Protein 4ZSX (pdb70)

Radius of gyration: 33.46 Å; Cα contacts (8 Å, |Δi|>4): 986; chains: 2; bounding box: 57×68×109 Å

Foldseek 3Di:
DVVVVQVDQCVWDDFPFATKHFDDKDDDPDDQWIKTWIAGHPGTAWIKIWGQADPPPGFIEIETDDGDLVCLVPCQPGVNVLRVLLVVLVRHQKYKYACPSPVQQVVCVVLQNDNCLTSNNVSNVVSQFQDWDAWDDDVVVPNPTGIIMTGHAPDLQRLLVSQLVNLVSLVVCLVPDDDVVSSVSSVVSLVVLVVVLLVLLLVLLVLLLVLLVQQLPPPDPDDVVLCVLSVVLNVLSVVLNVCVVVVHPCRLVSLVVSLVSLQVNLVRQDDDDPSSVSNSVSSSNNSSSNNND/DVVVPVVDQCVWDDFPLATKHWDDKDADPDNQWIKTWIDGHNHTAWIKIWGQFDPDPTFIEIETDDGDLVCLVVQQPGVNVLRVVLVVLVRHFKYKYACPSPPQQVVLVVLPQDQCQGSVNVSVVVSQFQDKDAFDPPVVVPNPRGIIMTGHDPDLVVNLVRLVVNVVSLVVSLVPDDDPVSSVSSVVSLCVLLVVLLVLLLVLLVQLLVLLVVQLPPPDDDDVVLVCLSVVLSVLSVVLNVCSVVVHPCSLVSLQVSLVSLCVNLVPLADDDPSNVRNSVSSPSNNVSNSSND

Nearest PDB structures (foldseek):
  4zsz-assembly1_A  TM=9.287E-01  e=7.517E-46  Aquifex aeolicus VF5
  4zsv-assembly1_A  TM=8.946E-01  e=6.816E-44  Aquifex aeolicus VF5
  4zsx-assembly1_B  TM=8.164E-01  e=1.255E-45  Aquifex aeolicus VF5
  2arh-assembly1_B  TM=9.957E-01  e=8.641E-30  Aquifex aeolicus
  2arh-assembly1_C  TM=9.861E-01  e=2.069E-28  Aquifex aeolicus

Structure (mmCIF, N/CA/C/O backbone):
data_4ZSX
#
_entry.id   4ZSX
#
_cell.length_a   121.430
_cell.length_b   121.430
_cell.length_c   207.820
_cell.angle_alpha   90.000
_cell.angle_beta   90.000
_cell.angle_gamma   120.000
#
_symmetry.space_group_name_H-M   'H 3'
#
loop_
_entity.id
_entity.type
_entity.pdbx_description
1 polymer 'Uncharacterized Fusion Protein'
2 non-polymer 'PHOSPHATE ION'
3 water water
#
loop_
_atom_site.group_PDB
_atom_site.id
_atom_site.type_symbol
_atom_site.label_atom_id
_atom_site.label_alt_id
_atom_site.label_comp_id
_atom_site.label_asym_id
_atom_site.label_entity_id
_atom_site.label_seq_id
_atom_site.pdbx_PDB_ins_code
_atom_site.Cartn_x
_atom_site.Cartn_y
_atom_site.Cartn_z
_atom_site.occupancy
_atom_site.B_iso_or_equiv
_atom_site.auth_seq_id
_atom_site.auth_comp_id
_atom_site.auth_asym_id
_atom_site.auth_atom_id
_atom_site.pdbx_PDB_model_num
ATOM 1 N N . LYS A 1 3 ? -23.984 14.250 -61.539 1.00 48.50 3 LYS A N 1
ATOM 2 C CA . LYS A 1 3 ? -22.789 14.773 -60.883 1.00 49.16 3 LYS A CA 1
ATOM 3 C C . LYS A 1 3 ? -21.592 14.838 -61.827 1.00 48.34 3 LYS A C 1
ATOM 4 O O . LYS A 1 3 ? -20.887 15.832 -61.855 1.00 49.89 3 LYS A O 1
ATOM 10 N N . TYR A 1 4 ? -21.367 13.782 -62.598 1.00 44.58 4 TYR A N 1
ATOM 11 C CA . TYR A 1 4 ? -20.269 13.749 -63.559 1.00 41.72 4 TYR A CA 1
ATOM 12 C C . TYR A 1 4 ? -20.374 14.777 -64.645 1.00 46.45 4 TYR A C 1
ATOM 13 O O . TYR A 1 4 ? -19.369 15.253 -65.158 1.00 49.18 4 TYR A O 1
ATOM 22 N N . GLU A 1 5 ? -21.585 15.123 -65.027 1.00 48.28 5 GLU A N 1
ATOM 23 C CA . GLU A 1 5 ? -21.709 16.065 -66.108 1.00 48.10 5 GLU A CA 1
ATOM 24 C C . GLU A 1 5 ? -21.494 17.469 -65.557 1.00 49.49 5 GLU A C 1
ATOM 25 O O . GLU A 1 5 ? -20.935 18.322 -66.235 1.00 48.47 5 GLU A O 1
ATOM 31 N N . GLU A 1 6 ? -21.876 17.680 -64.300 1.00 52.10 6 GLU A N 1
ATOM 32 C CA . GLU A 1 6 ? -21.557 18.919 -63.604 1.00 50.81 6 GLU A CA 1
ATOM 33 C C . GLU A 1 6 ? -20.060 19.168 -63.724 1.00 49.95 6 GLU A C 1
ATOM 34 O O . GLU A 1 6 ? -19.629 20.275 -63.995 1.00 52.60 6 GLU A O 1
ATOM 40 N N . LEU A 1 7 ? -19.280 18.102 -63.568 1.00 49.56 7 LEU A N 1
ATOM 41 C CA . LEU A 1 7 ? -17.822 18.167 -63.620 1.00 46.67 7 LEU A CA 1
ATOM 42 C C . LEU A 1 7 ? -17.269 18.435 -64.982 1.00 47.95 7 LEU A C 1
ATOM 43 O O . LEU A 1 7 ? -16.473 19.344 -65.168 1.00 49.83 7 LEU A O 1
ATOM 48 N N . LEU A 1 8 ? -17.660 17.587 -65.925 1.00 50.50 8 LEU A N 1
ATOM 49 C CA . LEU A 1 8 ? -17.116 17.611 -67.270 1.00 48.78 8 LEU A CA 1
ATOM 50 C C . LEU A 1 8 ? -17.320 18.981 -67.870 1.00 50.72 8 LEU A C 1
ATOM 51 O O . LEU A 1 8 ? -16.474 19.507 -68.592 1.00 52.33 8 LEU A O 1
ATOM 56 N N . LYS A 1 9 ? -18.439 19.578 -67.499 1.00 52.46 9 LYS A N 1
ATOM 57 C CA . LYS A 1 9 ? -18.801 20.873 -67.999 1.00 51.79 9 LYS A CA 1
ATOM 58 C C . LYS A 1 9 ? -17.924 21.939 -67.416 1.00 49.08 9 LYS A C 1
ATOM 59 O O . LYS A 1 9 ? -17.382 22.744 -68.158 1.00 53.08 9 LYS A O 1
ATOM 65 N N . THR A 1 10 ? -17.727 21.915 -66.103 1.00 47.40 10 THR A N 1
ATOM 66 C CA . THR A 1 10 ? -16.900 22.940 -65.474 1.00 47.74 10 THR A CA 1
ATOM 67 C C . THR A 1 10 ? -15.465 22.885 -65.969 1.00 46.53 10 THR A C 1
ATOM 68 O O . THR A 1 10 ? -14.878 23.913 -66.272 1.00 49.24 10 THR A O 1
ATOM 72 N N . LEU A 1 11 ? -14.922 21.685 -66.113 1.00 45.16 11 LEU A N 1
ATOM 73 C CA . LEU A 1 11 ? -13.515 21.536 -66.442 1.00 43.13 11 LEU A CA 1
ATOM 74 C C . LEU A 1 11 ? -13.219 21.845 -67.883 1.00 45.48 11 LEU A C 1
ATOM 75 O O . LEU A 1 11 ? -12.139 22.325 -68.225 1.00 46.17 11 LEU A O 1
ATOM 80 N N . GLU A 1 12 ? -14.193 21.548 -68.728 1.00 48.72 12 GLU A N 1
ATOM 81 C CA . GLU A 1 12 ? -14.106 21.877 -70.128 1.00 48.21 12 GLU A CA 1
ATOM 82 C C . GLU A 1 12 ? -14.195 23.372 -70.271 1.00 50.86 12 GLU A C 1
ATOM 83 O O . GLU A 1 12 ? -13.467 23.977 -71.043 1.00 54.24 12 GLU A O 1
ATOM 89 N N . ASN A 1 13 ? -15.084 23.964 -69.489 1.00 48.89 13 ASN A N 1
ATOM 90 C CA . ASN A 1 13 ? -15.269 25.397 -69.499 1.00 51.54 13 ASN A CA 1
ATOM 91 C C . ASN A 1 13 ? -14.050 26.179 -69.071 1.00 51.52 13 ASN A C 1
ATOM 92 O O . ASN A 1 13 ? -13.727 27.202 -69.655 1.00 53.14 13 ASN A O 1
ATOM 97 N N . GLY A 1 14 ? -13.390 25.707 -68.025 1.00 50.13 14 GLY A N 1
ATOM 98 C CA . GLY A 1 14 ? -12.236 26.400 -67.475 1.00 49.95 14 GLY A CA 1
ATOM 99 C C . GLY A 1 14 ? -12.483 27.058 -66.113 1.00 51.17 14 GLY A C 1
ATOM 100 O O . GLY A 1 14 ? -13.624 27.371 -65.757 1.00 52.46 14 GLY A O 1
ATOM 101 N N . ILE A 1 15 ? -11.408 27.241 -65.346 1.00 47.45 15 ILE A N 1
ATOM 102 C CA . ILE A 1 15 ? -11.397 28.036 -64.113 1.00 46.58 15 ILE A CA 1
ATOM 103 C C . ILE A 1 15 ? -10.341 29.148 -64.265 1.00 49.38 15 ILE A C 1
ATOM 104 O O . ILE A 1 15 ? -9.179 28.857 -64.547 1.00 48.47 15 ILE A O 1
ATOM 109 N N . ASN A 1 16 ? -10.742 30.415 -64.137 1.00 51.30 16 ASN A N 1
ATOM 110 C CA . ASN A 1 16 ? -9.819 31.541 -64.335 1.00 46.64 16 ASN A CA 1
ATOM 111 C C . ASN A 1 16 ? -8.970 31.819 -63.087 1.00 44.38 16 ASN A C 1
ATOM 112 O O . ASN A 1 16 ? -9.398 31.558 -61.966 1.00 49.20 16 ASN A O 1
ATOM 117 N N . SER A 1 17 ? -7.783 32.374 -63.281 1.00 44.93 17 SER A N 1
ATOM 118 C CA . SER A 1 17 ? -6.882 32.630 -62.178 1.00 42.39 17 SER A CA 1
ATOM 119 C C . SER A 1 17 ? -5.710 33.482 -62.626 1.00 41.82 17 SER A C 1
ATOM 120 O O . SER A 1 17 ? -5.505 33.676 -63.814 1.00 41.48 17 SER A O 1
ATOM 123 N N . GLU A 1 18 ? -4.947 34.010 -61.680 1.00 42.19 18 GLU A N 1
ATOM 124 C CA . GLU A 1 18 ? -3.866 34.917 -62.023 1.00 44.46 18 GLU A CA 1
ATOM 125 C C . GLU A 1 18 ? -2.815 34.204 -62.887 1.00 44.43 18 GLU A C 1
ATOM 126 O O . GLU A 1 18 ? -2.090 34.844 -63.632 1.00 46.91 18 GLU A O 1
ATOM 132 N N . GLU A 1 19 ? -2.781 32.876 -62.843 1.00 45.41 19 GLU A N 1
ATOM 133 C CA . GLU A 1 19 ? -1.738 32.110 -63.546 1.00 43.86 19 GLU A CA 1
ATOM 134 C C . GLU A 1 19 ? -2.145 31.450 -64.869 1.00 41.78 19 GLU A C 1
ATOM 135 O O . GLU A 1 19 ? -1.311 30.869 -65.557 1.00 38.68 19 GLU A O 1
ATOM 141 N N . GLY A 1 20 ? -3.415 31.525 -65.230 1.00 43.87 20 GLY A N 1
ATOM 142 C CA . GLY A 1 20 ? -3.837 30.903 -66.463 1.00 40.18 20 GLY A CA 1
ATOM 143 C C . GLY A 1 20 ? -5.101 30.112 -66.282 1.00 40.06 20 GLY A C 1
ATOM 144 O O . GLY A 1 20 ? -5.574 29.923 -65.174 1.00 39.87 20 GLY A O 1
ATOM 145 N N . GLU A 1 21 ? -5.663 29.653 -67.382 1.00 41.34 21 GLU A N 1
ATOM 146 C CA . GLU A 1 21 ? -6.872 28.879 -67.287 1.00 41.85 21 GLU A CA 1
ATOM 147 C C . GLU A 1 21 ? -6.578 27.402 -67.093 1.00 42.70 21 GLU A C 1
ATOM 148 O O . GLU A 1 21 ? -5.731 26.821 -67.763 1.00 43.02 21 GLU A O 1
ATOM 154 N N . ILE A 1 22 ? -7.311 26.791 -66.179 1.00 42.50 22 ILE A N 1
ATOM 155 C CA . ILE A 1 22 ? -7.193 25.369 -65.923 1.00 40.81 22 ILE A CA 1
ATOM 156 C C . ILE A 1 22 ? -8.161 24.611 -66.818 1.00 41.85 22 ILE A C 1
ATOM 157 O O . ILE A 1 22 ? -9.362 24.767 -66.689 1.00 42.88 22 ILE A O 1
ATOM 162 N N . ARG A 1 23 ? -7.679 23.744 -67.689 1.00 41.52 23 ARG A N 1
ATOM 163 C CA . ARG A 1 23 ? -8.615 23.135 -68.616 1.00 42.34 23 ARG A CA 1
ATOM 164 C C . ARG A 1 23 ? -8.504 21.645 -68.566 1.00 40.36 23 ARG A C 1
ATOM 165 O O . ARG A 1 23 ? -7.474 21.096 -68.219 1.00 40.31 23 ARG A O 1
ATOM 173 N N . LEU A 1 24 ? -9.586 20.987 -68.920 1.00 40.66 24 LEU A N 1
ATOM 174 C CA . LEU A 1 24 ? -9.529 19.564 -69.091 1.00 40.21 24 LEU A CA 1
ATOM 175 C C . LEU A 1 24 ? -8.745 19.299 -70.336 1.00 40.19 24 LEU A C 1
ATOM 176 O O . LEU A 1 24 ? -9.052 19.837 -71.376 1.00 42.85 24 LEU A O 1
ATOM 181 N N . VAL A 1 25 ? -7.701 18.503 -70.225 1.00 40.11 25 VAL A N 1
ATOM 182 C CA . VAL A 1 25 ? -6.974 18.104 -71.402 1.00 38.27 25 VAL A CA 1
ATOM 183 C C . VAL A 1 25 ? -7.565 16.813 -71.935 1.00 42.36 25 VAL A C 1
ATOM 184 O O . VAL A 1 25 ? -7.830 16.673 -73.116 1.00 43.99 25 VAL A O 1
ATOM 188 N N . ARG A 1 26 ? -7.801 15.875 -71.037 1.00 41.01 26 ARG A N 1
ATOM 189 C CA . ARG A 1 26 ? -8.112 14.532 -71.449 1.00 39.89 26 ARG A CA 1
ATOM 190 C C . ARG A 1 26 ? -8.808 13.877 -70.286 1.00 40.25 26 ARG A C 1
ATOM 191 O O . ARG A 1 26 ? -8.536 14.247 -69.166 1.00 42.85 26 ARG A O 1
ATOM 199 N N . LYS A 1 27 ? -9.755 12.975 -70.527 1.00 41.47 27 LYS A N 1
ATOM 200 C CA . LYS A 1 27 ? -10.382 12.243 -69.425 1.00 41.78 27 LYS A CA 1
ATOM 201 C C . LYS A 1 27 ? -10.366 10.784 -69.760 1.00 42.81 27 LYS A C 1
ATOM 202 O O . LYS A 1 27 ? -10.236 10.435 -70.911 1.00 46.70 27 LYS A O 1
ATOM 208 N N . SER A 1 28 ? -10.510 9.922 -68.769 1.00 44.60 28 SER A N 1
ATOM 209 C CA . SER A 1 28 ? -10.552 8.495 -69.055 1.00 45.16 28 SER A CA 1
ATOM 210 C C . SER A 1 28 ? -11.232 7.712 -67.946 1.00 45.09 28 SER A C 1
ATOM 211 O O . SER A 1 28 ? -11.185 8.116 -66.802 1.00 46.71 28 SER A O 1
ATOM 214 N N . GLN A 1 29 ? -11.866 6.595 -68.284 1.00 47.93 29 GLN A N 1
ATOM 215 C CA . GLN A 1 29 ? -12.516 5.757 -67.280 1.00 48.20 29 GLN A CA 1
ATOM 216 C C . GLN A 1 29 ? -11.489 5.104 -66.365 1.00 52.55 29 GLN A C 1
ATOM 217 O O . GLN A 1 29 ? -10.466 4.588 -66.818 1.00 55.41 29 GLN A O 1
ATOM 223 N N . GLY A 1 30 ? -11.783 5.116 -65.072 1.00 52.64 30 GLY A N 1
ATOM 224 C CA . GLY A 1 30 ? -10.901 4.554 -64.073 1.00 50.99 30 GLY A CA 1
ATOM 225 C C . GLY A 1 30 ? -11.107 3.078 -63.827 1.00 51.56 30 GLY A C 1
ATOM 226 O O . GLY A 1 30 ? -11.701 2.359 -64.635 1.00 52.84 30 GLY A O 1
ATOM 227 N N . ARG A 1 31 ? -10.558 2.631 -62.706 1.00 52.14 31 ARG A N 1
ATOM 228 C CA . ARG A 1 31 ? -10.640 1.249 -62.261 1.00 52.31 31 ARG A CA 1
ATOM 229 C C . ARG A 1 31 ? -12.110 0.858 -62.003 1.00 55.09 31 ARG A C 1
ATOM 230 O O . ARG A 1 31 ? -12.501 -0.281 -62.255 1.00 57.97 31 ARG A O 1
ATOM 238 N N . PHE A 1 32 ? -12.920 1.810 -61.529 1.00 53.56 32 PHE A N 1
ATOM 239 C CA . PHE A 1 32 ? -14.327 1.556 -61.182 1.00 50.58 32 PHE A CA 1
ATOM 240 C C . PHE A 1 32 ? -15.315 2.319 -62.049 1.00 50.60 32 PHE A C 1
ATOM 241 O O . PHE A 1 32 ? -14.918 3.069 -62.914 1.00 53.51 32 PHE A O 1
ATOM 249 N N . LYS A 1 33 ? -16.607 2.104 -61.823 1.00 51.82 33 LYS A N 1
ATOM 250 C CA . LYS A 1 33 ? -17.637 2.655 -62.697 1.00 54.00 33 LYS A CA 1
ATOM 251 C C . LYS A 1 33 ? -17.817 4.150 -62.538 1.00 53.46 33 LYS A C 1
ATOM 252 O O . LYS A 1 33 ? -17.898 4.875 -63.525 1.00 51.36 33 LYS A O 1
ATOM 258 N N . GLU A 1 34 ? -17.858 4.609 -61.294 1.00 53.73 34 GLU A N 1
ATOM 259 C CA . GLU A 1 34 ? -17.900 6.039 -61.017 1.00 50.16 34 GLU A CA 1
ATOM 260 C C . GLU A 1 34 ? -16.502 6.632 -60.783 1.00 50.10 34 GLU A C 1
ATOM 261 O O . GLU A 1 34 ? -16.383 7.644 -60.094 1.00 47.92 34 GLU A O 1
ATOM 267 N N . GLU A 1 35 ? -15.450 6.026 -61.340 1.00 51.34 35 GLU A N 1
ATOM 268 C CA . GLU A 1 35 ? -14.095 6.532 -61.106 1.00 46.89 35 GLU A CA 1
ATOM 269 C C . GLU A 1 35 ? -13.512 7.026 -62.434 1.00 46.64 35 GLU A C 1
ATOM 270 O O . GLU A 1 35 ? -13.571 6.346 -63.445 1.00 48.31 35 GLU A O 1
ATOM 276 N N . PHE A 1 36 ? -12.931 8.219 -62.405 1.00 47.58 36 PHE A N 1
ATOM 277 C CA . PHE A 1 36 ? -12.456 8.902 -63.603 1.00 44.28 36 PHE A CA 1
ATOM 278 C C . PHE A 1 36 ? -11.174 9.691 -63.345 1.00 42.25 36 PHE A C 1
ATOM 279 O O . PHE A 1 36 ? -11.003 10.279 -62.281 1.00 41.57 36 PHE A O 1
ATOM 287 N N . ASN A 1 37 ? -10.290 9.725 -64.333 1.00 41.43 37 ASN A N 1
ATOM 288 C CA . ASN A 1 37 ? -9.134 10.598 -64.280 1.00 39.19 37 ASN A CA 1
ATOM 289 C C . ASN A 1 37 ? -9.246 11.782 -65.220 1.00 39.26 37 ASN A C 1
ATOM 290 O O . ASN A 1 37 ? -9.526 11.624 -66.391 1.00 39.69 37 ASN A O 1
ATOM 295 N N . PHE A 1 38 ? -9.014 12.969 -64.687 1.00 38.37 38 PHE A N 1
ATOM 296 C CA . PHE A 1 38 ? -9.034 14.178 -65.462 1.00 34.58 38 PHE A CA 1
ATOM 297 C C . PHE A 1 38 ? -7.685 14.795 -65.430 1.00 35.68 38 PHE A C 1
ATOM 298 O O . PHE A 1 38 ? -7.183 15.112 -64.369 1.00 37.56 38 PHE A O 1
ATOM 306 N N . ASP A 1 39 ? -7.089 14.931 -66.597 1.00 35.77 39 ASP A N 1
ATOM 307 C CA . ASP A 1 39 ? -5.825 15.614 -66.755 1.00 36.06 39 ASP A CA 1
ATOM 308 C C . ASP A 1 39 ? -6.074 17.056 -67.074 1.00 36.75 39 ASP A C 1
ATOM 309 O O . ASP A 1 39 ? -6.938 17.374 -67.867 1.00 39.13 39 ASP A O 1
ATOM 314 N N . LEU A 1 40 ? -5.332 17.939 -66.441 1.00 35.31 40 LEU A N 1
ATOM 315 C CA . LEU A 1 40 ? -5.606 19.340 -66.588 1.00 35.40 40 LEU A CA 1
ATOM 316 C C . LEU A 1 40 ? -4.404 20.046 -67.119 1.00 35.14 40 LEU A C 1
ATOM 317 O O . LEU A 1 40 ? -3.286 19.601 -66.922 1.00 37.25 40 LEU A O 1
ATOM 322 N N . SER A 1 41 ? -4.640 21.124 -67.846 1.00 37.18 41 SER A N 1
ATOM 323 C CA . SER A 1 41 ? -3.551 21.962 -68.288 1.00 35.99 41 SER A CA 1
ATOM 324 C C . SER A 1 41 ? -3.705 23.279 -67.597 1.00 37.95 41 SER A C 1
ATOM 325 O O . SER A 1 41 ? -4.802 23.670 -67.222 1.00 39.98 41 SER A O 1
ATOM 328 N N . LEU A 1 42 ? -2.597 23.969 -67.432 1.00 37.40 42 LEU A N 1
ATOM 329 C CA . LEU A 1 42 ? -2.626 25.314 -66.922 1.00 38.50 42 LEU A CA 1
ATOM 330 C C . LEU A 1 42 ? -2.001 26.187 -67.977 1.00 40.18 42 LEU A C 1
ATOM 331 O O . LEU A 1 42 ? -0.834 26.014 -68.283 1.00 44.36 42 LEU A O 1
ATOM 336 N N . GLY A 1 43 ? -2.767 27.081 -68.582 1.00 40.74 43 GLY A N 1
ATOM 337 C CA . GLY A 1 43 ? -2.244 27.828 -69.705 1.00 39.95 43 GLY A CA 1
ATOM 338 C C . GLY A 1 43 ? -1.934 26.914 -70.868 1.00 44.72 43 GLY A C 1
ATOM 339 O O . GLY A 1 43 ? -2.823 26.276 -71.433 1.00 45.68 43 GLY A O 1
ATOM 340 N N . SER A 1 44 ? -0.660 26.846 -71.232 1.00 46.85 44 SER A N 1
ATOM 341 C CA . SER A 1 44 ? -0.258 26.020 -72.359 1.00 46.23 44 SER A CA 1
ATOM 342 C C . SER A 1 44 ? 0.323 24.695 -71.909 1.00 44.05 44 SER A C 1
ATOM 343 O O . SER A 1 44 ? 0.477 23.773 -72.704 1.00 46.76 44 SER A O 1
ATOM 346 N N . LYS A 1 45 ? 0.615 24.593 -70.623 1.00 40.34 45 LYS A N 1
ATOM 347 C CA . LYS A 1 45 ? 1.327 23.440 -70.129 1.00 40.44 45 LYS A CA 1
ATOM 348 C C . LYS A 1 45 ? 0.444 22.490 -69.366 1.00 39.78 45 LYS A C 1
ATOM 349 O O . LYS A 1 45 ? -0.541 22.903 -68.774 1.00 40.19 45 LYS A O 1
ATOM 355 N N . PRO A 1 46 ? 0.804 21.201 -69.374 1.00 39.22 46 PRO A N 1
ATOM 356 C CA . PRO A 1 46 ? 0.109 20.184 -68.588 1.00 36.87 46 PRO A CA 1
ATOM 357 C C . PRO A 1 46 ? 0.267 20.483 -67.109 1.00 38.30 46 PRO A C 1
ATOM 358 O O . PRO A 1 46 ? 1.338 20.927 -66.716 1.00 38.87 46 PRO A O 1
ATOM 362 N N . LEU A 1 47 ? -0.772 20.263 -66.309 1.00 35.24 47 LEU A N 1
ATOM 363 C CA . LEU A 1 47 ? -0.736 20.652 -64.908 1.00 33.77 47 LEU A CA 1
ATOM 364 C C . LEU A 1 47 ? -0.768 19.494 -63.900 1.00 34.02 47 LEU A C 1
ATOM 365 O O . LEU A 1 47 ? 0.180 19.315 -63.156 1.00 35.71 47 LEU A O 1
ATOM 370 N N . LEU A 1 48 ? -1.841 18.711 -63.882 1.00 33.86 48 LEU A N 1
ATOM 371 C CA . LEU A 1 48 ? -2.013 17.643 -62.903 1.00 32.23 48 LEU A CA 1
ATOM 372 C C . LEU A 1 48 ? -3.172 16.751 -63.254 1.00 34.34 48 LEU A C 1
ATOM 373 O O . LEU A 1 48 ? -3.910 17.046 -64.167 1.00 37.64 48 LEU A O 1
ATOM 378 N N . THR A 1 49 ? -3.380 15.695 -62.483 1.00 34.63 49 THR A N 1
ATOM 379 C CA . THR A 1 49 ? -4.510 14.816 -62.714 1.00 31.90 49 THR A CA 1
ATOM 380 C C . THR A 1 49 ? -5.433 14.820 -61.531 1.00 32.38 49 THR A C 1
ATOM 381 O O . THR A 1 49 ? -4.985 14.907 -60.404 1.00 33.05 49 THR A O 1
ATOM 385 N N . LEU A 1 50 ? -6.727 14.735 -61.776 1.00 32.67 50 LEU A N 1
ATOM 386 C CA . LEU A 1 50 ? -7.640 14.441 -60.698 1.00 32.50 50 LEU A CA 1
ATOM 387 C C . LEU A 1 50 ? -8.105 13.035 -60.836 1.00 33.02 50 LEU A C 1
ATOM 388 O O . LEU A 1 50 ? -8.563 12.677 -61.891 1.00 37.67 50 LEU A O 1
ATOM 393 N N . LYS A 1 51 ? -8.024 12.237 -59.783 1.00 32.88 51 LYS A N 1
ATOM 394 C CA . LYS A 1 51 ? -8.715 10.962 -59.804 1.00 33.82 51 LYS A CA 1
ATOM 395 C C . LYS A 1 51 ? -9.936 11.142 -58.925 1.00 34.84 51 LYS A C 1
ATOM 396 O O . LYS A 1 51 ? -9.815 11.489 -57.752 1.00 34.38 51 LYS A O 1
ATOM 402 N N . VAL A 1 52 ? -11.118 10.936 -59.497 1.00 36.16 52 VAL A N 1
ATOM 403 C CA . VAL A 1 52 ? -12.354 11.195 -58.773 1.00 35.74 52 VAL A CA 1
ATOM 404 C C . VAL A 1 52 ? -13.272 9.981 -58.612 1.00 38.11 52 VAL A C 1
ATOM 405 O O . VAL A 1 52 ? -13.334 9.116 -59.467 1.00 41.25 52 VAL A O 1
ATOM 409 N N . PHE A 1 53 ? -13.927 9.898 -57.460 1.00 37.33 53 PHE A N 1
ATOM 410 C CA . PHE A 1 53 ? -15.001 8.945 -57.233 1.00 37.12 53 PHE A CA 1
ATOM 411 C C . PHE A 1 53 ? -16.256 9.721 -56.889 1.00 37.01 53 PHE A C 1
ATOM 412 O O . PHE A 1 53 ? -16.225 10.595 -56.033 1.00 38.90 53 PHE A O 1
ATOM 420 N N . LEU A 1 54 ? -17.352 9.397 -57.569 1.00 40.36 54 LEU A N 1
ATOM 421 C CA . LEU A 1 54 ? -18.605 10.154 -57.476 1.00 41.52 54 LEU A CA 1
ATOM 422 C C . LEU A 1 54 ? -19.516 9.696 -56.343 1.00 40.03 54 LEU A C 1
ATOM 423 O O . LEU A 1 54 ? -20.531 10.325 -56.054 1.00 42.79 54 LEU A O 1
ATOM 428 N N . GLY A 1 55 ? -19.170 8.580 -55.726 1.00 39.45 55 GLY A N 1
ATOM 429 C CA . GLY A 1 55 ? -19.938 8.101 -54.605 1.00 39.69 55 GLY A CA 1
ATOM 430 C C . GLY A 1 55 ? -20.764 6.919 -55.010 1.00 43.20 55 GLY A C 1
ATOM 431 O O . GLY A 1 55 ? -21.043 6.725 -56.181 1.00 45.41 55 GLY A O 1
ATOM 432 N N . ARG A 1 56 ? -21.137 6.106 -54.038 1.00 45.08 56 ARG A N 1
ATOM 433 C CA . ARG A 1 56 ? -22.230 5.179 -54.234 1.00 43.32 56 ARG A CA 1
ATOM 434 C C . ARG A 1 56 ? -23.005 5.167 -52.940 1.00 45.93 56 ARG A C 1
ATOM 435 O O . ARG A 1 56 ? -22.759 4.339 -52.053 1.00 47.05 56 ARG A O 1
ATOM 443 N N . LYS A 1 57 ? -23.956 6.088 -52.856 1.00 48.25 57 LYS A N 1
ATOM 444 C CA . LYS A 1 57 ? -24.741 6.308 -51.655 1.00 48.90 57 LYS A CA 1
ATOM 445 C C . LYS A 1 57 ? -25.379 4.992 -51.227 1.00 50.94 57 LYS A C 1
ATOM 446 O O . LYS A 1 57 ? -25.748 4.190 -52.075 1.00 50.89 57 LYS A O 1
ATOM 452 N N . PRO A 1 58 ? -25.484 4.755 -49.912 1.00 49.70 58 PRO A N 1
ATOM 453 C CA . PRO A 1 58 ? -25.035 5.709 -48.912 1.00 46.34 58 PRO A CA 1
ATOM 454 C C . PRO A 1 58 ? -23.663 5.349 -48.400 1.00 48.08 58 PRO A C 1
ATOM 455 O O . PRO A 1 58 ? -23.040 6.165 -47.719 1.00 50.34 58 PRO A O 1
ATOM 459 N N . TYR A 1 59 ? -23.166 4.175 -48.774 1.00 43.73 59 TYR A N 1
ATOM 460 C CA . TYR A 1 59 ? -22.050 3.608 -48.051 1.00 42.91 59 TYR A CA 1
ATOM 461 C C . TYR A 1 59 ? -20.701 4.055 -48.576 1.00 42.63 59 TYR A C 1
ATOM 462 O O . TYR A 1 59 ? -19.705 3.928 -47.876 1.00 42.70 59 TYR A O 1
ATOM 471 N N . TRP A 1 60 ? -20.660 4.610 -49.781 1.00 43.01 60 TRP A N 1
ATOM 472 C CA . TRP A 1 60 ? -19.388 5.047 -50.339 1.00 39.63 60 TRP A CA 1
ATOM 473 C C . TRP A 1 60 ? -19.399 6.523 -50.610 1.00 39.61 60 TRP A C 1
ATOM 474 O O . TRP A 1 60 ? -20.088 6.997 -51.493 1.00 41.31 60 TRP A O 1
ATOM 485 N N . GLN A 1 61 ? -18.619 7.256 -49.847 1.00 40.57 61 GLN A N 1
ATOM 486 C CA . GLN A 1 61 ? -18.601 8.683 -50.010 1.00 37.67 61 GLN A CA 1
ATOM 487 C C . GLN A 1 61 ? -17.802 9.018 -51.251 1.00 38.41 61 GLN A C 1
ATOM 488 O O . GLN A 1 61 ? -16.911 8.272 -51.635 1.00 38.71 61 GLN A O 1
ATOM 494 N N . PRO A 1 62 ? -18.128 10.139 -51.895 1.00 39.73 62 PRO A N 1
ATOM 495 C CA . PRO A 1 62 ? -17.297 10.625 -52.992 1.00 36.81 62 PRO A CA 1
ATOM 496 C C . PRO A 1 62 ? -15.946 11.063 -52.458 1.00 35.61 62 PRO A C 1
ATOM 497 O O . PRO A 1 62 ? -15.884 11.497 -51.317 1.00 35.65 62 PRO A O 1
ATOM 501 N N . TRP A 1 63 ? -14.901 10.995 -53.273 1.00 35.28 63 TRP A N 1
ATOM 502 C CA . TRP A 1 63 ? -13.612 11.550 -52.892 1.00 33.50 63 TRP A CA 1
ATOM 503 C C . TRP A 1 63 ? -12.865 11.976 -54.131 1.00 31.95 63 TRP A C 1
ATOM 504 O O . TRP A 1 63 ? -13.183 11.535 -55.218 1.00 33.37 63 TRP A O 1
ATOM 515 N N . VAL A 1 64 ? -11.867 12.832 -53.968 1.00 31.21 64 VAL A N 1
ATOM 516 C CA . VAL A 1 64 ? -11.057 13.241 -55.097 1.00 29.92 64 VAL A CA 1
ATOM 517 C C . VAL A 1 64 ? -9.604 13.244 -54.692 1.00 29.58 64 VAL A C 1
ATOM 518 O O . VAL A 1 64 ? -9.263 13.626 -53.592 1.00 31.77 64 VAL A O 1
ATOM 522 N N . GLU A 1 65 ? -8.737 12.813 -55.581 1.00 28.21 65 GLU A N 1
ATOM 523 C CA . GLU A 1 65 ? -7.326 12.814 -55.281 1.00 28.35 65 GLU A CA 1
ATOM 524 C C . GLU A 1 65 ? -6.575 13.710 -56.237 1.00 31.15 65 GLU A C 1
ATOM 525 O O . GLU A 1 65 ? -6.692 13.584 -57.443 1.00 32.32 65 GLU A O 1
ATOM 531 N N . VAL A 1 66 ? -5.797 14.627 -55.692 1.00 30.30 66 VAL A N 1
ATOM 532 C CA . VAL A 1 66 ? -4.999 15.515 -56.511 1.00 29.43 66 VAL A CA 1
ATOM 533 C C . VAL A 1 66 ? -3.554 15.027 -56.533 1.00 33.47 66 VAL A C 1
ATOM 534 O O . VAL A 1 66 ? -2.899 14.986 -55.493 1.00 35.77 66 VAL A O 1
ATOM 538 N N . PHE A 1 67 ? -3.033 14.683 -57.710 1.00 35.37 67 PHE A N 1
ATOM 539 C CA . PHE A 1 67 ? -1.674 14.151 -57.787 1.00 33.46 67 PHE A CA 1
ATOM 540 C C . PHE A 1 67 ? -1.051 14.418 -59.142 1.00 33.72 67 PHE A C 1
ATOM 541 O O . PHE A 1 67 ? -1.674 14.987 -60.025 1.00 33.45 67 PHE A O 1
ATOM 549 N N . GLY A 1 68 ? 0.199 14.011 -59.285 1.00 35.71 68 GLY A N 1
ATOM 550 C CA . GLY A 1 68 ? 0.860 14.062 -60.562 1.00 32.93 68 GLY A CA 1
ATOM 551 C C . GLY A 1 68 ? 1.047 15.462 -61.071 1.00 35.51 68 GLY A C 1
ATOM 552 O O . GLY A 1 68 ? 0.860 15.733 -62.245 1.00 40.95 68 GLY A O 1
ATOM 553 N N . VAL A 1 69 ? 1.458 16.349 -60.188 1.00 35.11 69 VAL A N 1
ATOM 554 C CA . VAL A 1 69 ? 1.724 17.722 -60.559 1.00 34.20 69 VAL A CA 1
ATOM 555 C C . VAL A 1 69 ? 2.921 17.874 -61.495 1.00 38.78 69 VAL A C 1
ATOM 556 O O . VAL A 1 69 ? 3.970 17.274 -61.283 1.00 41.12 69 VAL A O 1
ATOM 560 N N . ASN A 1 70 ? 2.734 18.668 -62.542 1.00 37.42 70 ASN A N 1
ATOM 561 C CA . ASN A 1 70 ? 3.790 19.065 -63.453 1.00 35.61 70 ASN A CA 1
ATOM 562 C C . ASN A 1 70 ? 4.914 19.769 -62.711 1.00 39.04 70 ASN A C 1
ATOM 563 O O . ASN A 1 70 ? 4.718 20.857 -62.212 1.00 42.78 70 ASN A O 1
ATOM 568 N N . PRO A 1 71 ? 6.107 19.172 -62.657 1.00 41.65 71 PRO A N 1
ATOM 569 C CA . PRO A 1 71 ? 7.218 19.818 -61.952 1.00 39.03 71 PRO A CA 1
ATOM 570 C C . PRO A 1 71 ? 7.644 21.159 -62.526 1.00 40.88 71 PRO A C 1
ATOM 571 O O . PRO A 1 71 ? 8.241 21.930 -61.792 1.00 44.47 71 PRO A O 1
ATOM 575 N N . ASN A 1 72 ? 7.382 21.435 -63.795 1.00 41.31 72 ASN A N 1
ATOM 576 C CA . ASN A 1 72 ? 7.745 22.733 -64.345 1.00 39.50 72 ASN A CA 1
ATOM 577 C C . ASN A 1 72 ? 6.894 23.828 -63.760 1.00 41.54 72 ASN A C 1
ATOM 578 O O . ASN A 1 72 ? 7.258 24.998 -63.815 1.00 47.94 72 ASN A O 1
ATOM 583 N N . LEU A 1 73 ? 5.761 23.442 -63.194 1.00 39.65 73 LEU A N 1
ATOM 584 C CA . LEU A 1 73 ? 4.811 24.401 -62.662 1.00 39.61 73 LEU A CA 1
ATOM 585 C C . LEU A 1 73 ? 4.733 24.382 -61.139 1.00 40.32 73 LEU A C 1
ATOM 586 O O . LEU A 1 73 ? 3.854 24.992 -60.555 1.00 42.86 73 LEU A O 1
ATOM 591 N N . ARG A 1 74 ? 5.657 23.686 -60.494 1.00 42.53 74 ARG A N 1
ATOM 592 C CA . ARG A 1 74 ? 5.543 23.422 -59.069 1.00 42.38 74 ARG A CA 1
ATOM 593 C C . ARG A 1 74 ? 5.579 24.686 -58.221 1.00 45.68 74 ARG A C 1
ATOM 594 O O . ARG A 1 74 ? 4.899 24.761 -57.204 1.00 47.82 74 ARG A O 1
ATOM 602 N N . ASN A 1 75 ? 6.334 25.691 -58.639 1.00 45.38 75 ASN A N 1
ATOM 603 C CA . ASN A 1 75 ? 6.406 26.924 -57.868 1.00 44.60 75 ASN A CA 1
ATOM 604 C C . ASN A 1 75 ? 5.313 27.889 -58.289 1.00 45.18 75 ASN A C 1
ATOM 605 O O . ASN A 1 75 ? 5.049 28.888 -57.633 1.00 46.84 75 ASN A O 1
ATOM 610 N N . VAL A 1 76 ? 4.654 27.557 -59.385 1.00 46.76 76 VAL A N 1
ATOM 611 C CA . VAL A 1 76 ? 3.569 28.368 -59.907 1.00 42.95 76 VAL A CA 1
ATOM 612 C C . VAL A 1 76 ? 2.243 28.041 -59.232 1.00 43.47 76 VAL A C 1
ATOM 613 O O . VAL A 1 76 ? 1.475 28.933 -58.885 1.00 45.93 76 VAL A O 1
ATOM 617 N N . PHE A 1 77 ? 1.988 26.752 -59.045 1.00 42.81 77 PHE A N 1
ATOM 618 C CA . PHE A 1 77 ? 0.702 26.270 -58.546 1.00 42.43 77 PHE A CA 1
ATOM 619 C C . PHE A 1 77 ? 0.508 26.343 -57.024 1.00 40.68 77 PHE A C 1
ATOM 620 O O . PHE A 1 77 ? -0.500 26.856 -56.552 1.00 41.45 77 PHE A O 1
ATOM 628 N N . PHE A 1 78 ? 1.439 25.796 -56.254 1.00 38.93 78 PHE A N 1
ATOM 629 C CA . PHE A 1 78 ? 1.245 25.767 -54.822 1.00 36.90 78 PHE A CA 1
ATOM 630 C C . PHE A 1 78 ? 1.396 27.145 -54.224 1.00 38.99 78 PHE A C 1
ATOM 631 O O . PHE A 1 78 ? 2.403 27.804 -54.411 1.00 40.31 78 PHE A O 1
ATOM 639 N N . GLY A 1 79 ? 0.354 27.580 -53.532 1.00 36.66 79 GLY A N 1
ATOM 640 C CA . GLY A 1 79 ? 0.329 28.887 -52.928 1.00 36.25 79 GLY A CA 1
ATOM 641 C C . GLY A 1 79 ? -0.388 29.903 -53.793 1.00 41.91 79 GLY A C 1
ATOM 642 O O . GLY A 1 79 ? -0.358 31.093 -53.505 1.00 47.02 79 GLY A O 1
ATOM 643 N N . SER A 1 80 ? -1.063 29.433 -54.835 1.00 41.52 80 SER A N 1
ATOM 644 C CA . SER A 1 80 ? -1.637 30.306 -55.855 1.00 38.09 80 SER A CA 1
ATOM 645 C C . SER A 1 80 ? -3.157 30.384 -55.863 1.00 39.48 80 SER A C 1
ATOM 646 O O . SER A 1 80 ? -3.808 29.560 -55.234 1.00 40.96 80 SER A O 1
ATOM 649 N N . GLU A 1 81 ? -3.715 31.365 -56.591 1.00 43.19 81 GLU A N 1
ATOM 650 C CA . GLU A 1 81 ? -5.165 31.440 -56.814 1.00 42.07 81 GLU A CA 1
ATOM 651 C C . GLU A 1 81 ? -5.637 30.187 -57.523 1.00 39.83 81 GLU A C 1
ATOM 652 O O . GLU A 1 81 ? -6.732 29.688 -57.275 1.00 42.07 81 GLU A O 1
ATOM 658 N N . ALA A 1 82 ? -4.769 29.654 -58.369 1.00 38.41 82 ALA A N 1
ATOM 659 C CA . ALA A 1 82 ? -5.026 28.401 -59.036 1.00 36.31 82 ALA A CA 1
ATOM 660 C C . ALA A 1 82 ? -5.284 27.291 -58.034 1.00 37.94 82 ALA A C 1
ATOM 661 O O . ALA A 1 82 ? -6.236 26.538 -58.170 1.00 38.96 82 ALA A O 1
ATOM 663 N N . GLU A 1 83 ? -4.442 27.194 -57.014 1.00 39.72 83 GLU A N 1
ATOM 664 C CA . GLU A 1 83 ? -4.649 26.180 -56.005 1.00 36.37 83 GLU A CA 1
ATOM 665 C C . GLU A 1 83 ? -5.942 26.475 -55.246 1.00 37.28 83 GLU A C 1
ATOM 666 O O . GLU A 1 83 ? -6.742 25.570 -55.060 1.00 40.67 83 GLU A O 1
ATOM 672 N N . ARG A 1 84 ? -6.171 27.726 -54.836 1.00 38.28 84 ARG A N 1
ATOM 673 C CA . ARG A 1 84 ? -7.406 28.071 -54.123 1.00 38.11 84 ARG A CA 1
ATOM 674 C C . ARG A 1 84 ? -8.626 27.774 -54.973 1.00 37.61 84 ARG A C 1
ATOM 675 O O . ARG A 1 84 ? -9.568 27.143 -54.515 1.00 39.14 84 ARG A O 1
ATOM 683 N N . LYS A 1 85 ? -8.594 28.215 -56.224 1.00 37.69 85 LYS A N 1
ATOM 684 C CA . LYS A 1 85 ? -9.747 28.063 -57.107 1.00 39.23 85 LYS A CA 1
ATOM 685 C C . LYS A 1 85 ? -10.109 26.612 -57.324 1.00 38.82 85 LYS A C 1
ATOM 686 O O . LYS A 1 85 ? -11.274 26.268 -57.447 1.00 40.60 85 LYS A O 1
ATOM 692 N N . LEU A 1 86 ? -9.103 25.760 -57.391 1.00 38.00 86 LEU A N 1
ATOM 693 C CA . LEU A 1 86 ? -9.348 24.350 -57.536 1.00 35.71 86 LEU A CA 1
ATOM 694 C C . LEU A 1 86 ? -9.917 23.729 -56.274 1.00 34.66 86 LEU A C 1
ATOM 695 O O . LEU A 1 86 ? -10.877 22.987 -56.333 1.00 37.86 86 LEU A O 1
ATOM 700 N N . TYR A 1 87 ? -9.346 24.029 -55.123 1.00 35.13 87 TYR A N 1
ATOM 701 C CA . TYR A 1 87 ? -9.881 23.429 -53.914 1.00 34.97 87 TYR A CA 1
ATOM 702 C C . TYR A 1 87 ? -11.233 24.008 -53.580 1.00 37.45 87 TYR A C 1
ATOM 703 O O . TYR A 1 87 ? -12.108 23.288 -53.122 1.00 41.88 87 TYR A O 1
ATOM 712 N N . GLU A 1 88 ? -11.381 25.320 -53.753 1.00 38.93 88 GLU A N 1
ATOM 713 C CA . GLU A 1 88 ? -12.640 25.992 -53.459 1.00 38.54 88 GLU A CA 1
ATOM 714 C C . GLU A 1 88 ? -13.702 25.318 -54.283 1.00 40.06 88 GLU A C 1
ATOM 715 O O . GLU A 1 88 ? -14.813 25.080 -53.835 1.00 44.46 88 GLU A O 1
ATOM 721 N N . PHE A 1 89 ? -13.324 24.985 -55.499 1.00 38.94 89 PHE A N 1
ATOM 722 C CA . PHE A 1 89 ? -14.193 24.264 -56.395 1.00 37.96 89 PHE A CA 1
ATOM 723 C C . PHE A 1 89 ? -14.443 22.854 -55.906 1.00 40.76 89 PHE A C 1
ATOM 724 O O . PHE A 1 89 ? -15.579 22.478 -55.660 1.00 43.85 89 PHE A O 1
ATOM 732 N N . LEU A 1 90 ? -13.372 22.101 -55.678 1.00 40.38 90 LEU A N 1
ATOM 733 C CA . LEU A 1 90 ? -13.506 20.722 -55.241 1.00 35.65 90 LEU A CA 1
ATOM 734 C C . LEU A 1 90 ? -14.239 20.621 -53.924 1.00 35.69 90 LEU A C 1
ATOM 735 O O . LEU A 1 90 ? -14.972 19.677 -53.722 1.00 39.21 90 LEU A O 1
ATOM 740 N N . SER A 1 91 ? -14.075 21.593 -53.035 1.00 38.36 91 SER A N 1
ATOM 741 C CA . SER A 1 91 ? -14.723 21.508 -51.732 1.00 37.48 91 SER A CA 1
ATOM 742 C C . SER A 1 91 ? -16.232 21.512 -51.896 1.00 38.19 91 SER A C 1
ATOM 743 O O . SER A 1 91 ? -16.960 21.120 -50.988 1.00 41.57 91 SER A O 1
ATOM 746 N N . GLU A 1 92 ? -16.715 21.975 -53.041 1.00 38.68 92 GLU A N 1
ATOM 747 C CA . GLU A 1 92 ? -18.152 22.009 -53.243 1.00 39.29 92 GLU A CA 1
ATOM 748 C C . GLU A 1 92 ? -18.773 20.684 -53.685 1.00 39.90 92 GLU A C 1
ATOM 749 O O . GLU A 1 92 ? -19.989 20.562 -53.707 1.00 43.23 92 GLU A O 1
ATOM 755 N N . HIS A 1 93 ? -17.958 19.696 -54.034 1.00 37.84 93 HIS A N 1
ATOM 756 C CA . HIS A 1 93 ? -18.485 18.400 -54.471 1.00 35.59 93 HIS A CA 1
ATOM 757 C C . HIS A 1 93 ? -17.961 17.190 -53.756 1.00 36.22 93 HIS A C 1
ATOM 758 O O . HIS A 1 93 ? -18.554 16.125 -53.866 1.00 38.75 93 HIS A O 1
ATOM 765 N N . PHE A 1 94 ? -16.828 17.326 -53.080 1.00 36.81 94 PHE A N 1
ATOM 766 C CA . PHE A 1 94 ? -16.203 16.192 -52.419 1.00 34.44 94 PHE A CA 1
ATOM 767 C C . PHE A 1 94 ? -15.993 16.423 -50.951 1.00 34.40 94 PHE A C 1
ATOM 768 O O . PHE A 1 94 ? -15.400 17.417 -50.551 1.00 34.90 94 PHE A O 1
ATOM 776 N N . GLY A 1 95 ? -16.442 15.474 -50.148 1.00 33.12 95 GLY A N 1
ATOM 777 C CA . GLY A 1 95 ? -16.281 15.614 -48.724 1.00 32.36 95 GLY A CA 1
ATOM 778 C C . GLY A 1 95 ? -14.927 15.128 -48.309 1.00 33.79 95 GLY A C 1
ATOM 779 O O . GLY A 1 95 ? -14.485 15.389 -47.203 1.00 35.73 95 GLY A O 1
ATOM 780 N N . ARG A 1 96 ? -14.259 14.439 -49.218 1.00 34.45 96 ARG A N 1
ATOM 781 C CA . ARG A 1 96 ? -12.962 13.864 -48.935 1.00 30.74 96 ARG A CA 1
ATOM 782 C C . ARG A 1 96 ? -11.966 14.176 -50.014 1.00 31.97 96 ARG A C 1
ATOM 783 O O . ARG A 1 96 ? -12.250 13.977 -51.179 1.00 34.00 96 ARG A O 1
ATOM 791 N N . ILE A 1 97 ? -10.779 14.617 -49.625 1.00 32.57 97 ILE A N 1
ATOM 792 C CA . ILE A 1 97 ? -9.765 14.987 -50.595 1.00 31.12 97 ILE A CA 1
ATOM 793 C C . ILE A 1 97 ? -8.376 14.461 -50.259 1.00 30.51 97 ILE A C 1
ATOM 794 O O . ILE A 1 97 ? -7.991 14.411 -49.111 1.00 33.10 97 ILE A O 1
ATOM 799 N N . PHE A 1 98 ? -7.628 14.053 -51.272 1.00 29.85 98 PHE A N 1
ATOM 800 C CA . PHE A 1 98 ? -6.240 13.658 -51.096 1.00 28.42 98 PHE A CA 1
ATOM 801 C C . PHE A 1 98 ? -5.407 14.545 -51.957 1.00 28.61 98 PHE A C 1
ATOM 802 O O . PHE A 1 98 ? -5.763 14.791 -53.082 1.00 31.44 98 PHE A O 1
ATOM 810 N N . VAL A 1 99 ? -4.293 15.028 -51.456 1.00 28.81 99 VAL A N 1
ATOM 811 C CA . VAL A 1 99 ? -3.449 15.873 -52.268 1.00 28.55 99 VAL A CA 1
ATOM 812 C C . VAL A 1 99 ? -2.006 15.473 -52.066 1.00 32.01 99 VAL A C 1
ATOM 813 O O . VAL A 1 99 ? -1.498 15.547 -50.959 1.00 34.54 99 VAL A O 1
ATOM 817 N N . GLU A 1 100 ? -1.328 15.061 -53.125 1.00 31.88 100 GLU A N 1
ATOM 818 C CA . GLU A 1 100 ? 0.079 14.734 -53.000 1.00 30.77 100 GLU A CA 1
ATOM 819 C C . GLU A 1 100 ? 0.873 15.974 -52.701 1.00 32.82 100 GLU A C 1
ATOM 820 O O . GLU A 1 100 ? 0.775 16.937 -53.430 1.00 35.33 100 GLU A O 1
ATOM 826 N N . TYR A 1 101 ? 1.688 15.974 -51.664 1.00 32.42 101 TYR A N 1
ATOM 827 C CA . TYR A 1 101 ? 2.405 17.200 -51.360 1.00 31.30 101 TYR A CA 1
ATOM 828 C C . TYR A 1 101 ? 3.888 17.149 -51.672 1.00 34.50 101 TYR A C 1
ATOM 829 O O . TYR A 1 101 ? 4.630 18.009 -51.224 1.00 37.17 101 TYR A O 1
ATOM 838 N N . PHE A 1 102 ? 4.308 16.147 -52.435 1.00 36.17 102 PHE A N 1
ATOM 839 C CA . PHE A 1 102 ? 5.711 15.960 -52.783 1.00 35.20 102 PHE A CA 1
ATOM 840 C C . PHE A 1 102 ? 6.293 17.226 -53.370 1.00 37.66 102 PHE A C 1
ATOM 841 O O . PHE A 1 102 ? 7.363 17.658 -52.966 1.00 41.69 102 PHE A O 1
ATOM 849 N N . GLU A 1 103 ? 5.577 17.857 -54.285 1.00 37.96 103 GLU A N 1
ATOM 850 C CA . GLU A 1 103 ? 6.132 19.015 -54.971 1.00 38.04 103 GLU A CA 1
ATOM 851 C C . GLU A 1 103 ? 5.959 20.331 -54.199 1.00 38.72 103 GLU A C 1
ATOM 852 O O . GLU A 1 103 ? 6.232 21.403 -54.738 1.00 40.62 103 GLU A O 1
ATOM 858 N N . ASP A 1 104 ? 5.527 20.251 -52.941 1.00 38.79 104 ASP A N 1
ATOM 859 C CA . ASP A 1 104 ? 5.278 21.440 -52.125 1.00 35.31 104 ASP A CA 1
ATOM 860 C C . ASP A 1 104 ? 6.251 21.465 -50.964 1.00 36.54 104 ASP A C 1
ATOM 861 O O . ASP A 1 104 ? 5.974 20.880 -49.923 1.00 38.67 104 ASP A O 1
ATOM 866 N N . LYS A 1 105 ? 7.360 22.182 -51.118 1.00 37.00 105 LYS A N 1
ATOM 867 C CA . LYS A 1 105 ? 8.440 22.114 -50.147 1.00 35.21 105 LYS A CA 1
ATOM 868 C C . LYS A 1 105 ? 7.982 22.683 -48.836 1.00 36.66 105 LYS A C 1
ATOM 869 O O . LYS A 1 105 ? 8.350 22.180 -47.798 1.00 39.11 105 LYS A O 1
ATOM 875 N N . GLU A 1 106 ? 7.159 23.719 -48.888 1.00 38.51 106 GLU A N 1
ATOM 876 C CA . GLU A 1 106 ? 6.650 24.333 -47.680 1.00 37.77 106 GLU A CA 1
ATOM 877 C C . GLU A 1 106 ? 5.933 23.287 -46.885 1.00 37.01 106 GLU A C 1
ATOM 878 O O . GLU A 1 106 ? 6.289 23.007 -45.755 1.00 39.49 106 GLU A O 1
ATOM 884 N N . THR A 1 107 ? 4.923 22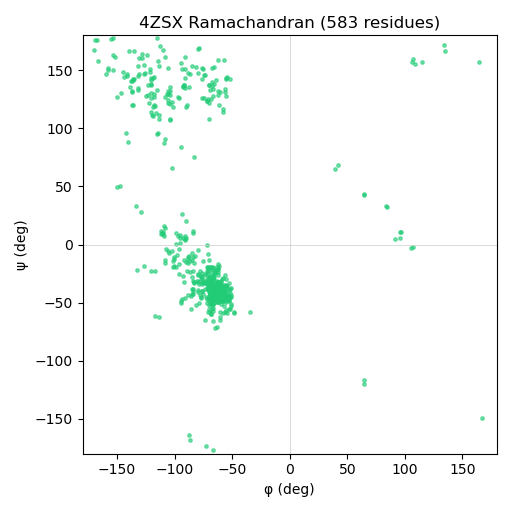.703 -47.499 1.00 36.12 107 THR A N 1
ATOM 885 C CA . THR A 1 107 ? 4.135 21.681 -46.865 1.00 34.38 107 THR A CA 1
ATOM 886 C C . THR A 1 107 ? 5.023 20.549 -46.417 1.00 37.05 107 THR A C 1
ATOM 887 O O . THR A 1 107 ? 4.913 20.054 -45.305 1.00 36.96 107 THR A O 1
ATOM 891 N N . THR A 1 108 ? 5.913 20.151 -47.313 1.00 38.39 108 THR A N 1
ATOM 892 C CA . THR A 1 108 ? 6.889 19.117 -47.036 1.00 36.44 108 THR A CA 1
ATOM 893 C C . THR A 1 108 ? 7.704 19.431 -45.800 1.00 40.02 108 THR A C 1
ATOM 894 O O . THR A 1 108 ? 7.720 18.679 -44.837 1.00 40.21 108 THR A O 1
ATOM 898 N N . TYR A 1 109 ? 8.372 20.573 -45.844 1.00 42.31 109 TYR A N 1
ATOM 899 C CA . TYR A 1 109 ? 9.218 21.036 -44.761 1.00 41.31 109 TYR A CA 1
ATOM 900 C C . TYR A 1 109 ? 8.430 21.096 -43.473 1.00 40.82 109 TYR A C 1
ATOM 901 O O . TYR A 1 109 ? 8.839 20.546 -42.461 1.00 41.65 109 TYR A O 1
ATOM 910 N N . GLU A 1 110 ? 7.266 21.723 -43.539 1.00 39.73 110 GLU A N 1
ATOM 911 C CA . GLU A 1 110 ? 6.413 21.860 -42.379 1.00 37.38 110 GLU A CA 1
ATOM 912 C C . GLU A 1 110 ? 6.020 20.515 -41.840 1.00 38.27 110 GLU A C 1
ATOM 913 O O . GLU A 1 110 ? 6.056 20.296 -40.646 1.00 41.54 110 GLU A O 1
ATOM 919 N N . LEU A 1 111 ? 5.626 19.609 -42.713 1.00 37.62 111 LEU A N 1
ATOM 920 C CA . LEU A 1 111 ? 5.263 18.293 -42.245 1.00 35.39 111 LEU A CA 1
ATOM 921 C C . LEU A 1 111 ? 6.467 17.560 -41.699 1.00 37.58 111 LEU A C 1
ATOM 922 O O . LEU A 1 111 ? 6.362 16.843 -40.726 1.00 38.60 111 LEU A O 1
ATOM 927 N N . GLN A 1 112 ? 7.618 17.750 -42.327 1.00 39.20 112 GLN A N 1
ATOM 928 C CA . GLN A 1 112 ? 8.838 17.115 -41.853 1.00 39.70 112 GLN A CA 1
ATOM 929 C C . GLN A 1 112 ? 9.311 17.647 -40.521 1.00 42.73 112 GLN A C 1
ATOM 930 O O . GLN A 1 112 ? 10.062 16.979 -39.827 1.00 45.12 112 GLN A O 1
ATOM 936 N N . LYS A 1 113 ? 8.917 18.869 -40.188 1.00 43.18 113 LYS A N 1
ATOM 937 C CA . LYS A 1 113 ? 9.326 19.477 -38.937 1.00 38.27 113 LYS A CA 1
ATOM 938 C C . LYS A 1 113 ? 8.236 19.353 -37.876 1.00 39.37 113 LYS A C 1
ATOM 939 O O . LYS A 1 113 ? 8.319 19.973 -36.839 1.00 43.53 113 LYS A O 1
ATOM 945 N N . GLY A 1 114 ? 7.208 18.565 -38.150 1.00 38.76 114 GLY A N 1
ATOM 946 C CA . GLY A 1 114 ? 6.210 18.224 -37.158 1.00 35.77 114 GLY A CA 1
ATOM 947 C C . GLY A 1 114 ? 4.941 19.045 -37.119 1.00 41.53 114 GLY A C 1
ATOM 948 O O . GLY A 1 114 ? 4.124 18.861 -36.227 1.00 41.91 114 GLY A O 1
ATOM 949 N N . VAL A 1 115 ? 4.763 19.954 -38.066 1.00 41.18 115 VAL A N 1
ATOM 950 C CA . VAL A 1 115 ? 3.512 20.687 -38.156 1.00 37.95 115 VAL A CA 1
ATOM 951 C C . VAL A 1 115 ? 2.357 19.735 -38.422 1.00 40.12 115 VAL A C 1
ATOM 952 O O . VAL A 1 115 ? 2.455 18.892 -39.315 1.00 39.62 115 VAL A O 1
ATOM 956 N N . PRO A 1 116 ? 1.255 19.870 -37.657 1.00 41.54 116 PRO A N 1
ATOM 957 C CA . PRO A 1 116 ? 0.034 19.110 -37.928 1.00 36.67 116 PRO A CA 1
ATOM 958 C C . PRO A 1 116 ? -0.395 19.366 -39.348 1.00 38.93 116 PRO A C 1
ATOM 959 O O . PRO A 1 116 ? -0.202 20.473 -39.831 1.00 39.24 116 PRO A O 1
ATOM 963 N N . PRO A 1 117 ? -0.931 18.351 -40.025 1.00 39.20 117 PRO A N 1
ATOM 964 C CA . PRO A 1 117 ? -1.237 18.504 -41.443 1.00 34.48 117 PRO A CA 1
ATOM 965 C C . PRO A 1 117 ? -2.210 19.642 -41.727 1.00 33.83 117 PRO A C 1
ATOM 966 O O . PRO A 1 117 ? -2.002 20.406 -42.655 1.00 36.16 117 PRO A O 1
ATOM 970 N N . ALA A 1 118 ? -3.233 19.785 -40.905 1.00 34.00 118 ALA A N 1
ATOM 971 C CA . ALA A 1 118 ? -4.237 20.804 -41.143 1.00 33.06 118 ALA A CA 1
ATOM 972 C C . ALA A 1 118 ? -3.660 22.203 -41.109 1.00 35.90 118 ALA A C 1
ATOM 973 O O . ALA A 1 118 ? -4.269 23.131 -41.616 1.00 38.39 118 ALA A O 1
ATOM 975 N N . LEU A 1 119 ? -2.480 22.347 -40.515 1.00 36.66 119 LEU A N 1
ATOM 976 C CA . LEU A 1 119 ? -1.842 23.649 -40.337 1.00 35.70 119 LEU A CA 1
ATOM 977 C C . LEU A 1 119 ? -0.609 23.802 -41.179 1.00 35.86 119 LEU A C 1
ATOM 978 O O . LEU A 1 119 ? 0.137 24.746 -41.003 1.00 39.00 119 LEU A O 1
ATOM 983 N N . SER A 1 120 ? -0.387 22.858 -42.078 1.00 37.13 120 SER A N 1
ATOM 984 C CA . SER A 1 120 ? 0.683 22.978 -43.041 1.00 35.20 120 SER A CA 1
ATOM 985 C C . SER A 1 120 ? 0.226 23.915 -44.141 1.00 34.72 120 SER A C 1
ATOM 986 O O . SER A 1 120 ? -0.937 24.283 -44.190 1.00 35.60 120 SER A O 1
ATOM 989 N N . ARG A 1 121 ? 1.140 24.322 -45.006 1.00 35.19 121 ARG A N 1
ATOM 990 C CA . ARG A 1 121 ? 0.780 25.249 -46.051 1.00 35.56 121 ARG A CA 1
ATOM 991 C C . ARG A 1 121 ? -0.393 24.687 -46.825 1.00 35.90 121 ARG A C 1
ATOM 992 O O . ARG A 1 121 ? -1.382 25.361 -47.047 1.00 37.70 121 ARG A O 1
ATOM 1000 N N . LEU A 1 122 ? -0.287 23.424 -47.208 1.00 35.97 122 LEU A N 1
ATOM 1001 C CA . LEU A 1 122 ? -1.291 22.800 -48.052 1.00 33.48 122 LEU A CA 1
ATOM 1002 C C . LEU A 1 122 ? -2.528 22.422 -47.298 1.00 35.05 122 LEU A C 1
ATOM 1003 O O . LEU A 1 122 ? -3.632 22.680 -47.754 1.00 38.22 122 LEU A O 1
ATOM 1008 N N . GLY A 1 123 ? -2.342 21.818 -46.134 1.00 34.90 123 GLY A N 1
ATOM 1009 C CA . GLY A 1 123 ? -3.452 21.363 -45.333 1.00 31.29 123 GLY A CA 1
ATOM 1010 C C . GLY A 1 123 ? -4.320 22.521 -44.921 1.00 34.27 123 GLY A C 1
ATOM 1011 O O . GLY A 1 123 ? -5.533 22.407 -44.820 1.00 37.89 123 GLY A O 1
ATOM 1012 N N . PHE A 1 124 ? -3.699 23.669 -44.733 1.00 36.48 124 PHE A N 1
ATOM 1013 C CA . PHE A 1 124 ? -4.435 24.835 -44.299 1.00 35.74 124 PHE A CA 1
ATOM 1014 C C . PHE A 1 124 ? -5.400 25.335 -45.351 1.00 35.71 124 PHE A C 1
ATOM 1015 O O . PHE A 1 124 ? -6.444 25.844 -45.019 1.00 39.23 124 PHE A O 1
ATOM 1023 N N . GLU A 1 125 ? -5.059 25.186 -46.619 1.00 36.28 125 GLU A N 1
ATOM 1024 C CA . GLU A 1 125 ? -5.963 25.577 -47.680 1.00 34.17 125 GLU A CA 1
ATOM 1025 C C . GLU A 1 125 ? -7.218 24.770 -47.617 1.00 35.28 125 GLU A C 1
ATOM 1026 O O . GLU A 1 125 ? -8.289 25.236 -47.968 1.00 39.38 125 GLU A O 1
ATOM 1032 N N . LEU A 1 126 ? -7.074 23.535 -47.177 1.00 37.31 126 LEU A N 1
ATOM 1033 C CA . LEU A 1 126 ? -8.190 22.616 -47.133 1.00 33.89 126 LEU A CA 1
ATOM 1034 C C . LEU A 1 126 ? -9.026 22.911 -45.917 1.00 33.20 126 LEU A C 1
ATOM 1035 O O . LEU A 1 126 ? -10.240 22.870 -45.962 1.00 36.26 126 LEU A O 1
ATOM 1040 N N . LEU A 1 127 ? -8.358 23.228 -44.826 1.00 35.03 127 LEU A N 1
ATOM 1041 C CA . LEU A 1 127 ? -9.030 23.617 -43.598 1.00 34.38 127 LEU A CA 1
ATOM 1042 C C . LEU A 1 127 ? -9.962 24.808 -43.806 1.00 36.60 127 LEU A C 1
ATOM 1043 O O . LEU A 1 127 ? -11.082 24.805 -43.316 1.00 40.06 127 LEU A O 1
ATOM 1048 N N . LYS A 1 128 ? -9.517 25.808 -44.563 1.00 38.14 128 LYS A N 1
ATOM 1049 C CA . LYS A 1 128 ? -10.357 26.962 -44.878 1.00 36.10 128 LYS A CA 1
ATOM 1050 C C . LYS A 1 128 ? -11.674 26.545 -45.529 1.00 36.80 128 LYS A C 1
ATOM 1051 O O . LYS A 1 128 ? -12.686 27.209 -45.366 1.00 41.33 128 LYS A O 1
ATOM 1057 N N . LEU A 1 129 ? -11.665 25.437 -46.255 1.00 37.11 129 LEU A N 1
ATOM 1058 C CA . LEU A 1 129 ? -12.827 25.052 -47.026 1.00 33.89 129 LEU A CA 1
ATOM 1059 C C . LEU A 1 129 ? -13.722 24.073 -46.301 1.00 36.25 129 LEU A C 1
ATOM 1060 O O . LEU A 1 129 ? -14.684 23.572 -46.876 1.00 41.34 129 LEU A O 1
ATOM 1065 N N . GLY A 1 130 ? -13.410 23.776 -45.049 1.00 36.30 130 GLY A N 1
ATOM 1066 C CA . GLY A 1 130 ? -14.316 22.979 -44.252 1.00 34.48 130 GLY A CA 1
ATOM 1067 C C . GLY A 1 130 ? -13.906 21.554 -43.983 1.00 35.47 130 GLY A C 1
ATOM 1068 O O . GLY A 1 130 ? -14.627 20.837 -43.312 1.00 40.11 130 GLY A O 1
ATOM 1069 N N . TYR A 1 131 ? -12.782 21.127 -44.535 1.00 35.28 131 TYR A N 1
ATOM 1070 C CA . TYR A 1 131 ? -12.252 19.806 -44.258 1.00 33.12 131 TYR A CA 1
ATOM 1071 C C . TYR A 1 131 ? -11.620 19.845 -42.882 1.00 35.66 131 TYR A C 1
ATOM 1072 O O . TYR A 1 131 ? -10.757 20.666 -42.636 1.00 37.40 131 TYR A O 1
ATOM 1081 N N . THR A 1 132 ? -12.004 18.943 -41.986 1.00 38.95 132 THR A N 1
ATOM 1082 C CA . THR A 1 132 ? -11.632 19.093 -40.574 1.00 37.24 132 THR A CA 1
ATOM 1083 C C . THR A 1 132 ? -10.741 17.961 -40.077 1.00 38.82 132 THR A C 1
ATOM 1084 O O . THR A 1 132 ? -9.994 18.125 -39.119 1.00 39.19 132 THR A O 1
ATOM 1088 N N . TYR A 1 133 ? -10.812 16.826 -40.758 1.00 38.37 133 TYR A N 1
ATOM 1089 C CA . TYR A 1 133 ? -10.045 15.635 -40.435 1.00 34.40 133 TYR A CA 1
ATOM 1090 C C . TYR A 1 133 ? -8.905 15.361 -41.374 1.00 36.30 133 TYR A C 1
ATOM 1091 O O . TYR A 1 133 ? -9.121 15.199 -42.559 1.00 38.75 133 TYR A O 1
ATOM 1100 N N . PHE A 1 134 ? -7.699 15.231 -40.839 1.00 36.48 134 PHE A N 1
ATOM 1101 C CA . PHE A 1 134 ? -6.517 15.143 -41.679 1.00 33.87 134 PHE A CA 1
ATOM 1102 C C . PHE A 1 134 ? -5.659 13.945 -41.386 1.00 34.26 134 PHE A C 1
ATOM 1103 O O . PHE A 1 134 ? -5.565 13.503 -40.257 1.00 35.04 134 PHE A O 1
ATOM 1111 N N . ARG A 1 135 ? -5.037 13.429 -42.435 1.00 35.01 135 ARG A N 1
ATOM 1112 C CA . ARG A 1 135 ? -4.048 12.379 -42.328 1.00 31.96 135 ARG A CA 1
ATOM 1113 C C . ARG A 1 135 ? -2.880 12.695 -43.238 1.00 32.72 135 ARG A C 1
ATOM 1114 O O . ARG A 1 135 ? -3.054 13.022 -44.393 1.00 34.44 135 ARG A O 1
ATOM 1122 N N . ASP A 1 136 ? -1.682 12.605 -42.700 1.00 32.96 136 ASP A N 1
ATOM 1123 C CA . ASP A 1 136 ? -0.481 12.835 -43.467 1.00 33.59 136 ASP A CA 1
ATOM 1124 C C . ASP A 1 136 ? 0.136 11.482 -43.755 1.00 36.14 136 ASP A C 1
ATOM 1125 O O . ASP A 1 136 ? 0.677 10.846 -42.865 1.00 39.56 136 ASP A O 1
ATOM 1130 N N . TRP A 1 137 ? 0.050 11.037 -44.997 1.00 34.36 137 TRP A N 1
ATOM 1131 C CA . TRP A 1 137 ? 0.620 9.764 -45.378 1.00 32.03 137 TRP A CA 1
ATOM 1132 C C . TRP A 1 137 ? 2.029 10.000 -45.872 1.00 33.97 137 TRP A C 1
ATOM 1133 O O . TRP A 1 137 ? 2.255 10.943 -46.608 1.00 36.71 137 TRP A O 1
ATOM 1144 N N . PHE A 1 138 ? 2.980 9.156 -45.482 1.00 34.90 138 PHE A N 1
ATOM 1145 C CA . PHE A 1 138 ? 4.344 9.267 -46.006 1.00 33.95 138 PHE A CA 1
ATOM 1146 C C . PHE A 1 138 ? 5.059 7.921 -46.138 1.00 34.65 138 PHE A C 1
ATOM 1147 O O . PHE A 1 138 ? 6.184 7.747 -45.695 1.00 36.61 138 PHE A O 1
ATOM 1155 N N . ILE A 1 139 ? 4.370 6.991 -46.785 1.00 34.13 139 ILE A N 1
ATOM 1156 C CA . ILE A 1 139 ? 4.890 5.712 -47.228 1.00 31.65 139 ILE A CA 1
ATOM 1157 C C . ILE A 1 139 ? 6.010 5.820 -48.244 1.00 34.23 139 ILE A C 1
ATOM 1158 O O . ILE A 1 139 ? 5.842 6.470 -49.264 1.00 38.73 139 ILE A O 1
ATOM 1163 N N . PRO A 1 140 ? 7.142 5.142 -47.992 1.00 36.59 140 PRO A N 1
ATOM 1164 C CA . PRO A 1 140 ? 8.321 5.132 -48.872 1.00 33.58 140 PRO A CA 1
ATOM 1165 C C . PRO A 1 140 ? 7.989 4.671 -50.266 1.00 32.46 140 PRO A C 1
ATOM 1166 O O . PRO A 1 140 ? 7.309 3.675 -50.442 1.00 34.36 140 PRO A O 1
ATOM 1170 N N . GLU A 1 141 ? 8.436 5.411 -51.258 1.00 34.59 141 GLU A N 1
ATOM 1171 C CA . GLU A 1 141 ? 8.109 5.069 -52.627 1.00 33.49 141 GLU A CA 1
ATOM 1172 C C . GLU A 1 141 ? 8.774 3.780 -53.112 1.00 33.31 141 GLU A C 1
ATOM 1173 O O . GLU A 1 141 ? 8.326 3.173 -54.088 1.00 36.26 141 GLU A O 1
ATOM 1179 N N . GLY A 1 142 ? 9.850 3.364 -52.463 1.00 31.35 142 GLY A N 1
ATOM 1180 C CA . GLY A 1 142 ? 10.470 2.107 -52.831 1.00 30.24 142 GLY A CA 1
ATOM 1181 C C . GLY A 1 142 ? 9.535 0.944 -52.573 1.00 31.58 142 GLY A C 1
ATOM 1182 O O . GLY A 1 142 ? 9.622 -0.112 -53.193 1.00 34.80 142 GLY A O 1
ATOM 1183 N N . LEU A 1 143 ? 8.601 1.148 -51.668 1.00 29.81 143 LEU A N 1
ATOM 1184 C CA . LEU A 1 143 ? 7.676 0.099 -51.325 1.00 29.83 143 LEU A CA 1
ATOM 1185 C C . LEU A 1 143 ? 6.385 0.171 -52.101 1.00 32.68 143 LEU A C 1
ATOM 1186 O O . LEU A 1 143 ? 5.935 -0.799 -52.708 1.00 34.00 143 LEU A O 1
ATOM 1191 N N . MET A 1 144 ? 5.806 1.355 -52.104 1.00 34.11 144 MET A N 1
ATOM 1192 C CA . MET A 1 144 ? 4.582 1.583 -52.824 1.00 33.49 144 MET A CA 1
ATOM 1193 C C . MET A 1 144 ? 4.572 2.985 -53.344 1.00 34.84 144 MET A C 1
ATOM 1194 O O . MET A 1 144 ? 4.809 3.940 -52.613 1.00 36.53 144 MET A O 1
ATOM 1199 N N . GLU A 1 145 ? 4.272 3.081 -54.623 1.00 38.10 145 GLU A N 1
ATOM 1200 C CA . GLU A 1 145 ? 4.238 4.318 -55.366 1.00 40.00 145 GLU A CA 1
ATOM 1201 C C . GLU A 1 145 ? 2.955 5.105 -55.021 1.00 36.98 145 GLU A C 1
ATOM 1202 O O . GLU A 1 145 ? 1.901 4.509 -54.818 1.00 39.65 145 GLU A O 1
ATOM 1208 N N . GLY A 1 146 ? 3.031 6.430 -54.937 1.00 35.35 146 GLY A N 1
ATOM 1209 C CA . GLY A 1 146 ? 1.837 7.230 -54.699 1.00 34.41 146 GLY A CA 1
ATOM 1210 C C . GLY A 1 146 ? 1.407 7.373 -53.249 1.00 35.84 146 GLY A C 1
ATOM 1211 O O . GLY A 1 146 ? 0.229 7.475 -52.952 1.00 35.75 146 GLY A O 1
ATOM 1212 N N . GLY A 1 147 ? 2.377 7.390 -52.346 1.00 36.73 147 GLY A N 1
ATOM 1213 C CA . GLY A 1 147 ? 2.106 7.391 -50.927 1.00 32.08 147 GLY A CA 1
ATOM 1214 C C . GLY A 1 147 ? 2.447 8.632 -50.124 1.00 33.50 147 GLY A C 1
ATOM 1215 O O . GLY A 1 147 ? 2.433 8.585 -48.906 1.00 34.45 147 GLY A O 1
ATOM 1216 N N . HIS A 1 148 ? 2.766 9.746 -50.771 1.00 35.05 148 HIS A N 1
ATOM 1217 C CA . HIS A 1 148 ? 2.970 10.992 -50.031 1.00 32.75 148 HIS A CA 1
ATOM 1218 C C . HIS A 1 148 ? 1.826 11.981 -50.280 1.00 34.28 148 HIS A C 1
ATOM 1219 O O . HIS A 1 148 ? 1.871 12.786 -51.206 1.00 36.31 148 HIS A O 1
ATOM 1226 N N . LYS A 1 149 ? 0.800 11.907 -49.436 1.00 31.95 149 LYS A N 1
ATOM 1227 C CA . LYS A 1 149 ? -0.449 12.588 -49.681 1.00 29.87 149 LYS A CA 1
ATOM 1228 C C . LYS A 1 149 ? -1.005 13.142 -48.416 1.00 30.42 149 LYS A C 1
ATOM 1229 O O . LYS A 1 149 ? -0.863 12.537 -47.386 1.00 33.41 149 LYS A O 1
ATOM 1235 N N . ILE A 1 150 ? -1.657 14.290 -48.487 1.00 32.63 150 ILE A N 1
ATOM 1236 C CA . ILE A 1 150 ? -2.509 14.707 -47.389 1.00 32.48 150 ILE A CA 1
ATOM 1237 C C . ILE A 1 150 ? -3.949 14.318 -47.703 1.00 31.56 150 ILE A C 1
ATOM 1238 O O . ILE A 1 150 ? -4.459 14.624 -48.767 1.00 31.70 150 ILE A O 1
ATOM 1243 N N . GLN A 1 151 ? -4.578 13.597 -46.783 1.00 32.59 151 GLN A N 1
ATOM 1244 C CA . GLN A 1 151 ? -5.982 13.248 -46.887 1.00 30.40 151 GLN A CA 1
ATOM 1245 C C . GLN A 1 151 ? -6.783 14.089 -45.921 1.00 30.72 151 GLN A C 1
ATOM 1246 O O . GLN A 1 151 ? -6.450 14.177 -44.765 1.00 32.10 151 GLN A O 1
ATOM 1252 N N . ALA A 1 152 ? -7.871 14.670 -46.389 1.00 31.65 152 ALA A N 1
ATOM 1253 C CA . ALA A 1 152 ? -8.633 15.603 -45.591 1.00 31.02 152 ALA A CA 1
ATOM 1254 C C . ALA A 1 152 ? -10.093 15.321 -45.779 1.00 33.43 152 ALA A C 1
ATOM 1255 O O . ALA A 1 152 ? -10.507 15.002 -46.876 1.00 37.04 152 ALA A O 1
ATOM 1257 N N . GLU A 1 153 ? -10.873 15.402 -44.714 1.00 33.57 153 GLU A N 1
ATOM 1258 C CA . GLU A 1 153 ? -12.288 15.123 -44.825 1.00 33.47 153 GLU A CA 1
ATOM 1259 C C . GLU A 1 153 ? -13.195 16.143 -44.185 1.00 34.77 153 GLU A C 1
ATOM 1260 O O . GLU A 1 153 ? -12.893 16.675 -43.134 1.00 35.12 153 GLU A O 1
ATOM 1266 N N . LYS A 1 154 ? -14.343 16.368 -44.802 1.00 36.23 154 LYS A N 1
ATOM 1267 C CA . LYS A 1 154 ? -15.352 17.188 -44.185 1.00 35.57 154 LYS A CA 1
ATOM 1268 C C . LYS A 1 154 ? -15.944 16.354 -43.072 1.00 39.24 154 LYS A C 1
ATOM 1269 O O . LYS A 1 154 ? -16.041 15.141 -43.189 1.00 40.55 154 LYS A O 1
ATOM 1275 N N . PRO A 1 155 ? -16.326 17.002 -41.975 1.00 39.47 155 PRO A N 1
ATOM 1276 C CA . PRO A 1 155 ? -16.810 16.288 -40.803 1.00 40.08 155 PRO A CA 1
ATOM 1277 C C . PRO A 1 155 ? -18.126 15.631 -41.076 1.00 43.61 155 PRO A C 1
ATOM 1278 O O . PRO A 1 155 ? -18.960 16.275 -41.698 1.00 43.58 155 PRO A O 1
ATOM 1282 N N . LYS A 1 156 ? -18.337 14.410 -40.593 1.00 47.68 156 LYS A N 1
ATOM 1283 C CA . LYS A 1 156 ? -19.579 13.689 -40.899 1.00 50.94 156 LYS A CA 1
ATOM 1284 C C . LYS A 1 156 ? -20.793 14.255 -40.185 1.00 51.44 156 LYS A C 1
ATOM 1285 O O . LYS A 1 156 ? -21.909 14.217 -40.702 1.00 52.15 156 LYS A O 1
ATOM 1291 N N . THR A 1 157 ? -20.571 14.755 -38.980 1.00 51.49 157 THR A N 1
ATOM 1292 C CA . THR A 1 157 ? -21.624 15.411 -38.224 1.00 51.75 157 THR A CA 1
ATOM 1293 C C . THR A 1 157 ? -21.107 16.641 -37.499 1.00 50.03 157 THR A C 1
ATOM 1294 O O . THR A 1 157 ? -19.899 16.841 -37.366 1.00 49.75 157 THR A O 1
ATOM 1298 N N . ALA A 1 158 ? -22.037 17.453 -37.015 1.00 50.62 158 ALA A N 1
ATOM 1299 C CA . ALA A 1 158 ? -21.691 18.534 -36.109 1.00 53.80 158 ALA A CA 1
ATOM 1300 C C . ALA A 1 158 ? -20.882 17.984 -34.941 1.00 53.26 158 ALA A C 1
ATOM 1301 O O . ALA A 1 158 ? -20.001 18.662 -34.416 1.00 54.04 158 ALA A O 1
ATOM 1303 N N . GLU A 1 159 ? -21.182 16.747 -34.551 1.00 53.70 159 GLU A N 1
ATOM 1304 C CA . GLU A 1 159 ? -20.484 16.085 -33.459 1.00 50.71 159 GLU A CA 1
ATOM 1305 C C . GLU A 1 159 ? -19.027 15.863 -33.892 1.00 51.83 159 GLU A C 1
ATOM 1306 O O . GLU A 1 159 ? -18.101 16.164 -33.146 1.00 52.91 159 GLU A O 1
ATOM 1312 N N . ALA A 1 160 ? -18.826 15.362 -35.110 1.00 50.42 160 ALA A N 1
ATOM 1313 C CA . ALA A 1 160 ? -17.496 15.099 -35.616 1.00 45.86 160 ALA A CA 1
ATOM 1314 C C . ALA A 1 160 ? -16.758 16.389 -35.849 1.00 45.96 160 ALA A C 1
ATOM 1315 O O . ALA A 1 160 ? -15.580 16.483 -35.544 1.00 46.70 160 ALA A O 1
ATOM 1317 N N . LYS A 1 161 ? -17.464 17.383 -36.382 1.00 46.41 161 LYS A N 1
ATOM 1318 C CA . LYS A 1 161 ? -16.854 18.661 -36.702 1.00 45.10 161 LYS A CA 1
ATOM 1319 C C . LYS A 1 161 ? -16.128 19.217 -35.510 1.00 46.34 161 LYS A C 1
ATOM 1320 O O . LYS A 1 161 ? -15.022 19.708 -35.623 1.00 48.58 161 LYS A O 1
ATOM 1326 N N . ALA A 1 162 ? -16.765 19.136 -34.358 1.00 50.04 162 ALA A N 1
ATOM 1327 C CA . ALA A 1 162 ? -16.158 19.569 -33.113 1.00 47.52 162 ALA A CA 1
ATOM 1328 C C . ALA A 1 162 ? -15.061 18.630 -32.618 1.00 47.88 162 ALA A C 1
ATOM 1329 O O . ALA A 1 162 ? -14.118 19.076 -31.975 1.00 48.53 162 ALA A O 1
ATOM 1331 N N . ARG A 1 163 ? -15.207 17.329 -32.873 1.00 49.92 163 ARG A N 1
ATOM 1332 C CA . ARG A 1 163 ? -14.203 16.332 -32.464 1.00 49.75 163 ARG A CA 1
ATOM 1333 C C . ARG A 1 163 ? -12.849 16.613 -33.135 1.00 47.89 163 ARG A C 1
ATOM 1334 O O . ARG A 1 163 ? -11.787 16.538 -32.502 1.00 46.61 163 ARG A O 1
ATOM 1342 N N . HIS A 1 164 ? -12.905 16.950 -34.420 1.00 46.61 164 HIS A N 1
ATOM 1343 C CA . HIS A 1 164 ? -11.714 17.201 -35.203 1.00 42.98 164 HIS A CA 1
ATOM 1344 C C . HIS A 1 164 ? -10.964 18.426 -34.726 1.00 42.82 164 HIS A C 1
ATOM 1345 O O . HIS A 1 164 ? -9.747 18.406 -34.608 1.00 43.71 164 HIS A O 1
ATOM 1352 N N . LEU A 1 165 ? -11.711 19.492 -34.458 1.00 43.97 165 LEU A N 1
ATOM 1353 C CA . LEU A 1 165 ? -11.153 20.790 -34.067 1.00 43.60 165 LEU A CA 1
ATOM 1354 C C . LEU A 1 165 ? -10.543 20.854 -32.659 1.00 44.99 165 LEU A C 1
ATOM 1355 O O . LEU A 1 165 ? -9.534 21.523 -32.434 1.00 44.73 165 LEU A O 1
ATOM 1360 N N . ALA A 1 166 ? -11.155 20.164 -31.709 1.00 45.27 166 ALA A N 1
ATOM 1361 C CA . ALA A 1 166 ? -10.595 20.072 -30.375 1.00 41.58 166 ALA A CA 1
ATOM 1362 C C . ALA A 1 166 ? -9.260 19.338 -30.380 1.00 42.59 166 ALA A C 1
ATOM 1363 O O . ALA A 1 166 ? -8.311 19.727 -29.705 1.00 43.46 166 ALA A O 1
ATOM 1365 N N . ASN A 1 167 ? -9.193 18.267 -31.152 1.00 44.40 167 ASN A N 1
ATOM 1366 C CA . ASN A 1 167 ? -7.964 17.519 -31.260 1.00 44.64 167 ASN A CA 1
ATOM 1367 C C . ASN A 1 167 ? -6.885 18.384 -31.902 1.00 45.40 167 ASN A C 1
ATOM 1368 O O . ASN A 1 167 ? -5.737 18.349 -31.494 1.00 47.02 167 ASN A O 1
ATOM 1373 N N . LEU A 1 168 ? -7.265 19.182 -32.893 1.00 44.92 168 LEU A N 1
ATOM 1374 C CA . LEU A 1 168 ? -6.311 20.052 -33.570 1.00 44.28 168 LEU A CA 1
ATOM 1375 C C . LEU A 1 168 ? -5.756 21.131 -32.654 1.00 45.55 168 LEU A C 1
ATOM 1376 O O . LEU A 1 168 ? -4.585 21.476 -32.749 1.00 49.24 168 LEU A O 1
ATOM 1381 N N . LYS A 1 169 ? -6.587 21.675 -31.775 1.00 45.64 169 LYS A N 1
ATOM 1382 C CA . LYS A 1 169 ? -6.098 22.617 -30.774 1.00 44.55 169 LYS A CA 1
ATOM 1383 C C . LYS A 1 169 ? -5.039 21.993 -29.891 1.00 45.41 169 LYS A C 1
ATOM 1384 O O . LYS A 1 169 ? -4.007 22.591 -29.599 1.00 44.83 169 LYS A O 1
ATOM 1390 N N . LYS A 1 170 ? -5.307 20.761 -29.490 1.00 47.45 170 LYS A N 1
ATOM 1391 C CA . LYS A 1 170 ? -4.387 20.003 -28.670 1.00 46.68 170 LYS A CA 1
ATOM 1392 C C . LYS A 1 170 ? -3.104 19.748 -29.448 1.00 46.45 170 LYS A C 1
ATOM 1393 O O . LYS A 1 170 ? -2.010 19.868 -28.912 1.00 48.25 170 LYS A O 1
ATOM 1399 N N . GLU A 1 171 ? -3.236 19.429 -30.727 1.00 46.84 171 GLU A N 1
ATOM 1400 C CA . GLU A 1 171 ? -2.070 19.150 -31.546 1.00 45.66 171 GLU A CA 1
ATOM 1401 C C . GLU A 1 171 ? -1.257 20.418 -31.747 1.00 47.84 171 GLU A C 1
ATOM 1402 O O . GLU A 1 171 ? -0.038 20.373 -31.868 1.00 48.74 171 GLU A O 1
ATOM 1408 N N . PHE A 1 172 ? -1.947 21.552 -31.752 1.00 47.61 172 PHE A N 1
ATOM 1409 C CA . PHE A 1 172 ? -1.324 22.855 -31.960 1.00 47.69 172 PHE A CA 1
ATOM 1410 C C . PHE A 1 172 ? -0.394 23.250 -30.813 1.00 46.37 172 PHE A C 1
ATOM 1411 O O . PHE A 1 172 ? 0.756 23.589 -31.022 1.00 46.86 172 PHE A O 1
ATOM 1419 N N . GLU A 1 173 ? -0.882 23.185 -29.592 1.00 46.90 173 GLU A N 1
ATOM 1420 C CA . GLU A 1 173 ? -0.067 23.621 -28.470 1.00 51.08 173 GLU A CA 1
ATOM 1421 C C . GLU A 1 173 ? 1.165 22.755 -28.217 1.00 51.44 173 GLU A C 1
ATOM 1422 O O . GLU A 1 173 ? 2.211 23.272 -27.813 1.00 51.37 173 GLU A O 1
ATOM 1428 N N . GLU A 1 174 ? 1.044 21.447 -28.428 1.00 50.24 174 GLU A N 1
ATOM 1429 C CA . GLU A 1 174 ? 2.214 20.582 -28.342 1.00 51.74 174 GLU A CA 1
ATOM 1430 C C . GLU A 1 174 ? 3.310 21.001 -29.311 1.00 52.38 174 GLU A C 1
ATOM 1431 O O . GLU A 1 174 ? 4.464 21.101 -28.939 1.00 52.10 174 GLU A O 1
ATOM 1437 N N . PHE A 1 175 ? 2.948 21.312 -30.544 1.00 51.99 175 PHE A N 1
ATOM 1438 C CA . PHE A 1 175 ? 3.961 21.689 -31.507 1.00 49.24 175 PHE A CA 1
ATOM 1439 C C . PHE A 1 175 ? 4.570 23.007 -31.075 1.00 48.78 175 PHE A C 1
ATOM 1440 O O . PHE A 1 175 ? 5.781 23.185 -31.083 1.00 50.30 175 PHE A O 1
ATOM 1448 N N . ILE A 1 176 ? 3.702 23.927 -30.689 1.00 51.84 176 ILE A N 1
ATOM 1449 C CA . ILE A 1 176 ? 4.109 25.258 -30.276 1.00 50.88 176 ILE A CA 1
ATOM 1450 C C . ILE A 1 176 ? 5.165 25.207 -29.201 1.00 52.23 176 ILE A C 1
ATOM 1451 O O . ILE A 1 176 ? 6.185 25.888 -29.279 1.00 54.41 176 ILE A O 1
ATOM 1456 N N . GLY A 1 177 ? 4.931 24.351 -28.219 1.00 54.20 177 GLY A N 1
ATOM 1457 C CA . GLY A 1 177 ? 5.802 24.277 -27.066 1.00 54.81 177 GLY A CA 1
ATOM 1458 C C . GLY A 1 177 ? 7.114 23.572 -27.313 1.00 57.15 177 GLY A C 1
ATOM 1459 O O . GLY A 1 177 ? 8.107 23.835 -26.638 1.00 60.63 177 GLY A O 1
ATOM 1460 N N . LYS A 1 178 ? 7.129 22.695 -28.309 1.00 56.28 178 LYS A N 1
ATOM 1461 C CA . LYS A 1 178 ? 8.283 21.844 -28.541 1.00 52.02 178 LYS A CA 1
ATOM 1462 C C . LYS A 1 178 ? 9.051 22.308 -29.736 1.00 50.69 178 LYS A C 1
ATOM 1463 O O . LYS A 1 178 ? 10.100 21.785 -30.043 1.00 54.11 178 LYS A O 1
ATOM 1469 N N . CYS A 1 179 ? 8.526 23.292 -30.431 1.00 52.22 179 CYS A N 1
ATOM 1470 C CA . CYS A 1 179 ? 9.238 23.773 -31.585 1.00 53.31 179 CYS A CA 1
ATOM 1471 C C . CYS A 1 179 ? 10.151 24.899 -31.152 1.00 56.03 179 CYS A C 1
ATOM 1472 O O . CYS A 1 179 ? 9.842 25.594 -30.184 1.00 57.44 179 CYS A O 1
ATOM 1475 N N . GLU A 1 180 ? 11.269 25.080 -31.851 1.00 56.63 180 GLU A N 1
ATOM 1476 C CA . GLU A 1 180 ? 12.165 26.200 -31.558 1.00 59.44 180 GLU A CA 1
ATOM 1477 C C . GLU A 1 180 ? 12.542 27.022 -32.787 1.00 60.28 180 GLU A C 1
ATOM 1478 O O . GLU A 1 180 ? 13.602 27.640 -32.815 1.00 58.77 180 GLU A O 1
ATOM 1484 N N . ASP A 1 181 ? 11.661 27.054 -33.782 1.00 60.93 181 ASP A N 1
ATOM 1485 C CA . ASP A 1 181 ? 11.839 27.905 -34.951 1.00 57.50 181 ASP A CA 1
ATOM 1486 C C . ASP A 1 181 ? 10.751 28.965 -34.939 1.00 57.55 181 ASP A C 1
ATOM 1487 O O . ASP A 1 181 ? 9.590 28.681 -35.214 1.00 58.76 181 ASP A O 1
ATOM 1492 N N . GLU A 1 182 ? 11.141 30.196 -34.648 1.00 57.16 182 GLU A N 1
ATOM 1493 C CA . GLU A 1 182 ? 10.181 31.265 -34.475 1.00 56.85 182 GLU A CA 1
ATOM 1494 C C . GLU A 1 182 ? 9.434 31.605 -35.748 1.00 57.19 182 GLU A C 1
ATOM 1495 O O . GLU A 1 182 ? 8.238 31.891 -35.722 1.00 57.18 182 GLU A O 1
ATOM 1501 N N . GLY A 1 183 ? 10.139 31.553 -36.868 1.00 56.54 183 GLY A N 1
ATOM 1502 C CA . GLY A 1 183 ? 9.536 31.896 -38.137 1.00 56.16 183 GLY A CA 1
ATOM 1503 C C . GLY A 1 183 ? 8.446 30.912 -38.438 1.00 52.22 183 GLY A C 1
ATOM 1504 O O . GLY A 1 183 ? 7.362 31.298 -38.857 1.00 54.46 183 GLY A O 1
ATOM 1505 N N . LEU A 1 184 ? 8.739 29.639 -38.197 1.00 52.59 184 LEU A N 1
ATOM 1506 C CA . LEU A 1 184 ? 7.783 28.585 -38.454 1.00 51.38 184 LEU A CA 1
ATOM 1507 C C . LEU A 1 184 ? 6.632 28.738 -37.485 1.00 50.92 184 LEU A C 1
ATOM 1508 O O . LEU A 1 184 ? 5.472 28.768 -37.906 1.00 51.77 184 LEU A O 1
ATOM 1513 N N . ILE A 1 185 ? 6.962 28.860 -36.196 1.00 52.05 185 ILE A N 1
ATOM 1514 C CA . ILE A 1 185 ? 5.974 29.076 -35.134 1.00 49.14 185 ILE A CA 1
ATOM 1515 C C . ILE A 1 185 ? 5.103 30.295 -35.407 1.00 48.57 185 ILE A C 1
ATOM 1516 O O . ILE A 1 185 ? 3.883 30.237 -35.263 1.00 48.28 185 ILE A O 1
ATOM 1521 N N . LYS A 1 186 ? 5.731 31.398 -35.800 1.00 49.48 186 LYS A N 1
ATOM 1522 C CA . LYS A 1 186 ? 4.977 32.585 -36.172 1.00 50.10 186 LYS A CA 1
ATOM 1523 C C . LYS A 1 186 ? 4.049 32.272 -37.357 1.00 50.23 186 LYS A C 1
ATOM 1524 O O . LYS A 1 186 ? 2.878 32.655 -37.343 1.00 50.12 186 LYS A O 1
ATOM 1530 N N . LYS A 1 187 ? 4.554 31.561 -38.367 1.00 50.06 187 LYS A N 1
ATOM 1531 C CA . LYS A 1 187 ? 3.718 31.202 -39.504 1.00 46.63 187 LYS A CA 1
ATOM 1532 C C . LYS A 1 187 ? 2.553 30.378 -39.028 1.00 42.88 187 LYS A C 1
ATOM 1533 O O . LYS A 1 187 ? 1.417 30.686 -39.315 1.00 42.82 187 LYS A O 1
ATOM 1539 N N . VAL A 1 188 ? 2.842 29.336 -38.272 1.00 43.53 188 VAL A N 1
ATOM 1540 C CA . VAL A 1 188 ? 1.797 28.427 -37.825 1.00 43.92 188 VAL A CA 1
ATOM 1541 C C . VAL A 1 188 ? 0.801 29.068 -36.863 1.00 44.91 188 VAL A C 1
ATOM 1542 O O . VAL A 1 188 ? -0.403 28.809 -36.929 1.00 44.03 188 VAL A O 1
ATOM 1546 N N . LYS A 1 189 ? 1.296 29.906 -35.969 1.00 45.03 189 LYS A N 1
ATOM 1547 C CA . LYS A 1 189 ? 0.406 30.586 -35.063 1.00 42.34 189 LYS A CA 1
ATOM 1548 C C . LYS A 1 189 ? -0.489 31.501 -35.856 1.00 43.86 189 LYS A C 1
ATOM 1549 O O . LYS A 1 189 ? -1.678 31.582 -35.599 1.00 44.68 189 LYS A O 1
ATOM 1555 N N . GLU A 1 190 ? 0.094 32.175 -36.838 1.00 44.27 190 GLU A N 1
ATOM 1556 C CA . GLU A 1 190 ? -0.661 33.032 -37.733 1.00 42.26 190 GLU A CA 1
ATOM 1557 C C . GLU A 1 190 ? -1.765 32.292 -38.433 1.00 42.91 190 GLU A C 1
ATOM 1558 O O . GLU A 1 190 ? -2.840 32.842 -38.611 1.00 46.52 190 GLU A O 1
ATOM 1564 N N . ARG A 1 191 ? -1.496 31.062 -38.866 1.00 41.86 191 ARG A N 1
ATOM 1565 C CA . ARG A 1 191 ? -2.517 30.273 -39.543 1.00 39.20 191 ARG A CA 1
ATOM 1566 C C . ARG A 1 191 ? -3.575 29.907 -38.528 1.00 40.99 191 ARG A C 1
ATOM 1567 O O . ARG A 1 191 ? -4.773 29.974 -38.790 1.00 39.70 191 ARG A O 1
ATOM 1575 N N . TYR A 1 192 ? -3.115 29.538 -37.346 1.00 41.66 192 TYR A N 1
ATOM 1576 C CA . TYR A 1 192 ? -4.026 29.198 -36.277 1.00 43.14 192 TYR A CA 1
ATOM 1577 C C . TYR A 1 192 ? -4.875 30.394 -35.893 1.00 45.51 192 TYR A C 1
ATOM 1578 O O . TYR A 1 192 ? -6.096 30.298 -35.810 1.00 45.13 192 TYR A O 1
ATOM 1587 N N . ASN A 1 193 ? -4.217 31.527 -35.674 1.00 44.34 193 ASN A N 1
ATOM 1588 C CA . ASN A 1 193 ? -4.912 32.744 -35.296 1.00 43.23 193 ASN A CA 1
ATOM 1589 C C . ASN A 1 193 ? -6.011 33.124 -36.270 1.00 43.83 193 ASN A C 1
ATOM 1590 O O . ASN A 1 193 ? -7.101 33.447 -35.848 1.00 45.60 193 ASN A O 1
ATOM 1595 N N . PHE A 1 194 ? -5.736 33.065 -37.567 1.00 42.84 194 PHE A N 1
ATOM 1596 C CA . PHE A 1 194 ? -6.738 33.405 -38.565 1.00 41.86 194 PHE A CA 1
ATOM 1597 C C . PHE A 1 194 ? -7.985 32.574 -38.379 1.00 45.24 194 PHE A C 1
ATOM 1598 O O . PHE A 1 194 ? -9.086 33.030 -38.627 1.00 48.61 194 PHE A O 1
ATOM 1606 N N . LEU A 1 195 ? -7.807 31.336 -37.956 1.00 46.95 195 LEU A N 1
ATOM 1607 C CA . LEU A 1 195 ? -8.936 30.446 -37.764 1.00 47.41 195 LEU A CA 1
ATOM 1608 C C . LEU A 1 195 ? -9.803 30.872 -36.605 1.00 49.52 195 LEU A C 1
ATOM 1609 O O . LEU A 1 195 ? -11.012 31.032 -36.750 1.00 52.58 195 LEU A O 1
ATOM 1614 N N . GLU A 1 196 ? -9.166 31.086 -35.463 1.00 47.34 196 GLU A N 1
ATOM 1615 C CA . GLU A 1 196 ? -9.853 31.571 -34.283 1.00 49.19 196 GLU A CA 1
ATOM 1616 C C . GLU A 1 196 ? -10.665 32.823 -34.581 1.00 53.84 196 GLU A C 1
ATOM 1617 O O . GLU A 1 196 ? -11.816 32.918 -34.167 1.00 57.64 196 GLU A O 1
ATOM 1623 N N . GLU A 1 197 ? -10.079 33.779 -35.301 1.00 50.85 197 GLU A N 1
ATOM 1624 C CA . GLU A 1 197 ? -10.773 35.028 -35.554 1.00 50.51 197 GLU A CA 1
ATOM 1625 C C . GLU A 1 197 ? -11.986 34.719 -36.411 1.00 53.33 197 GLU A C 1
ATOM 1626 O O . GLU A 1 197 ? -13.066 35.269 -36.206 1.00 59.29 197 GLU A O 1
ATOM 1632 N N . GLU A 1 198 ? -11.819 33.825 -37.373 1.00 50.77 198 GLU A N 1
ATOM 1633 C CA . GLU A 1 198 ? -12.929 33.514 -38.240 1.00 52.86 198 GLU A CA 1
ATOM 1634 C C . GLU A 1 198 ? -13.904 32.689 -37.443 1.00 58.29 198 GLU A C 1
ATOM 1635 O O . GLU A 1 198 ? -15.093 32.698 -37.716 1.00 63.77 198 GLU A O 1
ATOM 1641 N N . ALA A 1 199 ? -13.401 32.003 -36.423 1.00 56.98 199 ALA A N 1
ATOM 1642 C CA . ALA A 1 199 ? -14.250 31.156 -35.593 1.00 57.65 199 ALA A CA 1
ATOM 1643 C C . ALA A 1 199 ? -15.171 32.010 -34.736 1.00 61.90 199 ALA A C 1
ATOM 1644 O O . ALA A 1 199 ? -16.330 31.670 -34.532 1.00 64.54 199 ALA A O 1
ATOM 1646 N N . GLU A 1 200 ? -14.656 33.125 -34.241 1.00 59.53 200 GLU A N 1
ATOM 1647 C CA . GLU A 1 200 ? -15.459 34.033 -33.447 1.00 59.17 200 GLU A CA 1
ATOM 1648 C C . GLU A 1 200 ? -16.667 34.583 -34.189 1.00 63.52 200 GLU A C 1
ATOM 1649 O O . GLU A 1 200 ? -17.724 34.765 -33.599 1.00 67.18 200 GLU A O 1
ATOM 1655 N N . GLU A 1 201 ? -16.520 34.846 -35.478 1.00 63.75 201 GLU A N 1
ATOM 1656 C CA . GLU A 1 201 ? -17.625 35.391 -36.249 1.00 64.35 201 GLU A CA 1
ATOM 1657 C C . GLU A 1 201 ? -18.611 34.280 -36.579 1.00 63.93 201 GLU A C 1
ATOM 1658 O O . GLU A 1 201 ? -19.788 34.521 -36.843 1.00 65.09 201 GLU A O 1
ATOM 1664 N N . ARG A 1 202 ? -18.100 33.056 -36.562 1.00 63.46 202 ARG A N 1
ATOM 1665 C CA . ARG A 1 202 ? -18.882 31.862 -36.831 1.00 65.26 202 ARG A CA 1
ATOM 1666 C C . ARG A 1 202 ? -19.769 31.632 -35.604 1.00 68.14 202 ARG A C 1
ATOM 1667 O O . ARG A 1 202 ? -20.921 31.205 -35.713 1.00 66.85 202 ARG A O 1
ATOM 1675 N N . CYS A 1 203 ? -19.223 31.994 -34.443 1.00 68.97 203 CYS A N 1
ATOM 1676 C CA . CYS A 1 203 ? -19.931 31.956 -33.156 1.00 66.81 203 CYS A CA 1
ATOM 1677 C C . CYS A 1 203 ? -21.016 33.015 -33.021 1.00 69.67 203 CYS A C 1
ATOM 1678 O O . CYS A 1 203 ? -22.047 32.774 -32.408 1.00 72.77 203 CYS A O 1
ATOM 1681 N N . ARG A 1 204 ? -20.759 34.196 -33.567 1.00 70.30 204 ARG A N 1
ATOM 1682 C CA . ARG A 1 204 ? -21.713 35.288 -33.518 1.00 70.09 204 ARG A CA 1
ATOM 1683 C C . ARG A 1 204 ? -23.084 34.806 -34.015 1.00 72.41 204 ARG A C 1
ATOM 1684 O O . ARG A 1 204 ? -24.102 35.094 -33.393 1.00 75.44 204 ARG A O 1
ATOM 1692 N N . LEU A 1 205 ? -23.100 34.065 -35.123 1.00 71.89 205 LEU A N 1
ATOM 1693 C CA . LEU A 1 205 ? -24.341 33.562 -35.726 1.00 71.09 205 LEU A CA 1
ATOM 1694 C C . LEU A 1 205 ? -24.812 32.223 -35.192 1.00 70.08 205 LEU A C 1
ATOM 1695 O O . LEU A 1 205 ? -26.002 32.031 -34.987 1.00 71.21 205 LEU A O 1
ATOM 1700 N N . ALA A 1 206 ? -23.887 31.283 -35.018 1.00 71.06 206 ALA A N 1
ATOM 1701 C CA . ALA A 1 206 ? -24.251 29.936 -34.578 1.00 71.23 206 ALA A CA 1
ATOM 1702 C C . ALA A 1 206 ? -24.926 29.973 -33.227 1.00 70.90 206 ALA A C 1
ATOM 1703 O O . ALA A 1 206 ? -25.872 29.231 -32.983 1.00 70.71 206 ALA A O 1
ATOM 1705 N N . ALA A 1 207 ? -24.424 30.844 -32.362 1.00 68.66 207 ALA A N 1
ATOM 1706 C CA . ALA A 1 207 ? -25.068 31.121 -31.101 1.00 67.71 207 ALA A CA 1
ATOM 1707 C C . ALA A 1 207 ? -26.416 31.713 -31.393 1.00 75.01 207 ALA A C 1
ATOM 1708 O O . ALA A 1 207 ? -27.372 31.417 -30.698 1.00 76.06 207 ALA A O 1
ATOM 1710 N N . HIS A 1 208 ? -26.498 32.573 -32.407 1.00 75.59 208 HIS A N 1
ATOM 1711 C CA . HIS A 1 208 ? -27.784 33.185 -32.701 1.00 76.35 208 HIS A CA 1
ATOM 1712 C C . HIS A 1 208 ? -28.805 32.103 -33.044 1.00 77.61 208 HIS A C 1
ATOM 1713 O O . HIS A 1 208 ? -29.720 31.886 -32.268 1.00 80.01 208 HIS A O 1
ATOM 1720 N N . HIS A 1 209 ? -28.571 31.276 -34.055 1.00 78.23 209 HIS A N 1
ATOM 1721 C CA . HIS A 1 209 ? -29.645 30.352 -34.434 1.00 78.26 209 HIS A CA 1
ATOM 1722 C C . HIS A 1 209 ? -29.681 29.176 -33.502 1.00 76.43 209 HIS A C 1
ATOM 1723 O O . HIS A 1 209 ? -30.578 28.337 -33.580 1.00 75.02 209 HIS A O 1
ATOM 1730 N N . CYS A 1 210 ? -28.698 29.162 -32.606 1.00 76.36 210 CYS A N 1
ATOM 1731 C CA . CYS A 1 210 ? -28.779 28.392 -31.379 1.00 77.54 210 CYS A CA 1
ATOM 1732 C C . CYS A 1 210 ? -29.652 29.072 -30.356 1.00 78.81 210 CYS A C 1
ATOM 1733 O O . CYS A 1 210 ? -30.493 28.437 -29.748 1.00 79.71 210 CYS A O 1
ATOM 1736 N N . ILE A 1 211 ? -29.462 30.372 -30.161 1.00 81.17 211 ILE A N 1
ATOM 1737 C CA . ILE A 1 211 ? -30.285 31.079 -29.179 1.00 81.25 211 ILE A CA 1
ATOM 1738 C C . ILE A 1 211 ? -31.758 31.059 -29.531 1.00 82.02 211 ILE A C 1
ATOM 1739 O O . ILE A 1 211 ? -32.577 30.723 -28.681 1.00 82.17 211 ILE A O 1
ATOM 1744 N N . HIS A 1 212 ? -32.147 31.404 -30.757 1.00 81.87 212 HIS A N 1
ATOM 1745 C CA . HIS A 1 212 ? -33.591 31.510 -30.937 1.00 80.80 212 HIS A CA 1
ATOM 1746 C C . HIS A 1 212 ? -34.086 30.056 -30.883 1.00 82.83 212 HIS A C 1
ATOM 1747 O O . HIS A 1 212 ? -35.269 29.866 -30.702 1.00 84.98 212 HIS A O 1
ATOM 1754 N N . ALA A 1 213 ? -33.218 29.059 -31.090 1.00 81.90 213 ALA A N 1
ATOM 1755 C CA . ALA A 1 213 ? -33.662 27.690 -30.931 1.00 82.19 213 ALA A CA 1
ATOM 1756 C C . ALA A 1 213 ? -34.028 27.309 -29.471 1.00 84.09 213 ALA A C 1
ATOM 1757 O O . ALA A 1 213 ? -35.064 26.670 -29.260 1.00 86.21 213 ALA A O 1
ATOM 1759 N N . CYS A 1 214 ? -33.209 27.660 -28.472 1.00 86.10 214 CYS A N 1
ATOM 1760 C CA . CYS A 1 214 ? -33.545 27.352 -27.060 1.00 85.59 214 CYS A CA 1
ATOM 1761 C C . CYS A 1 214 ? -34.748 28.157 -26.544 1.00 85.02 214 CYS A C 1
ATOM 1762 O O . CYS A 1 214 ? -35.555 27.632 -25.775 1.00 84.07 214 CYS A O 1
ATOM 1765 N N . GLU A 1 215 ? -34.835 29.432 -26.932 1.00 85.74 215 GLU A N 1
ATOM 1766 C CA . GLU A 1 215 ? -36.005 30.258 -26.650 1.00 80.75 215 GLU A CA 1
ATOM 1767 C C . GLU A 1 215 ? -37.226 29.521 -27.172 1.00 84.81 215 GLU A C 1
ATOM 1768 O O . GLU A 1 215 ? -38.227 29.411 -26.481 1.00 84.66 215 GLU A O 1
ATOM 1774 N N . ARG A 1 216 ? -37.116 29.001 -28.394 1.00 86.34 216 ARG A N 1
ATOM 1775 C CA . ARG A 1 216 ? -38.216 28.309 -29.051 1.00 83.86 216 ARG A CA 1
ATOM 1776 C C . ARG A 1 216 ? -38.499 26.985 -28.342 1.00 86.51 216 ARG A C 1
ATOM 1777 O O . ARG A 1 216 ? -39.651 26.581 -28.230 1.00 89.25 216 ARG A O 1
ATOM 1785 N N . TYR A 1 217 ? -37.459 26.325 -27.835 1.00 87.55 217 TYR A N 1
ATOM 1786 C CA . TYR A 1 217 ? -37.635 25.032 -27.167 1.00 87.22 217 TYR A CA 1
ATOM 1787 C C . TYR A 1 217 ? -38.417 25.120 -25.877 1.00 87.17 217 TYR A C 1
ATOM 1788 O O . TYR A 1 217 ? -39.508 24.584 -25.769 1.00 90.84 217 TYR A O 1
ATOM 1797 N N . LEU A 1 218 ? -37.840 25.789 -24.890 1.00 88.12 218 LEU A N 1
ATOM 1798 C CA . LEU A 1 218 ? -38.458 25.872 -23.574 1.00 90.88 218 LEU A CA 1
ATOM 1799 C C . LEU A 1 218 ? -39.783 26.614 -23.608 1.00 94.02 218 LEU A C 1
ATOM 1800 O O . LEU A 1 218 ? -40.623 26.427 -22.727 1.00 97.32 218 LEU A O 1
ATOM 1805 N N . ALA A 1 219 ? -39.971 27.445 -24.630 1.00 92.64 219 ALA A N 1
ATOM 1806 C CA . ALA A 1 219 ? -41.168 28.267 -24.708 1.00 92.82 219 ALA A CA 1
ATOM 1807 C C . ALA A 1 219 ? -42.395 27.386 -24.815 1.00 97.32 219 ALA A C 1
ATOM 1808 O O . ALA A 1 219 ? -43.147 27.229 -23.853 1.00 100.73 219 ALA A O 1
ATOM 1810 N N . LEU A 1 220 ? -42.562 26.743 -25.958 1.00 93.14 220 LEU A N 1
ATOM 1811 C CA . LEU A 1 220 ? -43.824 26.099 -26.209 1.00 93.22 220 LEU A CA 1
ATOM 1812 C C . LEU A 1 220 ? -43.796 24.626 -25.853 1.00 97.89 220 LEU A C 1
ATOM 1813 O O . LEU A 1 220 ? -44.838 24.057 -25.533 1.00 102.72 220 LEU A O 1
ATOM 1818 N N . CYS A 1 221 ? -42.620 24.003 -25.880 1.00 97.51 221 CYS A N 1
ATOM 1819 C CA . CYS A 1 221 ? -42.572 22.582 -25.554 1.00 100.23 221 CYS A CA 1
ATOM 1820 C C . CYS A 1 221 ? -42.860 22.448 -24.063 1.00 103.03 221 CYS A C 1
ATOM 1821 O O . CYS A 1 221 ? -42.034 22.821 -23.225 1.00 101.96 221 CYS A O 1
ATOM 1824 N N . THR A 1 222 ? -44.052 21.938 -23.759 1.00 102.82 222 THR A N 1
ATOM 1825 C CA . THR A 1 222 ? -44.574 21.868 -22.398 1.00 102.77 222 THR A CA 1
ATOM 1826 C C . THR A 1 222 ? -44.104 20.605 -21.680 1.00 101.69 222 THR A C 1
ATOM 1827 O O . THR A 1 222 ? -43.507 20.671 -20.601 1.00 103.30 222 THR A O 1
ATOM 1831 N N . GLU A 1 223 ? -44.365 19.450 -22.288 1.00 98.10 223 GLU A N 1
ATOM 1832 C CA . GLU A 1 223 ? -44.087 18.192 -21.617 1.00 99.76 223 GLU A CA 1
ATOM 1833 C C . GLU A 1 223 ? -42.621 17.827 -21.786 1.00 98.61 223 GLU A C 1
ATOM 1834 O O . GLU A 1 223 ? -42.233 16.956 -22.561 1.00 96.82 223 GLU A O 1
ATOM 1840 N N . SER A 1 224 ? -41.819 18.543 -21.015 1.00 96.92 224 SER A N 1
ATOM 1841 C CA . SER A 1 224 ? -40.406 18.301 -20.854 1.00 93.61 224 SER A CA 1
ATOM 1842 C C . SER A 1 224 ? -40.161 18.235 -19.362 1.00 93.90 224 SER A C 1
ATOM 1843 O O . SER A 1 224 ? -41.006 18.674 -18.586 1.00 93.40 224 SER A O 1
ATOM 1846 N N . SER A 1 225 ? -39.019 17.714 -18.939 1.00 95.15 225 SER A N 1
ATOM 1847 C CA . SER A 1 225 ? -38.740 17.696 -17.514 1.00 96.42 225 SER A CA 1
ATOM 1848 C C . SER A 1 225 ? -38.563 19.130 -17.047 1.00 94.19 225 SER A C 1
ATOM 1849 O O . SER A 1 225 ? -38.679 20.063 -17.840 1.00 92.91 225 SER A O 1
ATOM 1852 N N . ARG A 1 226 ? -38.240 19.313 -15.776 1.00 94.11 226 ARG A N 1
ATOM 1853 C CA . ARG A 1 226 ? -37.969 20.650 -15.297 1.00 92.10 226 ARG A CA 1
ATOM 1854 C C . ARG A 1 226 ? -36.472 20.770 -15.041 1.00 89.89 226 ARG A C 1
ATOM 1855 O O . ARG A 1 226 ? -35.948 21.874 -14.894 1.00 87.82 226 ARG A O 1
ATOM 1863 N N . GLU A 1 227 ? -35.777 19.632 -15.021 1.00 90.98 227 GLU A N 1
ATOM 1864 C CA . GLU A 1 227 ? -34.315 19.643 -15.037 1.00 88.47 227 GLU A CA 1
ATOM 1865 C C . GLU A 1 227 ? -33.857 20.076 -16.407 1.00 86.91 227 GLU A C 1
ATOM 1866 O O . GLU A 1 227 ? -32.756 20.586 -16.582 1.00 85.07 227 GLU A O 1
ATOM 1872 N N . GLN A 1 228 ? -34.760 19.936 -17.364 1.00 89.01 228 GLN A N 1
ATOM 1873 C CA . GLN A 1 228 ? -34.490 20.264 -18.748 1.00 89.55 228 GLN A CA 1
ATOM 1874 C C . GLN A 1 228 ? -34.661 21.742 -19.054 1.00 87.46 228 GLN A C 1
ATOM 1875 O O . GLN A 1 228 ? -33.946 22.300 -19.890 1.00 86.27 228 GLN A O 1
ATOM 1881 N N . ARG A 1 229 ? -35.595 22.385 -18.365 1.00 86.42 229 ARG A N 1
ATOM 1882 C CA . ARG A 1 229 ? -35.838 23.799 -18.605 1.00 83.96 229 ARG A CA 1
ATOM 1883 C C . ARG A 1 229 ? -34.846 24.665 -17.819 1.00 80.95 229 ARG A C 1
ATOM 1884 O O . ARG A 1 229 ? -34.683 25.855 -18.087 1.00 76.34 229 ARG A O 1
ATOM 1892 N N . GLN A 1 230 ? -34.181 24.069 -16.839 1.00 83.14 230 GLN A N 1
ATOM 1893 C CA . GLN A 1 230 ? -33.102 24.773 -16.187 1.00 79.03 230 GLN A CA 1
ATOM 1894 C C . GLN A 1 230 ? -31.915 24.552 -17.071 1.00 77.69 230 GLN A C 1
ATOM 1895 O O . GLN A 1 230 ? -31.052 25.403 -17.190 1.00 79.21 230 GLN A O 1
ATOM 1901 N N . HIS A 1 231 ? -31.896 23.393 -17.713 1.00 79.88 231 HIS A N 1
ATOM 1902 C CA . HIS A 1 231 ? -30.836 23.068 -18.655 1.00 80.16 231 HIS A CA 1
ATOM 1903 C C . HIS A 1 231 ? -30.902 23.957 -19.876 1.00 78.17 231 HIS A C 1
ATOM 1904 O O . HIS A 1 231 ? -29.940 24.640 -20.200 1.00 78.91 231 HIS A O 1
ATOM 1911 N N . ALA A 1 232 ? -32.040 23.949 -20.553 1.00 78.68 232 ALA A N 1
ATOM 1912 C CA . ALA A 1 232 ? -32.189 24.733 -21.763 1.00 79.17 232 ALA A CA 1
ATOM 1913 C C . ALA A 1 232 ? -32.196 26.208 -21.413 1.00 79.20 232 ALA A C 1
ATOM 1914 O O . ALA A 1 232 ? -31.792 27.049 -22.214 1.00 78.69 232 ALA A O 1
ATOM 1916 N N . GLY A 1 233 ? -32.644 26.507 -20.198 1.00 81.29 233 GLY A N 1
ATOM 1917 C CA . GLY A 1 233 ? -32.732 27.873 -19.708 1.00 77.70 233 GLY A CA 1
ATOM 1918 C C . GLY A 1 233 ? -31.377 28.513 -19.495 1.00 75.58 233 GLY A C 1
ATOM 1919 O O . GLY A 1 233 ? -31.113 29.612 -19.973 1.00 75.35 233 GLY A O 1
ATOM 1920 N N . ASP A 1 234 ? -30.511 27.814 -18.773 1.00 76.54 234 ASP A N 1
ATOM 1921 C CA . ASP A 1 234 ? -29.201 28.341 -18.443 1.00 75.68 234 ASP A CA 1
ATOM 1922 C C . ASP A 1 234 ? -28.331 28.351 -19.692 1.00 76.41 234 ASP A C 1
ATOM 1923 O O . ASP A 1 234 ? -27.571 29.293 -19.911 1.00 78.18 234 ASP A O 1
ATOM 1928 N N . CYS A 1 235 ? -28.463 27.316 -20.517 1.00 76.96 235 CYS A N 1
ATOM 1929 C CA . CYS A 1 235 ? -27.721 27.237 -21.769 1.00 76.64 235 CYS A CA 1
ATOM 1930 C C . CYS A 1 235 ? -27.868 28.499 -22.570 1.00 73.59 235 CYS A C 1
ATOM 1931 O O . CYS A 1 235 ? -26.886 29.128 -22.938 1.00 74.03 235 CYS A O 1
ATOM 1934 N N . ALA A 1 236 ? -29.113 28.883 -22.788 1.00 72.71 236 ALA A N 1
ATOM 1935 C CA . ALA A 1 236 ? -29.412 30.049 -23.579 1.00 72.77 236 ALA A CA 1
ATOM 1936 C C . ALA A 1 236 ? -28.764 31.305 -23.034 1.00 73.51 236 ALA A C 1
ATOM 1937 O O . ALA A 1 236 ? -28.237 32.107 -23.799 1.00 74.84 236 ALA A O 1
ATOM 1939 N N . ASP A 1 237 ? -28.749 31.464 -21.717 1.00 73.44 237 ASP A N 1
ATOM 1940 C CA . ASP A 1 237 ? -28.276 32.726 -21.164 1.00 76.25 237 ASP A CA 1
ATOM 1941 C C . ASP A 1 237 ? -26.770 32.758 -21.179 1.00 76.27 237 ASP A C 1
ATOM 1942 O O . ASP A 1 237 ? -26.170 33.823 -21.313 1.00 76.39 237 ASP A O 1
ATOM 1947 N N . LEU A 1 238 ? -26.164 31.586 -21.037 1.00 75.49 238 LEU A N 1
ATOM 1948 C CA . LEU A 1 238 ? -24.732 31.480 -21.226 1.00 74.50 238 LEU A CA 1
ATOM 1949 C C . LEU A 1 238 ? -24.448 31.916 -22.651 1.00 72.99 238 LEU A C 1
ATOM 1950 O O . LEU A 1 238 ? -23.553 32.716 -22.903 1.00 72.12 238 LEU A O 1
ATOM 1955 N N . CYS A 1 239 ? -25.234 31.408 -23.586 1.00 74.59 239 CYS A N 1
ATOM 1956 C CA . CYS A 1 239 ? -25.067 31.802 -24.972 1.00 74.49 239 CYS A CA 1
ATOM 1957 C C . CYS A 1 239 ? -25.429 33.264 -25.190 1.00 73.98 239 CYS A C 1
ATOM 1958 O O . CYS A 1 239 ? -24.913 33.888 -26.106 1.00 75.18 239 CYS A O 1
ATOM 1961 N N . ARG A 1 240 ? -26.301 33.812 -24.345 1.00 74.64 240 ARG A N 1
ATOM 1962 C CA . ARG A 1 240 ? -26.685 35.221 -24.468 1.00 76.14 240 ARG A CA 1
ATOM 1963 C C . ARG A 1 240 ? -25.514 36.124 -24.070 1.00 74.93 240 ARG A C 1
ATOM 1964 O O . ARG A 1 240 ? -25.163 37.072 -24.785 1.00 72.97 240 ARG A O 1
ATOM 1972 N N . LEU A 1 241 ? -24.913 35.833 -22.923 1.00 74.89 241 LEU A N 1
ATOM 1973 C CA . LEU A 1 241 ? -23.829 36.654 -22.417 1.00 73.67 241 LEU A CA 1
ATOM 1974 C C . LEU A 1 241 ? -22.661 36.648 -23.384 1.00 74.71 241 LEU A C 1
ATOM 1975 O O . LEU A 1 241 ? -22.054 37.677 -23.629 1.00 77.32 241 LEU A O 1
ATOM 1980 N N . ALA A 1 242 ? -22.342 35.473 -23.914 1.00 76.01 242 ALA A N 1
ATOM 1981 C CA . ALA A 1 242 ? -21.216 35.302 -24.842 1.00 75.35 242 ALA A CA 1
ATOM 1982 C C . ALA A 1 242 ? -21.179 36.247 -26.053 1.00 76.04 242 ALA A C 1
ATOM 1983 O O . ALA A 1 242 ? -20.187 36.950 -26.239 1.00 77.77 242 ALA A O 1
ATOM 1985 N N . ALA A 1 243 ? -22.252 36.284 -26.847 1.00 75.74 243 ALA A N 1
ATOM 1986 C CA . ALA A 1 243 ? -22.333 37.144 -28.037 1.00 75.03 243 ALA A CA 1
ATOM 1987 C C . ALA A 1 243 ? -21.979 38.564 -27.683 1.00 74.42 243 ALA A C 1
ATOM 1988 O O . ALA A 1 243 ? -21.349 39.275 -28.460 1.00 77.32 243 ALA A O 1
ATOM 1990 N N . LEU A 1 244 ? -22.412 38.961 -26.497 1.00 77.09 244 LEU A N 1
ATOM 1991 C CA . LEU A 1 244 ? -22.191 40.297 -25.978 1.00 80.04 244 LEU A CA 1
ATOM 1992 C C . LEU A 1 244 ? -20.691 40.622 -25.960 1.00 77.46 244 LEU A C 1
ATOM 1993 O O . LEU A 1 244 ? -20.280 41.733 -26.282 1.00 80.36 244 LEU A O 1
ATOM 1998 N N . LEU A 1 245 ? -19.874 39.666 -25.547 1.00 74.70 245 LEU A N 1
ATOM 1999 C CA . LEU A 1 245 ? -18.427 39.847 -25.577 1.00 73.36 245 LEU A CA 1
ATOM 2000 C C . LEU A 1 245 ? -17.844 39.903 -27.014 1.00 75.98 245 LEU A C 1
ATOM 2001 O O . LEU A 1 245 ? -16.850 40.585 -27.225 1.00 78.81 245 LEU A O 1
ATOM 2006 N N . LEU A 1 246 ? -18.429 39.181 -27.982 1.00 74.88 246 LEU A N 1
ATOM 2007 C CA . LEU A 1 246 ? -17.945 39.202 -29.382 1.00 72.09 246 LEU A CA 1
ATOM 2008 C C . LEU A 1 246 ? -18.409 40.450 -30.123 1.00 71.55 246 LEU A C 1
ATOM 2009 O O . LEU A 1 246 ? -17.747 40.941 -31.037 1.00 71.02 246 LEU A O 1
ATOM 2014 N N . GLU A 1 247 ? -19.603 40.887 -29.758 1.00 73.26 247 GLU A N 1
ATOM 2015 C CA . GLU A 1 247 ? -20.142 42.210 -30.051 1.00 75.99 247 GLU A CA 1
ATOM 2016 C C . GLU A 1 247 ? -19.154 43.352 -30.065 1.00 74.98 247 GLU A C 1
ATOM 2017 O O . GLU A 1 247 ? -18.950 44.043 -31.057 1.00 78.78 247 GLU A O 1
ATOM 2023 N N . ARG A 1 248 ? -18.507 43.502 -28.933 1.00 72.58 248 ARG A N 1
ATOM 2024 C CA . ARG A 1 248 ? -17.540 44.549 -28.700 1.00 75.84 248 ARG A CA 1
ATOM 2025 C C . ARG A 1 248 ? -16.155 44.051 -29.088 1.00 75.68 248 ARG A C 1
ATOM 2026 O O . ARG A 1 248 ? -15.165 44.778 -28.989 1.00 73.79 248 ARG A O 1
ATOM 2034 N N . ARG A 1 249 ? -16.126 42.828 -29.613 1.00 77.36 249 ARG A N 1
ATOM 2035 C CA . ARG A 1 249 ? -14.897 42.074 -29.833 1.00 73.60 249 ARG A CA 1
ATOM 2036 C C . ARG A 1 249 ? -13.990 42.257 -28.611 1.00 71.95 249 ARG A C 1
ATOM 2037 O O . ARG A 1 249 ? -12.962 42.917 -28.679 1.00 72.64 249 ARG A O 1
ATOM 2045 N N . SER A 1 250 ? -14.426 41.694 -27.485 1.00 75.03 250 SER A N 1
ATOM 2046 C CA . SER A 1 250 ? -13.748 41.804 -26.184 1.00 76.63 250 SER A CA 1
ATOM 2047 C C . SER A 1 250 ? -12.705 40.734 -25.933 1.00 74.21 250 SER A C 1
ATOM 2048 O O . SER A 1 250 ? -12.859 39.622 -26.410 1.00 73.90 250 SER A O 1
ATOM 2051 N N . PRO A 1 251 ? -11.628 41.079 -25.197 1.00 74.01 251 PRO A N 1
ATOM 2052 C CA . PRO A 1 251 ? -10.525 40.154 -24.909 1.00 73.34 251 PRO A CA 1
ATOM 2053 C C . PRO A 1 251 ? -10.874 39.033 -23.940 1.00 74.14 251 PRO A C 1
ATOM 2054 O O . PRO A 1 251 ? -10.219 37.999 -23.974 1.00 73.46 251 PRO A O 1
ATOM 2058 N N . TRP A 1 252 ? -11.878 39.231 -23.091 1.00 74.85 252 TRP A N 1
ATOM 2059 C CA . TRP A 1 252 ? -12.233 38.237 -22.080 1.00 72.68 252 TRP A CA 1
ATOM 2060 C C . TRP A 1 252 ? -13.282 37.272 -22.632 1.00 71.83 252 TRP A C 1
ATOM 2061 O O . TRP A 1 252 ? -13.836 36.451 -21.908 1.00 71.31 252 TRP A O 1
ATOM 2072 N N . ALA A 1 253 ? -13.550 37.408 -23.928 1.00 72.84 253 ALA A N 1
ATOM 2073 C CA . ALA A 1 253 ? -14.493 36.566 -24.679 1.00 70.33 253 ALA A CA 1
ATOM 2074 C C . ALA A 1 253 ? -14.204 35.054 -24.829 1.00 70.34 253 ALA A C 1
ATOM 2075 O O . ALA A 1 253 ? -15.108 34.257 -24.606 1.00 70.44 253 ALA A O 1
ATOM 2077 N N . PRO A 1 254 ? -12.978 34.643 -25.234 1.00 71.30 254 PRO A N 1
ATOM 2078 C CA . PRO A 1 254 ? -12.830 33.201 -25.517 1.00 69.31 254 PRO A CA 1
ATOM 2079 C C . PRO A 1 254 ? -12.989 32.306 -24.281 1.00 70.06 254 PRO A C 1
ATOM 2080 O O . PRO A 1 254 ? -13.382 31.142 -24.408 1.00 66.37 254 PRO A O 1
ATOM 2084 N N . ALA A 1 255 ? -12.671 32.845 -23.108 1.00 69.65 255 ALA A N 1
ATOM 2085 C CA . ALA A 1 255 ? -12.913 32.141 -21.861 1.00 68.67 255 ALA A CA 1
ATOM 2086 C C . ALA A 1 255 ? -14.390 31.817 -21.691 1.00 66.84 255 ALA A C 1
ATOM 2087 O O . ALA A 1 255 ? -14.757 30.693 -21.368 1.00 67.83 255 ALA A O 1
ATOM 2089 N N . ALA A 1 256 ? -15.234 32.798 -21.979 1.00 65.32 256 ALA A N 1
ATOM 2090 C CA . ALA A 1 256 ? -16.667 32.656 -21.783 1.00 64.82 256 ALA A CA 1
ATOM 2091 C C . ALA A 1 256 ? -17.343 31.655 -22.708 1.00 67.76 256 ALA A C 1
ATOM 2092 O O . ALA A 1 256 ? -18.120 30.822 -22.252 1.00 69.13 256 ALA A O 1
ATOM 2094 N N . CYS A 1 257 ? -17.026 31.704 -23.996 1.00 71.33 257 CYS A N 1
ATOM 2095 C CA . CYS A 1 257 ? -17.633 30.777 -24.950 1.00 70.53 257 CYS A CA 1
ATOM 2096 C C . CYS A 1 257 ? -17.231 29.380 -24.530 1.00 69.73 257 CYS A C 1
ATOM 2097 O O . CYS A 1 257 ? -17.986 28.435 -24.705 1.00 69.14 257 CYS A O 1
ATOM 2100 N N . GLU A 1 258 ? -16.004 29.266 -24.031 1.00 70.61 258 GLU A N 1
ATOM 2101 C CA . GLU A 1 258 ? -15.530 28.046 -23.398 1.00 71.17 258 GLU A CA 1
ATOM 2102 C C . GLU A 1 258 ? -16.428 27.630 -22.223 1.00 69.82 258 GLU A C 1
ATOM 2103 O O . GLU A 1 258 ? -16.677 26.445 -22.047 1.00 76.10 258 GLU A O 1
ATOM 2109 N N . LEU A 1 259 ? -16.866 28.550 -21.375 1.00 65.14 259 LEU A N 1
ATOM 2110 C CA . LEU A 1 259 ? -17.856 28.142 -20.372 1.00 67.66 259 LEU A CA 1
ATOM 2111 C C . LEU A 1 259 ? -19.186 27.798 -21.022 1.00 69.99 259 LEU A C 1
ATOM 2112 O O . LEU A 1 259 ? -19.763 26.737 -20.775 1.00 69.88 259 LEU A O 1
ATOM 2117 N N . ALA A 1 260 ? -19.671 28.727 -21.837 1.00 69.90 260 ALA A N 1
ATOM 2118 C CA . ALA A 1 260 ? -20.979 28.606 -22.460 1.00 70.12 260 ALA A CA 1
ATOM 2119 C C . ALA A 1 260 ? -21.099 27.368 -23.330 1.00 73.05 260 ALA A C 1
ATOM 2120 O O . ALA A 1 260 ? -22.179 26.810 -23.458 1.00 77.67 260 ALA A O 1
ATOM 2122 N N . ALA A 1 261 ? -19.997 26.942 -23.935 1.00 73.25 261 ALA A N 1
ATOM 2123 C CA . ALA A 1 261 ? -20.004 25.735 -24.755 1.00 72.88 261 ALA A CA 1
ATOM 2124 C C . ALA A 1 261 ? -20.187 24.470 -23.909 1.00 76.88 261 ALA A C 1
ATOM 2125 O O . ALA A 1 261 ? -20.858 23.538 -24.355 1.00 77.91 261 ALA A O 1
ATOM 2127 N N . ARG A 1 262 ? -19.573 24.418 -22.718 1.00 77.45 262 ARG A N 1
ATOM 2128 C CA . ARG A 1 262 ? -19.689 23.229 -21.862 1.00 78.60 262 ARG A CA 1
ATOM 2129 C C . ARG A 1 262 ? -21.120 23.003 -21.398 1.00 78.50 262 ARG A C 1
ATOM 2130 O O . ARG A 1 262 ? -21.575 21.865 -21.313 1.00 80.27 262 ARG A O 1
ATOM 2138 N N . TYR A 1 263 ? -21.836 24.070 -21.089 1.00 76.46 263 TYR A N 1
ATOM 2139 C CA . TYR A 1 263 ? -23.206 23.897 -20.648 1.00 76.18 263 TYR A CA 1
ATOM 2140 C C . TYR A 1 263 ? -24.192 24.096 -21.803 1.00 78.98 263 TYR A C 1
ATOM 2141 O O . TYR A 1 263 ? -25.402 24.134 -21.592 1.00 80.87 263 TYR A O 1
ATOM 2150 N N . ALA A 1 264 ? -23.641 24.237 -23.014 1.00 82.49 264 ALA A N 1
ATOM 2151 C CA . ALA A 1 264 ? -24.361 24.057 -24.289 1.00 81.17 264 ALA A CA 1
ATOM 2152 C C . ALA A 1 264 ? -24.391 22.585 -24.703 1.00 83.43 264 ALA A C 1
ATOM 2153 O O . ALA A 1 264 ? -25.362 22.120 -25.307 1.00 85.97 264 ALA A O 1
ATOM 2155 N N . LEU A 1 265 ? -23.284 21.882 -24.455 1.00 83.60 265 LEU A N 1
ATOM 2156 C CA . LEU A 1 265 ? -23.201 20.426 -24.649 1.00 83.79 265 LEU A CA 1
ATOM 2157 C C . LEU A 1 265 ? -24.128 19.636 -23.729 1.00 84.50 265 LEU A C 1
ATOM 2158 O O . LEU A 1 265 ? -24.748 18.670 -24.159 1.00 85.32 265 LEU A O 1
ATOM 2163 N N . ALA A 1 266 ? -24.208 20.040 -22.465 1.00 83.98 266 ALA A N 1
ATOM 2164 C CA . ALA A 1 266 ? -25.109 19.416 -21.491 1.00 84.07 266 ALA A CA 1
ATOM 2165 C C . ALA A 1 266 ? -26.586 19.570 -21.890 1.00 86.66 266 ALA A C 1
ATOM 2166 O O . ALA A 1 266 ? -27.416 18.722 -21.567 1.00 88.59 266 ALA A O 1
ATOM 2168 N N . CYS A 1 267 ? -26.912 20.681 -22.543 1.00 85.50 267 CYS A N 1
ATOM 2169 C CA . CYS A 1 267 ? -28.245 20.909 -23.105 1.00 85.49 267 CYS A CA 1
ATOM 2170 C C . CYS A 1 267 ? -28.537 19.985 -24.291 1.00 87.87 267 CYS A C 1
ATOM 2171 O O . CYS A 1 267 ? -29.638 19.451 -24.411 1.00 88.92 267 CYS A O 1
ATOM 2174 N N . ALA A 1 268 ? -27.558 19.827 -25.179 1.00 88.10 268 ALA A N 1
ATOM 2175 C CA . ALA A 1 268 ? -27.661 18.883 -26.292 1.00 87.78 268 ALA A CA 1
ATOM 2176 C C . ALA A 1 268 ? -27.970 17.487 -25.771 1.00 90.37 268 ALA A C 1
ATOM 2177 O O . ALA A 1 268 ? -28.968 16.876 -26.152 1.00 93.53 268 ALA A O 1
ATOM 2179 N N . GLU A 1 269 ? -27.100 17.013 -24.882 1.00 90.51 269 GLU A N 1
ATOM 2180 C CA . GLU A 1 269 ? -27.122 15.655 -24.323 1.00 91.72 269 GLU A CA 1
ATOM 2181 C C . GLU A 1 269 ? -28.412 15.262 -23.597 1.00 94.18 269 GLU A C 1
ATOM 2182 O O . GLU A 1 269 ? -28.843 14.109 -23.657 1.00 96.82 269 GLU A O 1
ATOM 2188 N N . ARG A 1 270 ? -29.017 16.210 -22.893 1.00 93.68 270 ARG A N 1
ATOM 2189 C CA . ARG A 1 270 ? -30.108 15.871 -21.999 1.00 91.88 270 ARG A CA 1
ATOM 2190 C C . ARG A 1 270 ? -31.459 16.190 -22.637 1.00 95.22 270 ARG A C 1
ATOM 2191 O O . ARG A 1 270 ? -32.486 15.663 -22.213 1.00 96.64 270 ARG A O 1
ATOM 2199 N N . CYS A 1 271 ? -31.460 17.036 -23.665 1.00 94.83 271 CYS A N 1
ATOM 2200 C CA . CYS A 1 271 ? -32.697 17.338 -24.392 1.00 96.01 271 CYS A CA 1
ATOM 2201 C C . CYS A 1 271 ? -32.766 16.585 -25.701 1.00 96.89 271 CYS A C 1
ATOM 2202 O O . CYS A 1 271 ? -32.704 17.186 -26.764 1.00 98.04 271 CYS A O 1
ATOM 2205 N N . ASP A 1 272 ? -32.862 15.265 -25.601 1.00 98.54 272 ASP A N 1
ATOM 2206 C CA . ASP A 1 272 ? -32.949 14.390 -26.758 1.00 100.94 272 ASP A CA 1
ATOM 2207 C C . ASP A 1 272 ? -34.421 14.109 -27.055 1.00 101.57 272 ASP A C 1
ATOM 2208 O O . ASP A 1 272 ? -35.240 14.188 -26.148 1.00 100.24 272 ASP A O 1
ATOM 2213 N N . GLY A 1 273 ? -34.761 13.750 -28.294 1.00 102.98 273 GLY A N 1
ATOM 2214 C CA . GLY A 1 273 ? -36.157 13.566 -28.660 1.00 99.94 273 GLY A CA 1
ATOM 2215 C C . GLY A 1 273 ? -36.485 13.515 -30.138 1.00 98.67 273 GLY A C 1
ATOM 2216 O O . GLY A 1 273 ? -35.773 14.056 -30.982 1.00 100.38 273 GLY A O 1
ATOM 2217 N N . ASP A 1 274 ? -37.621 12.895 -30.430 1.00 95.93 274 ASP A N 1
ATOM 2218 C CA . ASP A 1 274 ? -38.026 12.594 -31.793 1.00 94.18 274 ASP A CA 1
ATOM 2219 C C . ASP A 1 274 ? -38.723 13.793 -32.424 1.00 94.28 274 ASP A C 1
ATOM 2220 O O . ASP A 1 274 ? -38.831 13.880 -33.641 1.00 93.27 274 ASP A O 1
ATOM 2225 N N . GLU A 1 275 ? -39.257 14.669 -31.579 1.00 95.14 275 GLU A N 1
ATOM 2226 C CA . GLU A 1 275 ? -39.956 15.870 -32.016 1.00 94.34 275 GLU A CA 1
ATOM 2227 C C . GLU A 1 275 ? -39.084 16.834 -32.790 1.00 93.52 275 GLU A C 1
ATOM 2228 O O . GLU A 1 275 ? -37.856 16.789 -32.672 1.00 93.79 275 GLU A O 1
ATOM 2234 N N . PRO A 1 276 ? -39.720 17.711 -33.591 1.00 93.42 276 PRO A N 1
ATOM 2235 C CA . PRO A 1 276 ? -38.998 18.805 -34.246 1.00 92.58 276 PRO A CA 1
ATOM 2236 C C . PRO A 1 276 ? -38.349 19.747 -33.238 1.00 91.82 276 PRO A C 1
ATOM 2237 O O . PRO A 1 276 ? -37.253 20.233 -33.482 1.00 90.84 276 PRO A O 1
ATOM 2241 N N . LEU A 1 277 ? -38.992 19.958 -32.097 1.00 91.31 277 LEU A N 1
ATOM 2242 C CA . LEU A 1 277 ? -38.567 20.995 -31.167 1.00 91.82 277 LEU A CA 1
ATOM 2243 C C . LEU A 1 277 ? -37.246 20.699 -30.489 1.00 92.11 277 LEU A C 1
ATOM 2244 O O . LEU A 1 277 ? -36.522 21.614 -30.116 1.00 90.80 277 LEU A O 1
ATOM 2249 N N . GLU A 1 278 ? -36.949 19.425 -30.293 1.00 91.75 278 GLU A N 1
ATOM 2250 C CA . GLU A 1 278 ? -35.723 19.032 -29.621 1.00 90.96 278 GLU A CA 1
ATOM 2251 C C . GLU A 1 278 ? -34.647 18.644 -30.603 1.00 93.71 278 GLU A C 1
ATOM 2252 O O . GLU A 1 278 ? -33.470 18.590 -30.261 1.00 92.69 278 GLU A O 1
ATOM 2258 N N . ARG A 1 279 ? -35.081 18.344 -31.819 1.00 94.43 279 ARG A N 1
ATOM 2259 C CA . ARG A 1 279 ? -34.199 18.112 -32.956 1.00 93.50 279 ARG A CA 1
ATOM 2260 C C . ARG A 1 279 ? -33.359 19.346 -33.318 1.00 92.23 279 ARG A C 1
ATOM 2261 O O . ARG A 1 279 ? -32.150 19.252 -33.545 1.00 90.71 279 ARG A O 1
ATOM 2269 N N . GLU A 1 280 ? -34.024 20.498 -33.368 1.00 91.13 280 GLU A N 1
ATOM 2270 C CA . GLU A 1 280 ? -33.429 21.744 -33.831 1.00 87.82 280 GLU A CA 1
ATOM 2271 C C . GLU A 1 280 ? -32.769 22.490 -32.676 1.00 86.55 280 GLU A C 1
ATOM 2272 O O . GLU A 1 280 ? -31.912 23.358 -32.879 1.00 83.99 280 GLU A O 1
ATOM 2278 N N . CYS A 1 281 ? -33.233 22.185 -31.469 1.00 87.02 281 CYS A N 1
ATOM 2279 C CA . CYS A 1 281 ? -32.675 22.720 -30.236 1.00 86.16 281 CYS A CA 1
ATOM 2280 C C . CYS A 1 281 ? -31.275 22.197 -29.953 1.00 86.05 281 CYS A C 1
ATOM 2281 O O . CYS A 1 281 ? -30.327 22.971 -29.821 1.00 84.88 281 CYS A O 1
ATOM 2284 N N . ALA A 1 282 ? -31.169 20.876 -29.825 1.00 87.30 282 ALA A N 1
ATOM 2285 C CA . ALA A 1 282 ? -29.885 20.205 -29.679 1.00 82.55 282 ALA A CA 1
ATOM 2286 C C . ALA A 1 282 ? -29.000 20.500 -30.886 1.00 82.26 282 ALA A C 1
ATOM 2287 O O . ALA A 1 282 ? -27.806 20.756 -30.742 1.00 82.12 282 ALA A O 1
ATOM 2289 N N . GLY A 1 283 ? -29.595 20.441 -32.075 1.00 85.37 283 GLY A N 1
ATOM 2290 C CA . GLY A 1 283 ? -28.937 20.841 -33.308 1.00 82.91 283 GLY A CA 1
ATOM 2291 C C . GLY A 1 283 ? -28.246 22.184 -33.229 1.00 78.98 283 GLY A C 1
ATOM 2292 O O . GLY A 1 283 ? -27.051 22.291 -33.461 1.00 77.57 283 GLY A O 1
ATOM 2293 N N . ALA A 1 284 ? -29.011 23.214 -32.899 1.00 79.13 284 ALA A N 1
ATOM 2294 C CA . ALA A 1 284 ? -28.503 24.571 -32.880 1.00 77.69 284 ALA A CA 1
ATOM 2295 C C . ALA A 1 284 ? -27.447 24.775 -31.798 1.00 75.33 284 ALA A C 1
ATOM 2296 O O . ALA A 1 284 ? -26.540 25.591 -31.960 1.00 74.31 284 ALA A O 1
ATOM 2298 N N . CYS A 1 285 ? -27.575 24.030 -30.701 1.00 76.79 285 CYS A N 1
ATOM 2299 C CA . CYS A 1 285 ? -26.574 24.016 -29.631 1.00 76.66 285 CYS A CA 1
ATOM 2300 C C . CYS A 1 285 ? -25.256 23.415 -30.123 1.00 74.85 285 CYS A C 1
ATOM 2301 O O . CYS A 1 285 ? -24.173 23.954 -29.879 1.00 71.68 285 CYS A O 1
ATOM 2304 N N . ARG A 1 286 ? -25.369 22.279 -30.804 1.00 78.50 286 ARG A N 1
ATOM 2305 C CA . ARG A 1 286 ? -24.214 21.542 -31.313 1.00 78.10 286 ARG A CA 1
ATOM 2306 C C . ARG A 1 286 ? -23.490 22.239 -32.475 1.00 75.21 286 ARG A C 1
ATOM 2307 O O . ARG A 1 286 ? -22.279 22.062 -32.640 1.00 71.63 286 ARG A O 1
ATOM 2315 N N . ARG A 1 287 ? -24.206 23.032 -33.274 1.00 75.15 287 ARG A N 1
ATOM 2316 C CA . ARG A 1 287 ? -23.526 23.776 -34.321 1.00 71.30 287 ARG A CA 1
ATOM 2317 C C . ARG A 1 287 ? -22.738 24.907 -33.670 1.00 72.40 287 ARG A C 1
ATOM 2318 O O . ARG A 1 287 ? -21.704 25.322 -34.188 1.00 74.71 287 ARG A O 1
ATOM 2326 N N . PHE A 1 288 ? -23.186 25.363 -32.505 1.00 71.76 288 PHE A N 1
ATOM 2327 C CA . PHE A 1 288 ? -22.429 26.361 -31.764 1.00 68.43 288 PHE A CA 1
ATOM 2328 C C . PHE A 1 288 ? -21.135 25.845 -31.162 1.00 66.47 288 PHE A C 1
ATOM 2329 O O . PHE A 1 288 ? -20.127 26.549 -31.158 1.00 65.28 288 PHE A O 1
ATOM 2337 N N . VAL A 1 289 ? -21.179 24.621 -30.647 1.00 70.24 289 VAL A N 1
ATOM 2338 C CA . VAL A 1 289 ? -20.025 23.978 -30.007 1.00 67.03 289 VAL A CA 1
ATOM 2339 C C . VAL A 1 289 ? -18.892 23.667 -30.985 1.00 64.70 289 VAL A C 1
ATOM 2340 O O . VAL A 1 289 ? -17.719 23.860 -30.667 1.00 62.45 289 VAL A O 1
ATOM 2344 N N . ALA A 1 290 ? -19.257 23.178 -32.170 1.00 67.27 290 ALA A N 1
ATOM 2345 C CA . ALA A 1 290 ? -18.304 22.908 -33.241 1.00 62.19 290 ALA A CA 1
ATOM 2346 C C . ALA A 1 290 ? -17.600 24.200 -33.623 1.00 61.12 290 ALA A C 1
ATOM 2347 O O . ALA A 1 290 ? -16.401 24.205 -33.895 1.00 59.45 290 ALA A O 1
ATOM 2349 N N . ALA A 1 291 ? -18.366 25.287 -33.663 1.00 60.87 291 ALA A N 1
ATOM 2350 C CA . ALA A 1 291 ? -17.832 26.603 -33.982 1.00 60.55 291 ALA A CA 1
ATOM 2351 C C . ALA A 1 291 ? -16.800 27.026 -32.947 1.00 59.90 291 ALA A C 1
ATOM 2352 O O . ALA A 1 291 ? -15.797 27.678 -33.247 1.00 54.35 291 ALA A O 1
ATOM 2354 N N . CYS A 1 292 ? -17.055 26.581 -31.725 1.00 62.79 292 CYS A N 1
ATOM 2355 C CA . CYS A 1 292 ? -16.337 26.999 -30.533 1.00 57.88 292 CYS A CA 1
ATOM 2356 C C . CYS A 1 292 ? -14.990 26.333 -30.314 1.00 54.03 292 CYS A C 1
ATOM 2357 O O . CYS A 1 292 ? -14.119 26.897 -29.678 1.00 55.56 292 CYS A O 1
ATOM 2360 N N . ALA A 1 293 ? -14.819 25.139 -30.857 1.00 57.31 293 ALA A N 1
ATOM 2361 C CA . ALA A 1 293 ? -13.686 24.265 -30.512 1.00 56.57 293 ALA A CA 1
ATOM 2362 C C . ALA A 1 293 ? -12.248 24.811 -30.693 1.00 53.70 293 ALA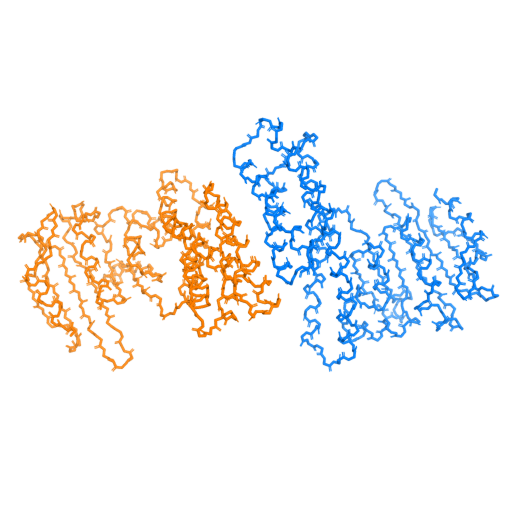 A C 1
ATOM 2363 O O . ALA A 1 293 ? -11.384 24.544 -29.847 1.00 48.53 293 ALA A O 1
ATOM 2365 N N . PRO A 1 294 ? -11.969 25.557 -31.784 1.00 52.41 294 PRO A N 1
ATOM 2366 C CA . PRO A 1 294 ? -10.564 25.953 -31.891 1.00 48.55 294 PRO A CA 1
ATOM 2367 C C . PRO A 1 294 ? -10.192 26.984 -30.856 1.00 51.49 294 PRO A C 1
ATOM 2368 O O . PRO A 1 294 ? -9.024 27.311 -30.713 1.00 53.62 294 PRO A O 1
ATOM 2372 N N . LEU A 1 295 ? -11.179 27.489 -30.134 1.00 50.64 295 LEU A N 1
ATOM 2373 C CA . LEU A 1 295 ? -10.912 28.512 -29.151 1.00 51.73 295 LEU A CA 1
ATOM 2374 C C . LEU A 1 295 ? -10.249 27.924 -27.914 1.00 53.54 295 LEU A C 1
ATOM 2375 O O . LEU A 1 295 ? -9.177 28.379 -27.511 1.00 56.67 295 LEU A O 1
ATOM 2380 N N . LYS B 1 3 ? -0.502 29.081 25.026 1.00 46.09 3 LYS B N 1
ATOM 2381 C CA . LYS B 1 3 ? -1.188 28.120 24.172 1.00 48.36 3 LYS B CA 1
ATOM 2382 C C . LYS B 1 3 ? -1.747 26.909 24.913 1.00 51.60 3 LYS B C 1
ATOM 2383 O O . LYS B 1 3 ? -2.840 26.467 24.591 1.00 51.80 3 LYS B O 1
ATOM 2389 N N . TYR B 1 4 ? -0.975 26.346 25.847 1.00 54.30 4 TYR B N 1
ATOM 2390 C CA . TYR B 1 4 ? -1.400 25.229 26.728 1.00 48.26 4 TYR B CA 1
ATOM 2391 C C . TYR B 1 4 ? -2.521 25.541 27.708 1.00 51.46 4 TYR B C 1
ATOM 2392 O O . TYR B 1 4 ? -3.289 24.671 28.081 1.00 53.70 4 TYR B O 1
ATOM 2401 N N . GLU B 1 5 ? -2.561 26.768 28.199 1.00 56.45 5 GLU B N 1
ATOM 2402 C CA . GLU B 1 5 ? -3.549 27.148 29.204 1.00 52.55 5 GLU B CA 1
ATOM 2403 C C . GLU B 1 5 ? -4.922 27.578 28.737 1.00 53.13 5 GLU B C 1
ATOM 2404 O O . GLU B 1 5 ? -5.879 27.461 29.494 1.00 53.22 5 GLU B O 1
ATOM 2410 N N . GLU B 1 6 ? -5.011 28.122 27.527 1.00 54.12 6 GLU B N 1
ATOM 2411 C CA . GLU B 1 6 ? -6.303 28.403 26.920 1.00 52.43 6 GLU B CA 1
ATOM 2412 C C . GLU B 1 6 ? -7.125 27.117 26.997 1.00 52.42 6 GLU B C 1
ATOM 2413 O O . GLU B 1 6 ? -8.319 27.154 27.267 1.00 53.28 6 GLU B O 1
ATOM 2419 N N . LEU B 1 7 ? -6.473 25.975 26.794 1.00 53.39 7 LEU B N 1
ATOM 2420 C CA . LEU B 1 7 ? -7.147 24.680 26.874 1.00 50.87 7 LEU B CA 1
ATOM 2421 C C . LEU B 1 7 ? -7.536 24.294 28.277 1.00 50.53 7 LEU B C 1
ATOM 2422 O O . LEU B 1 7 ? -8.698 24.022 28.550 1.00 50.85 7 LEU B O 1
ATOM 2427 N N . LEU B 1 8 ? -6.542 24.236 29.156 1.00 50.64 8 LEU B N 1
ATOM 2428 C CA . LEU B 1 8 ? -6.742 23.705 30.492 1.00 51.59 8 LEU B CA 1
ATOM 2429 C C . LEU B 1 8 ? -7.784 24.503 31.272 1.00 52.28 8 LEU B C 1
ATOM 2430 O O . LEU B 1 8 ? -8.607 23.933 31.988 1.00 50.95 8 LEU B O 1
ATOM 2435 N N . LYS B 1 9 ? -7.761 25.822 31.094 1.00 54.56 9 LYS B N 1
ATOM 2436 C CA . LYS B 1 9 ? -8.701 26.708 31.766 1.00 52.53 9 LYS B CA 1
ATOM 2437 C C . LYS B 1 9 ? -10.077 26.644 31.124 1.00 49.98 9 LYS B C 1
ATOM 2438 O O . LYS B 1 9 ? -11.069 26.699 31.838 1.00 53.12 9 LYS B O 1
ATOM 2444 N N . THR B 1 10 ? -10.152 26.567 29.793 1.00 49.51 10 THR B N 1
ATOM 2445 C CA . THR B 1 10 ? -11.457 26.481 29.124 1.00 48.81 10 THR B CA 1
ATOM 2446 C C . THR B 1 10 ? -12.198 25.219 29.586 1.00 47.86 10 THR B C 1
ATOM 2447 O O . THR B 1 10 ? -13.409 25.247 29.778 1.00 49.53 10 THR B O 1
ATOM 2451 N N . LEU B 1 11 ? -11.484 24.109 29.739 1.00 47.13 11 LEU B N 1
ATOM 2452 C CA . LEU B 1 11 ? -12.096 22.858 30.194 1.00 44.67 11 LEU B CA 1
ATOM 2453 C C . LEU B 1 11 ? -12.351 22.840 31.685 1.00 47.98 11 LEU B C 1
ATOM 2454 O O . LEU B 1 11 ? -13.210 22.103 32.148 1.00 49.01 11 LEU B O 1
ATOM 2459 N N . GLU B 1 12 ? -11.567 23.598 32.445 1.00 51.62 12 GLU B N 1
ATOM 2460 C CA . GLU B 1 12 ? -11.807 23.701 33.875 1.00 50.59 12 GLU B CA 1
ATOM 2461 C C . GLU B 1 12 ? -13.106 24.442 34.197 1.00 53.16 12 GLU B C 1
ATOM 2462 O O . GLU B 1 12 ? -13.885 23.971 35.014 1.00 59.70 12 GLU B O 1
ATOM 2468 N N . ASN B 1 13 ? -13.354 25.582 33.559 1.00 50.62 13 ASN B N 1
ATOM 2469 C CA . ASN B 1 13 ? -14.625 26.272 33.748 1.00 51.29 13 ASN B CA 1
ATOM 2470 C C . ASN B 1 13 ? -15.746 25.418 33.235 1.00 52.24 13 ASN B C 1
ATOM 2471 O O . ASN B 1 13 ? -16.817 25.386 33.815 1.00 55.37 13 ASN B O 1
ATOM 2476 N N . GLY B 1 14 ? -15.489 24.722 32.136 1.00 49.93 14 GLY B N 1
ATOM 2477 C CA . GLY B 1 14 ? -16.499 23.899 31.498 1.00 47.83 14 GLY B CA 1
ATOM 2478 C C . GLY B 1 14 ? -16.952 24.325 30.107 1.00 47.73 14 GLY B C 1
ATOM 2479 O O . GLY B 1 14 ? -16.795 25.477 29.703 1.00 51.57 14 GLY B O 1
ATOM 2480 N N . ILE B 1 15 ? -17.482 23.361 29.360 1.00 44.63 15 ILE B N 1
ATOM 2481 C CA . ILE B 1 15 ? -18.119 23.609 28.078 1.00 43.06 15 ILE B CA 1
ATOM 2482 C C . ILE B 1 15 ? -19.552 23.160 28.198 1.00 45.02 15 ILE B C 1
ATOM 2483 O O . ILE B 1 15 ? -19.820 21.991 28.450 1.00 47.35 15 ILE B O 1
ATOM 2488 N N . ASN B 1 16 ? -20.478 24.094 28.034 1.00 46.98 16 ASN B N 1
ATOM 2489 C CA . ASN B 1 16 ? -21.887 23.800 28.242 1.00 44.81 16 ASN B CA 1
ATOM 2490 C C . ASN B 1 16 ? -22.622 23.201 27.060 1.00 42.89 16 ASN B C 1
ATOM 2491 O O . ASN B 1 16 ? -22.270 23.405 25.905 1.00 47.54 16 ASN B O 1
ATOM 2496 N N . SER B 1 17 ? -23.668 22.464 27.369 1.00 41.68 17 SER B N 1
ATOM 2497 C CA . SER B 1 17 ? -24.497 21.917 26.340 1.00 40.49 17 SER B CA 1
ATOM 2498 C C . SER B 1 17 ? -25.766 21.419 26.960 1.00 42.05 17 SER B C 1
ATOM 2499 O O . SER B 1 17 ? -25.827 21.134 28.149 1.00 43.57 17 SER B O 1
ATOM 2502 N N . GLU B 1 18 ? -26.775 21.314 26.119 1.00 42.74 18 GLU B N 1
ATOM 2503 C CA . GLU B 1 18 ? -28.111 20.949 26.519 1.00 43.08 18 GLU B CA 1
ATOM 2504 C C . GLU B 1 18 ? -28.182 19.480 26.951 1.00 45.14 18 GLU B C 1
ATOM 2505 O O . GLU B 1 18 ? -29.148 19.052 27.581 1.00 47.32 18 GLU B O 1
ATOM 2511 N N . GLU B 1 19 ? -27.134 18.720 26.637 1.00 45.55 19 GLU B N 1
ATOM 2512 C CA . GLU B 1 19 ? -27.082 17.289 26.938 1.00 41.56 19 GLU B CA 1
ATOM 2513 C C . GLU B 1 19 ? -26.338 17.115 28.254 1.00 40.60 19 GLU B C 1
ATOM 2514 O O . GLU B 1 19 ? -26.238 16.021 28.792 1.00 41.81 19 GLU B O 1
ATOM 2520 N N . GLY B 1 20 ? -25.840 18.226 28.776 1.00 40.66 20 GLY B N 1
ATOM 2521 C CA . GLY B 1 20 ? -25.125 18.250 30.035 1.00 40.38 20 GLY B CA 1
ATOM 2522 C C . GLY B 1 20 ? -23.898 19.097 29.850 1.00 41.52 20 GLY B C 1
ATOM 2523 O O . GLY B 1 20 ? -23.538 19.427 28.732 1.00 44.94 20 GLY B O 1
ATOM 2524 N N . GLU B 1 21 ? -23.250 19.470 30.934 1.00 42.45 21 GLU B N 1
ATOM 2525 C CA . GLU B 1 21 ? -22.059 20.279 30.798 1.00 43.41 21 GLU B CA 1
ATOM 2526 C C . GLU B 1 21 ? -20.805 19.421 30.719 1.00 44.21 21 GLU B C 1
ATOM 2527 O O . GLU B 1 21 ? -20.650 18.461 31.470 1.00 44.65 21 GLU B O 1
ATOM 2533 N N . ILE B 1 22 ? -19.899 19.782 29.821 1.00 42.65 22 ILE B N 1
ATOM 2534 C CA . ILE B 1 22 ? -18.659 19.031 29.640 1.00 43.94 22 ILE B CA 1
ATOM 2535 C C . ILE B 1 22 ? -17.514 19.501 30.526 1.00 44.21 22 ILE B C 1
ATOM 2536 O O . ILE B 1 22 ? -17.100 20.646 30.456 1.00 43.64 22 ILE B O 1
ATOM 2541 N N . ARG B 1 23 ? -17.004 18.607 31.363 1.00 43.66 23 ARG B N 1
ATOM 2542 C CA . ARG B 1 23 ? -15.982 18.989 32.320 1.00 43.80 23 ARG B CA 1
ATOM 2543 C C . ARG B 1 23 ? -14.761 18.078 32.393 1.00 43.22 23 ARG B C 1
ATOM 2544 O O . ARG B 1 23 ? -14.855 16.894 32.122 1.00 45.49 23 ARG B O 1
ATOM 2552 N N . LEU B 1 24 ? -13.625 18.626 32.809 1.00 41.63 24 LEU B N 1
ATOM 2553 C CA . LEU B 1 24 ? -12.423 17.833 33.038 1.00 41.38 24 LEU B CA 1
ATOM 2554 C C . LEU B 1 24 ? -12.508 16.948 34.295 1.00 41.85 24 LEU B C 1
ATOM 2555 O O . LEU B 1 24 ? -12.746 17.435 35.381 1.00 44.61 24 LEU B O 1
ATOM 2560 N N . VAL B 1 25 ? -12.318 15.643 34.142 1.00 41.73 25 VAL B N 1
ATOM 2561 C CA . VAL B 1 25 ? -12.321 14.749 35.286 1.00 38.26 25 VAL B CA 1
ATOM 2562 C C . VAL B 1 25 ? -10.929 14.490 35.851 1.00 40.61 25 VAL B C 1
ATOM 2563 O O . VAL B 1 25 ? -10.733 14.606 37.044 1.00 45.25 25 VAL B O 1
ATOM 2567 N N . ARG B 1 26 ? -9.956 14.188 34.993 1.00 43.11 26 ARG B N 1
ATOM 2568 C CA . ARG B 1 26 ? -8.622 13.726 35.401 1.00 39.42 26 ARG B CA 1
ATOM 2569 C C . ARG B 1 26 ? -7.694 14.130 34.277 1.00 42.21 26 ARG B C 1
ATOM 2570 O O . ARG B 1 26 ? -8.114 14.217 33.132 1.00 45.44 26 ARG B O 1
ATOM 2578 N N . LYS B 1 27 ? -6.439 14.405 34.582 1.00 43.60 27 LYS B N 1
ATOM 2579 C CA . LYS B 1 27 ? -5.460 14.691 33.541 1.00 45.22 27 LYS B CA 1
ATOM 2580 C C . LYS B 1 27 ? -4.247 13.815 33.742 1.00 45.84 27 LYS B C 1
ATOM 2581 O O . LYS B 1 27 ? -4.051 13.257 34.816 1.00 48.69 27 LYS B O 1
ATOM 2587 N N . SER B 1 28 ? -3.454 13.649 32.696 1.00 45.97 28 SER B N 1
ATOM 2588 C CA . SER B 1 28 ? -2.229 12.878 32.816 1.00 45.92 28 SER B CA 1
ATOM 2589 C C . SER B 1 28 ? -1.243 13.258 31.707 1.00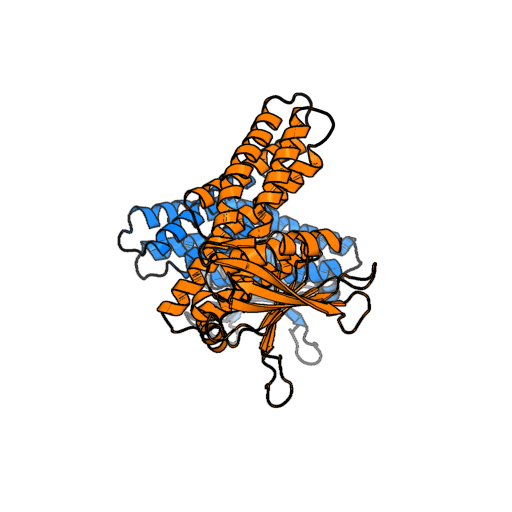 45.17 28 SER B C 1
ATOM 2590 O O . SER B 1 28 ? -1.640 13.734 30.655 1.00 47.39 28 SER B O 1
ATOM 2593 N N . GLN B 1 29 ? 0.048 13.118 31.986 1.00 46.20 29 GLN B N 1
ATOM 2594 C CA . GLN B 1 29 ? 1.093 13.408 31.015 1.00 45.54 29 GLN B CA 1
ATOM 2595 C C . GLN B 1 29 ? 1.112 12.364 29.894 1.00 48.37 29 GLN B C 1
ATOM 2596 O O . GLN B 1 29 ? 0.997 11.171 30.163 1.00 48.31 29 GLN B O 1
ATOM 2602 N N . GLY B 1 30 ? 1.264 12.804 28.643 1.00 48.64 30 GLY B N 1
ATOM 2603 C CA . GLY B 1 30 ? 1.294 11.881 27.522 1.00 47.13 30 GLY B CA 1
ATOM 2604 C C . GLY B 1 30 ? 2.691 11.347 27.281 1.00 47.46 30 GLY B C 1
ATOM 2605 O O . GLY B 1 30 ? 3.590 11.544 28.098 1.00 49.90 30 GLY B O 1
ATOM 2606 N N . ARG B 1 31 ? 2.884 10.684 26.150 1.00 46.47 31 ARG B N 1
ATOM 2607 C CA . ARG B 1 31 ? 4.175 10.074 25.837 1.00 48.85 31 ARG B CA 1
ATOM 2608 C C . ARG B 1 31 ? 5.318 11.086 25.707 1.00 49.60 31 ARG B C 1
ATOM 2609 O O . ARG B 1 31 ? 6.449 10.786 26.064 1.00 50.18 31 ARG B O 1
ATOM 2617 N N . PHE B 1 32 ? 5.032 12.281 25.200 1.00 48.73 32 PHE B N 1
ATOM 2618 C CA . PHE B 1 32 ? 6.070 13.287 25.045 1.00 45.30 32 PHE B CA 1
ATOM 2619 C C . PHE B 1 32 ? 5.763 14.410 25.998 1.00 50.62 32 PHE B C 1
ATOM 2620 O O . PHE B 1 32 ? 4.662 14.461 26.538 1.00 51.50 32 PHE B O 1
ATOM 2628 N N . LYS B 1 33 ? 6.695 15.351 26.139 1.00 52.50 33 LYS B N 1
ATOM 2629 C CA . LYS B 1 33 ? 6.595 16.378 27.180 1.00 51.51 33 LYS B CA 1
ATOM 2630 C C . LYS B 1 33 ? 5.471 17.319 26.789 1.00 51.32 33 LYS B C 1
ATOM 2631 O O . LYS B 1 33 ? 4.765 17.860 27.653 1.00 52.67 33 LYS B O 1
ATOM 2637 N N . GLU B 1 34 ? 5.293 17.479 25.478 1.00 48.79 34 GLU B N 1
ATOM 2638 C CA . GLU B 1 34 ? 4.242 18.318 24.937 1.00 46.84 34 GLU B CA 1
ATOM 2639 C C . GLU B 1 34 ? 2.961 17.544 24.707 1.00 47.20 34 GLU B C 1
ATOM 2640 O O . GLU B 1 34 ? 2.120 17.978 23.931 1.00 46.47 34 GLU B O 1
ATOM 2646 N N . GLU B 1 35 ? 2.824 16.405 25.385 1.00 49.51 35 GLU B N 1
ATOM 2647 C CA . GLU B 1 35 ? 1.675 15.519 25.222 1.00 45.80 35 GLU B CA 1
ATOM 2648 C C . GLU B 1 35 ? 0.874 15.213 26.502 1.00 47.17 35 GLU B C 1
ATOM 2649 O O . GLU B 1 35 ? 1.463 14.973 27.545 1.00 48.44 35 GLU B O 1
ATOM 2655 N N . PHE B 1 36 ? -0.461 15.214 26.416 1.00 46.43 36 PHE B N 1
ATOM 2656 C CA . PHE B 1 36 ? -1.340 15.044 27.590 1.00 43.46 36 PHE B CA 1
ATOM 2657 C C . PHE B 1 36 ? -2.640 14.261 27.346 1.00 41.96 36 PHE B C 1
ATOM 2658 O O . PHE B 1 36 ? -3.219 14.310 26.260 1.00 40.39 36 PHE B O 1
ATOM 2666 N N . ASN B 1 37 ? -3.090 13.547 28.373 1.00 40.61 37 ASN B N 1
ATOM 2667 C CA . ASN B 1 37 ? -4.401 12.928 28.372 1.00 38.02 37 ASN B CA 1
ATOM 2668 C C . ASN B 1 37 ? -5.331 13.717 29.242 1.00 40.69 37 ASN B C 1
ATOM 2669 O O . ASN B 1 37 ? -5.003 13.993 30.378 1.00 43.66 37 ASN B O 1
ATOM 2674 N N . PHE B 1 38 ? -6.496 14.069 28.717 1.00 39.00 38 PHE B N 1
ATOM 2675 C CA . PHE B 1 38 ? -7.520 14.759 29.488 1.00 36.91 38 PHE B CA 1
ATOM 2676 C C . PHE B 1 38 ? -8.741 13.887 29.556 1.00 37.44 38 PHE B C 1
ATOM 2677 O O . PHE B 1 38 ? -9.295 13.548 28.526 1.00 40.42 38 PHE B O 1
ATOM 2685 N N . ASP B 1 39 ? -9.163 13.503 30.748 1.00 35.51 39 ASP B N 1
ATOM 2686 C CA . ASP B 1 39 ? -10.382 12.727 30.859 1.00 37.74 39 ASP B CA 1
ATOM 2687 C C . ASP B 1 39 ? -11.560 13.676 31.050 1.00 41.05 39 ASP B C 1
ATOM 2688 O O . ASP B 1 39 ? -11.475 14.597 31.844 1.00 42.22 39 ASP B O 1
ATOM 2693 N N . LEU B 1 40 ? -12.662 13.461 30.338 1.00 40.18 40 LEU B N 1
ATOM 2694 C CA . LEU B 1 40 ? -13.772 14.405 30.379 1.00 36.08 40 LEU B CA 1
ATOM 2695 C C . LEU B 1 40 ? -15.062 13.774 30.846 1.00 36.05 40 LEU B C 1
ATOM 2696 O O . LEU B 1 40 ? -15.314 12.614 30.589 1.00 39.61 40 LEU B O 1
ATOM 2701 N N . SER B 1 41 ? -15.888 14.563 31.514 1.00 38.27 41 SER B N 1
ATOM 2702 C CA . SER B 1 41 ? -17.216 14.138 31.919 1.00 38.83 41 SER B CA 1
ATOM 2703 C C . SER B 1 41 ? -18.308 14.936 31.216 1.00 40.81 41 SER B C 1
ATOM 2704 O O . SER B 1 41 ? -18.084 16.035 30.723 1.00 41.84 41 SER B O 1
ATOM 2707 N N . LEU B 1 42 ? -19.496 14.360 31.155 1.00 41.29 42 LEU B N 1
ATOM 2708 C CA . LEU B 1 42 ? -20.652 15.081 30.667 1.00 41.16 42 LEU B CA 1
ATOM 2709 C C . LEU B 1 42 ? -21.574 15.140 31.859 1.00 44.03 42 LEU B C 1
ATOM 2710 O O . LEU B 1 42 ? -22.077 14.124 32.336 1.00 45.79 42 LEU B O 1
ATOM 2715 N N . GLY B 1 43 ? -21.773 16.343 32.366 1.00 45.95 43 GLY B N 1
ATOM 2716 C CA . GLY B 1 43 ? -22.417 16.485 33.646 1.00 45.73 43 GLY B CA 1
ATOM 2717 C C . GLY B 1 43 ? -21.418 15.834 34.569 1.00 47.77 43 GLY B C 1
ATOM 2718 O O . GLY B 1 43 ? -20.255 16.250 34.620 1.00 48.84 43 GLY B O 1
ATOM 2719 N N . SER B 1 44 ? -21.858 14.791 35.258 1.00 47.42 44 SER B N 1
ATOM 2720 C CA . SER B 1 44 ? -21.015 14.089 36.210 1.00 48.05 44 SER B CA 1
ATOM 2721 C C . SER B 1 44 ? -20.526 12.745 35.692 1.00 48.93 44 SER B C 1
ATOM 2722 O O . SER B 1 44 ? -19.668 12.114 36.318 1.00 52.18 44 SER B O 1
ATOM 2725 N N . LYS B 1 45 ? -21.033 12.325 34.535 1.00 45.03 45 LYS B N 1
ATOM 2726 C CA . LYS B 1 45 ? -20.768 10.978 34.051 1.00 44.19 45 LYS B CA 1
ATOM 2727 C C . LYS B 1 45 ? -19.564 11.023 33.125 1.00 43.61 45 LYS B C 1
ATOM 2728 O O . LYS B 1 45 ? -19.303 12.044 32.511 1.00 41.74 45 LYS B O 1
ATOM 2734 N N . PRO B 1 46 ? -18.810 9.920 33.040 1.00 41.22 46 PRO B N 1
ATOM 2735 C CA . PRO B 1 46 ? -17.662 9.870 32.139 1.00 39.24 46 PRO B CA 1
ATOM 2736 C C . PRO B 1 46 ? -18.073 9.948 30.676 1.00 40.37 46 PRO B C 1
ATOM 2737 O O . PRO B 1 46 ? -19.031 9.303 30.273 1.00 43.70 46 PRO B O 1
ATOM 2741 N N . LEU B 1 47 ? -17.338 10.715 29.887 1.00 36.71 47 LEU B N 1
ATOM 2742 C CA . LEU B 1 47 ? -17.716 10.944 28.513 1.00 34.69 47 LEU B CA 1
ATOM 2743 C C . LEU B 1 47 ? -16.686 10.404 27.536 1.00 35.04 47 LEU B C 1
ATOM 2744 O O . LEU B 1 47 ? -16.986 9.522 26.748 1.00 37.22 47 LEU B O 1
ATOM 2749 N N . LEU B 1 48 ? -15.468 10.935 27.603 1.00 34.10 48 LEU B N 1
ATOM 2750 C CA . LEU B 1 48 ? -14.406 10.562 26.681 1.00 33.93 48 LEU B CA 1
ATOM 2751 C C . LEU B 1 48 ? -13.055 11.074 27.144 1.00 33.42 48 LEU B C 1
ATOM 2752 O O . LEU B 1 48 ? -12.975 11.771 28.128 1.00 36.96 48 LEU B O 1
ATOM 2757 N N . THR B 1 49 ? -11.995 10.728 26.429 1.00 33.91 49 THR B N 1
ATOM 2758 C CA . THR B 1 49 ? -10.673 11.228 26.744 1.00 31.66 49 THR B CA 1
ATOM 2759 C C . THR B 1 49 ? -10.157 12.006 25.568 1.00 31.64 49 THR B C 1
ATOM 2760 O O . THR B 1 49 ? -10.391 11.632 24.444 1.00 33.47 49 THR B O 1
ATOM 2764 N N . LEU B 1 50 ? -9.434 13.076 25.826 1.00 32.45 50 LEU B N 1
ATOM 2765 C CA . LEU B 1 50 ? -8.680 13.742 24.789 1.00 31.57 50 LEU B CA 1
ATOM 2766 C C . LEU B 1 50 ? -7.244 13.395 24.965 1.00 32.82 50 LEU B C 1
ATOM 2767 O O . LEU B 1 50 ? -6.768 13.466 26.072 1.00 36.70 50 LEU B O 1
ATOM 2772 N N . LYS B 1 51 ? -6.547 12.994 23.912 1.00 33.45 51 LYS B N 1
ATOM 2773 C CA . LYS B 1 51 ? -5.089 12.932 23.988 1.00 32.97 51 LYS B CA 1
ATOM 2774 C C . LYS B 1 51 ? -4.531 14.097 23.206 1.00 32.65 51 LYS B C 1
ATOM 2775 O O . LYS B 1 51 ? -4.835 14.238 22.031 1.00 33.68 51 LYS B O 1
ATOM 2781 N N . VAL B 1 52 ? -3.745 14.962 23.835 1.00 33.98 52 VAL B N 1
ATOM 2782 C CA . VAL B 1 52 ? -3.308 16.139 23.105 1.00 32.50 52 VAL B CA 1
ATOM 2783 C C . VAL B 1 52 ? -1.805 16.275 22.980 1.00 36.46 52 VAL B C 1
ATOM 2784 O O . VAL B 1 52 ? -1.066 15.954 23.885 1.00 39.74 52 VAL B O 1
ATOM 2788 N N . PHE B 1 53 ? -1.369 16.740 21.816 1.00 35.71 53 PHE B N 1
ATOM 2789 C CA . PHE B 1 53 ? 0.006 17.132 21.592 1.00 35.67 53 PHE B CA 1
ATOM 2790 C C . PHE B 1 53 ? -0.070 18.599 21.253 1.00 35.80 53 PHE B C 1
ATOM 2791 O O . PHE B 1 53 ? -0.865 18.991 20.420 1.00 36.74 53 PHE B O 1
ATOM 2799 N N . LEU B 1 54 ? 0.732 19.411 21.924 1.00 37.74 54 LEU B N 1
ATOM 2800 C CA . LEU B 1 54 ? 0.633 20.857 21.805 1.00 38.43 54 LEU B CA 1
ATOM 2801 C C . LEU B 1 54 ? 1.463 21.436 20.692 1.00 38.35 54 LEU B C 1
ATOM 2802 O O . LEU B 1 54 ? 1.298 22.597 20.329 1.00 40.52 54 LEU B O 1
ATOM 2807 N N . GLY B 1 55 ? 2.352 20.623 20.145 1.00 38.56 55 GLY B N 1
ATOM 2808 C CA . GLY B 1 55 ? 3.214 21.074 19.076 1.00 39.89 55 GLY B CA 1
ATOM 2809 C C . GLY B 1 55 ? 4.631 21.256 19.564 1.00 42.47 55 GLY B C 1
ATOM 2810 O O . GLY B 1 55 ? 4.883 21.335 20.763 1.00 43.99 55 GLY B O 1
ATOM 2811 N N . ARG B 1 56 ? 5.570 21.254 18.632 1.00 43.48 56 ARG B N 1
ATOM 2812 C CA . ARG B 1 56 ? 6.899 21.778 18.904 1.00 44.28 56 ARG B CA 1
ATOM 2813 C C . ARG B 1 56 ? 7.440 22.511 17.686 1.00 46.11 56 ARG B C 1
ATOM 2814 O O . ARG B 1 56 ? 7.982 21.878 16.787 1.00 48.08 56 ARG B O 1
ATOM 2822 N N . LYS B 1 57 ? 7.272 23.837 17.657 1.00 48.95 57 LYS B N 1
ATOM 2823 C CA . LYS B 1 57 ? 7.657 24.656 16.511 1.00 47.76 57 LYS B CA 1
ATOM 2824 C C . LYS B 1 57 ? 9.107 24.360 16.127 1.00 49.42 57 LYS B C 1
ATOM 2825 O O . LYS B 1 57 ? 9.951 24.126 17.001 1.00 51.49 57 LYS B O 1
ATOM 2831 N N . PRO B 1 58 ? 9.395 24.341 14.809 1.00 48.44 58 PRO B N 1
ATOM 2832 C CA . PRO B 1 58 ? 8.417 24.576 13.745 1.00 45.69 58 PRO B CA 1
ATOM 2833 C C . PRO B 1 58 ? 7.893 23.315 13.068 1.00 46.13 58 PRO B C 1
ATOM 2834 O O . PRO B 1 58 ? 6.929 23.415 12.324 1.00 50.41 58 PRO B O 1
ATOM 2838 N N . TYR B 1 59 ? 8.489 22.156 13.326 1.00 44.59 59 TYR B N 1
ATOM 2839 C CA . TYR B 1 59 ? 8.265 20.993 12.467 1.00 42.36 59 TYR B CA 1
ATOM 2840 C C . TYR B 1 59 ? 7.124 20.087 12.917 1.00 42.93 59 TYR B C 1
ATOM 2841 O O . TYR B 1 59 ? 6.685 19.233 12.153 1.00 42.55 59 TYR B O 1
ATOM 2850 N N . TRP B 1 60 ? 6.645 20.267 14.145 1.00 42.07 60 TRP B N 1
ATOM 2851 C CA . TRP B 1 60 ? 5.607 19.397 14.697 1.00 38.15 60 TRP B CA 1
ATOM 2852 C C . TRP B 1 60 ? 4.322 20.091 15.056 1.00 37.47 60 TRP B C 1
ATOM 2853 O O . TRP B 1 60 ? 4.282 20.852 16.002 1.00 39.82 60 TRP B O 1
ATOM 2864 N N . GLN B 1 61 ? 3.268 19.809 14.307 1.00 39.26 61 GLN B N 1
ATOM 2865 C CA . GLN B 1 61 ? 1.968 20.409 14.558 1.00 37.56 61 GLN B CA 1
ATOM 2866 C C . GLN B 1 61 ? 1.261 19.801 15.756 1.00 37.34 61 GLN B C 1
ATOM 2867 O O . GLN B 1 61 ? 1.470 18.641 16.091 1.00 37.13 61 GLN B O 1
ATOM 2873 N N . PRO B 1 62 ? 0.418 20.606 16.409 1.00 36.30 62 PRO B N 1
ATOM 2874 C CA . PRO B 1 62 ? -0.479 20.131 17.449 1.00 36.62 62 PRO B CA 1
ATOM 2875 C C . PRO B 1 62 ? -1.499 19.194 16.845 1.00 37.03 62 PRO B C 1
ATOM 2876 O O . PRO B 1 62 ? -1.782 19.299 15.660 1.00 38.90 62 PRO B O 1
ATOM 2880 N N . TRP B 1 63 ? -2.017 18.271 17.634 1.00 33.15 63 TRP B N 1
ATOM 2881 C CA . TRP B 1 63 ? -3.111 17.450 17.189 1.00 31.21 63 TRP B CA 1
ATOM 2882 C C . TRP B 1 63 ? -3.841 17.030 18.431 1.00 30.66 63 TRP B C 1
ATOM 2883 O O . TRP B 1 63 ? -3.307 17.147 19.514 1.00 32.19 63 TRP B O 1
ATOM 2894 N N . VAL B 1 64 ? -5.068 16.568 18.286 1.00 29.28 64 VAL B N 1
ATOM 2895 C CA . VAL B 1 64 ? -5.811 16.105 19.429 1.00 27.44 64 VAL B CA 1
ATOM 2896 C C . VAL B 1 64 ? -6.504 14.825 19.069 1.00 29.58 64 VAL B C 1
ATOM 2897 O O . VAL B 1 64 ? -6.956 14.661 17.957 1.00 32.24 64 VAL B O 1
ATOM 2901 N N . GLU B 1 65 ? -6.563 13.889 19.995 1.00 30.82 65 GLU B N 1
ATOM 2902 C CA . GLU B 1 65 ? -7.264 12.657 19.721 1.00 29.48 65 GLU B CA 1
ATOM 2903 C C . GLU B 1 65 ? -8.404 12.448 20.716 1.00 31.71 65 GLU B C 1
ATOM 2904 O O . GLU B 1 65 ? -8.218 12.479 21.922 1.00 33.56 65 GLU B O 1
ATOM 2910 N N . VAL B 1 66 ? -9.593 12.241 20.183 1.00 33.34 66 VAL B N 1
ATOM 2911 C CA . VAL B 1 66 ? -10.782 11.947 20.968 1.00 31.94 66 VAL B CA 1
ATOM 2912 C C . VAL B 1 66 ? -11.083 10.457 20.898 1.00 34.06 66 VAL B C 1
ATOM 2913 O O . VAL B 1 66 ? -11.242 9.894 19.830 1.00 34.50 66 VAL B O 1
ATOM 2917 N N . PHE B 1 67 ? -11.143 9.806 22.039 1.00 34.27 67 PHE B N 1
ATOM 2918 C CA . PHE B 1 67 ? -11.317 8.379 22.043 1.00 32.67 67 PHE B CA 1
ATOM 2919 C C . PHE B 1 67 ? -11.934 7.954 23.334 1.00 32.78 67 PHE B C 1
ATOM 2920 O O . PHE B 1 67 ? -12.153 8.762 24.218 1.00 32.14 67 PHE B O 1
ATOM 2928 N N . GLY B 1 68 ? -12.210 6.672 23.435 1.00 33.81 68 GLY B N 1
ATOM 2929 C CA . GLY B 1 68 ? -12.672 6.128 24.680 1.00 33.78 68 GLY B CA 1
ATOM 2930 C C . GLY B 1 68 ? -14.002 6.717 25.047 1.00 34.42 68 GLY B C 1
ATOM 2931 O O . GLY B 1 68 ? -14.223 7.076 26.190 1.00 35.98 68 GLY B O 1
ATOM 2932 N N . VAL B 1 69 ? -14.880 6.836 24.065 1.00 34.37 69 VAL B N 1
ATOM 2933 C CA . VAL B 1 69 ? -16.227 7.282 24.325 1.00 33.90 69 VAL B CA 1
ATOM 2934 C C . VAL B 1 69 ? -17.006 6.238 25.096 1.00 38.61 69 VAL B C 1
ATOM 2935 O O . VAL B 1 69 ? -16.986 5.053 24.765 1.00 40.09 69 VAL B O 1
ATOM 2939 N N . ASN B 1 70 ? -17.681 6.706 26.140 1.00 40.50 70 ASN B N 1
ATOM 2940 C CA . ASN B 1 70 ? -18.577 5.903 26.941 1.00 37.68 70 ASN B CA 1
ATOM 2941 C C . ASN B 1 70 ? -19.657 5.328 26.048 1.00 38.77 70 ASN B C 1
ATOM 2942 O O . ASN B 1 70 ? -20.412 6.078 25.450 1.00 40.02 70 ASN B O 1
ATOM 2947 N N . PRO B 1 71 ? -19.711 3.993 25.928 1.00 40.34 71 PRO B N 1
ATOM 2948 C CA . PRO B 1 71 ? -20.704 3.330 25.078 1.00 40.27 71 PRO B CA 1
ATOM 2949 C C . PRO B 1 71 ? -22.114 3.598 25.527 1.00 40.85 71 PRO B C 1
ATOM 2950 O O . PRO B 1 71 ? -23.036 3.538 24.722 1.00 43.49 71 PRO B O 1
ATOM 2954 N N . ASN B 1 72 ? -22.268 3.883 26.811 1.00 41.21 72 ASN B N 1
ATOM 2955 C CA . ASN B 1 72 ? -23.565 4.164 27.397 1.00 41.09 72 ASN B CA 1
ATOM 2956 C C . ASN B 1 72 ? -24.126 5.518 26.993 1.00 43.99 72 ASN B C 1
ATOM 2957 O O . ASN B 1 72 ? -25.331 5.750 27.086 1.00 48.12 72 ASN B O 1
ATOM 2962 N N . LEU B 1 73 ? -23.252 6.400 26.523 1.00 43.19 73 LEU B N 1
ATOM 2963 C CA . LEU B 1 73 ? -23.649 7.735 26.106 1.00 39.73 73 LEU B CA 1
ATOM 2964 C C . LEU B 1 73 ? -23.564 7.895 24.605 1.00 39.17 73 LEU B C 1
ATOM 2965 O O . LEU B 1 73 ? -23.742 8.981 24.081 1.00 41.32 73 LEU B O 1
ATOM 2970 N N . ARG B 1 74 ? -23.311 6.799 23.919 1.00 38.82 74 ARG B N 1
ATOM 2971 C CA . ARG B 1 74 ? -22.958 6.860 22.530 1.00 37.48 74 ARG B CA 1
ATOM 2972 C C . ARG B 1 74 ? -24.082 7.417 21.681 1.00 40.68 74 ARG B C 1
ATOM 2973 O O . ARG B 1 74 ? -23.831 8.138 20.728 1.00 43.50 74 ARG B O 1
ATOM 2981 N N . ASN B 1 75 ? -25.326 7.128 22.030 1.00 41.09 75 ASN B N 1
ATOM 2982 C CA . ASN B 1 75 ? -26.418 7.604 21.206 1.00 39.27 75 ASN B CA 1
ATOM 2983 C C . ASN B 1 75 ? -26.874 8.949 21.673 1.00 41.40 75 ASN B C 1
ATOM 2984 O O . ASN B 1 75 ? -27.556 9.678 20.971 1.00 43.00 75 ASN B O 1
ATOM 2989 N N . VAL B 1 76 ? -26.444 9.292 22.870 1.00 42.96 76 VAL B N 1
ATOM 2990 C CA . VAL B 1 76 ? -26.784 10.568 23.456 1.00 39.08 76 VAL B CA 1
ATOM 2991 C C . VAL B 1 76 ? -25.816 11.600 22.980 1.00 40.96 76 VAL B C 1
ATOM 2992 O O . VAL B 1 76 ? -26.170 12.724 22.655 1.00 45.60 76 VAL B O 1
ATOM 2996 N N . PHE B 1 77 ? -24.565 11.196 22.956 1.00 39.39 77 PHE B N 1
ATOM 2997 C CA . PHE B 1 77 ? -23.496 12.100 22.635 1.00 39.41 77 PHE B CA 1
ATOM 2998 C C . PHE B 1 77 ? -23.360 12.345 21.140 1.00 39.45 77 PHE B C 1
ATOM 2999 O O . PHE B 1 77 ? -23.276 13.474 20.678 1.00 38.98 77 PHE B O 1
ATOM 3007 N N . PHE B 1 78 ? -23.318 11.273 20.383 1.00 38.17 78 PHE B N 1
ATOM 3008 C CA . PHE B 1 78 ? -23.067 11.414 18.985 1.00 37.66 78 PHE B CA 1
ATOM 3009 C C . PHE B 1 78 ? -24.274 12.039 18.356 1.00 37.94 78 PHE B C 1
ATOM 3010 O O . PHE B 1 78 ? -25.373 11.537 18.501 1.00 42.53 78 PHE B O 1
ATOM 3018 N N . GLY B 1 79 ? -24.080 13.177 17.712 1.00 38.54 79 GLY B N 1
ATOM 3019 C CA . GLY B 1 79 ? -25.184 13.860 17.074 1.00 37.80 79 GLY B CA 1
ATOM 3020 C C . GLY B 1 79 ? -25.812 14.942 17.925 1.00 40.94 79 GLY B C 1
ATOM 3021 O O . GLY B 1 79 ? -26.867 15.470 17.595 1.00 42.57 79 GLY B O 1
ATOM 3022 N N . SER B 1 80 ? -25.164 15.290 19.025 1.00 41.50 80 SER B N 1
ATOM 3023 C CA . SER B 1 80 ? -25.765 16.209 19.970 1.00 38.52 80 SER B CA 1
ATOM 3024 C C . SER B 1 80 ? -25.063 17.551 19.904 1.00 39.58 80 SER B C 1
ATOM 3025 O O . SER B 1 80 ? -23.948 17.613 19.409 1.00 41.48 80 SER B O 1
ATOM 3028 N N . GLU B 1 81 ? -25.697 18.618 20.405 1.00 42.48 81 GLU B N 1
ATOM 3029 C CA . GLU B 1 81 ? -25.059 19.943 20.430 1.00 41.34 81 GLU B CA 1
ATOM 3030 C C . GLU B 1 81 ? -23.848 19.887 21.351 1.00 39.90 81 GLU B C 1
ATOM 3031 O O . GLU B 1 81 ? -22.933 20.683 21.227 1.00 41.91 81 GLU B O 1
ATOM 3037 N N . ALA B 1 82 ? -23.854 18.940 22.277 1.00 39.61 82 ALA B N 1
ATOM 3038 C CA . ALA B 1 82 ? -22.693 18.662 23.107 1.00 37.69 82 ALA B CA 1
ATOM 3039 C C . ALA B 1 82 ? -21.484 18.330 22.264 1.00 38.07 82 ALA B C 1
ATOM 3040 O O . ALA B 1 82 ? -20.405 18.846 22.479 1.00 38.24 82 ALA B O 1
ATOM 3042 N N . GLU B 1 83 ? -21.683 17.460 21.293 1.00 37.73 83 GLU B N 1
ATOM 3043 C CA . GLU B 1 83 ? -20.635 17.064 20.382 1.00 35.96 83 GLU B CA 1
ATOM 3044 C C . GLU B 1 83 ? -20.154 18.240 19.550 1.00 37.82 83 GLU B C 1
ATOM 3045 O O . GLU B 1 83 ? -18.960 18.462 19.411 1.00 38.70 83 GLU B O 1
ATOM 3051 N N . ARG B 1 84 ? -21.100 19.009 19.026 1.00 39.10 84 ARG B N 1
ATOM 3052 C CA . ARG B 1 84 ? -20.807 20.168 18.194 1.00 36.67 84 ARG B CA 1
ATOM 3053 C C . ARG B 1 84 ? -19.938 21.194 18.919 1.00 36.35 84 ARG B C 1
ATOM 3054 O O . ARG B 1 84 ? -18.940 21.671 18.386 1.00 38.12 84 ARG B O 1
ATOM 3062 N N . LYS B 1 85 ? -20.323 21.525 20.142 1.00 36.64 85 LYS B N 1
ATOM 3063 C CA . LYS B 1 85 ? -19.647 22.565 20.902 1.00 37.21 85 LYS B CA 1
ATOM 3064 C C . LYS B 1 85 ? -18.222 22.150 21.258 1.00 38.25 85 LYS B C 1
ATOM 3065 O O . LYS B 1 85 ? -17.331 22.983 21.336 1.00 40.48 85 LYS B O 1
ATOM 3071 N N . LEU B 1 86 ? -18.015 20.857 21.479 1.00 37.80 86 LEU B N 1
ATOM 3072 C CA . LEU B 1 86 ? -16.690 20.325 21.767 1.00 33.73 86 LEU B CA 1
ATOM 3073 C C . LEU B 1 86 ? -15.778 20.445 20.578 1.00 33.90 86 LEU B C 1
ATOM 3074 O O . LEU B 1 86 ? -14.628 20.814 20.716 1.00 35.60 86 LEU B O 1
ATOM 3079 N N . TYR B 1 87 ? -16.273 20.104 19.401 1.00 34.48 87 TYR B N 1
ATOM 3080 C CA . TYR B 1 87 ? -15.431 20.237 18.234 1.00 34.43 87 TYR B CA 1
ATOM 3081 C C . TYR B 1 87 ? -15.194 21.695 17.924 1.00 36.45 87 TYR B C 1
ATOM 3082 O O . TYR B 1 87 ? -14.093 22.045 17.524 1.00 39.38 87 TYR B O 1
ATOM 3091 N N . GLU B 1 88 ? -16.211 22.545 18.090 1.00 38.56 88 GLU B N 1
ATOM 3092 C CA . GLU B 1 88 ? -16.034 23.970 17.794 1.00 38.62 88 GLU B CA 1
ATOM 3093 C C . GLU B 1 88 ? -14.851 24.476 18.579 1.00 37.46 88 GLU B C 1
ATOM 3094 O O . GLU B 1 88 ? -14.004 25.190 18.063 1.00 39.99 88 GLU B O 1
ATOM 3100 N N . PHE B 1 89 ? -14.775 24.036 19.823 1.00 37.27 89 PHE B N 1
ATOM 3101 C CA . PHE B 1 89 ? -13.713 24.433 20.717 1.00 36.03 89 PHE B CA 1
ATOM 3102 C C . PHE B 1 89 ? -12.386 23.892 20.240 1.00 36.92 89 PHE B C 1
ATOM 3103 O O . PHE B 1 89 ? -11.401 24.601 20.227 1.00 38.76 89 PHE B O 1
ATOM 3111 N N . LEU B 1 90 ? -12.337 22.620 19.885 1.00 37.93 90 LEU B N 1
ATOM 3112 C CA . LEU B 1 90 ? -11.085 22.030 19.432 1.00 34.66 90 LEU B CA 1
ATOM 3113 C C . LEU B 1 90 ? -10.499 22.669 18.165 1.00 34.25 90 LEU B C 1
ATOM 3114 O O . LEU B 1 90 ? -9.293 22.808 18.062 1.00 36.22 90 LEU B O 1
ATOM 3119 N N . SER B 1 91 ? -11.345 23.069 17.216 1.00 37.29 91 SER B N 1
ATOM 3120 C CA . SER B 1 91 ? -10.882 23.646 15.941 1.00 36.44 91 SER B CA 1
ATOM 3121 C C . SER B 1 91 ? -10.201 24.976 16.140 1.00 36.62 91 SER B C 1
ATOM 3122 O O . SER B 1 91 ? -9.421 25.439 15.310 1.00 41.54 91 SER B O 1
ATOM 3125 N N . GLU B 1 92 ? -10.490 25.571 17.277 1.00 36.84 92 GLU B N 1
ATOM 3126 C CA . GLU B 1 92 ? -9.984 26.871 17.623 1.00 37.67 92 GLU B CA 1
ATOM 3127 C C . GLU B 1 92 ? -8.532 26.766 18.026 1.00 38.43 92 GLU B C 1
ATOM 3128 O O . GLU B 1 92 ? -7.826 27.766 18.138 1.00 38.78 92 GLU B O 1
ATOM 3134 N N . HIS B 1 93 ? -8.095 25.539 18.276 1.00 38.23 93 HIS B N 1
ATOM 3135 C CA . HIS B 1 93 ? -6.773 25.333 18.830 1.00 36.37 93 HIS B CA 1
ATOM 3136 C C . HIS B 1 93 ? -5.962 24.263 18.110 1.00 36.23 93 HIS B C 1
ATOM 3137 O O . HIS B 1 93 ? -4.737 24.264 18.197 1.00 38.35 93 HIS B O 1
ATOM 3144 N N . PHE B 1 94 ? -6.650 23.358 17.405 1.00 36.37 94 PHE B N 1
ATOM 3145 C CA . PHE B 1 94 ? -6.016 22.211 16.736 1.00 33.45 94 PHE B CA 1
ATOM 3146 C C . PHE B 1 94 ? -6.286 22.085 15.263 1.00 31.32 94 PHE B C 1
ATOM 3147 O O . PHE B 1 94 ? -7.432 22.035 14.860 1.00 34.08 94 PHE B O 1
ATOM 3155 N N . GLY B 1 95 ? -5.232 21.963 14.468 1.00 31.90 95 GLY B N 1
ATOM 3156 C CA . GLY B 1 95 ? -5.390 21.807 13.036 1.00 30.65 95 GLY B CA 1
ATOM 3157 C C . GLY B 1 95 ? -5.573 20.380 12.563 1.00 34.60 95 GLY B C 1
ATOM 3158 O O . GLY B 1 95 ? -5.970 20.138 11.427 1.00 33.86 95 GLY B O 1
ATOM 3159 N N . ARG B 1 96 ? -5.282 19.429 13.440 1.00 35.20 96 ARG B N 1
ATOM 3160 C CA . ARG B 1 96 ? -5.398 18.030 13.103 1.00 30.82 96 ARG B CA 1
ATOM 3161 C C . ARG B 1 96 ? -6.151 17.404 14.217 1.00 30.06 96 ARG B C 1
ATOM 3162 O O . ARG B 1 96 ? -5.873 17.688 15.360 1.00 31.46 96 ARG B O 1
ATOM 3170 N N . ILE B 1 97 ? -7.128 16.577 13.879 1.00 32.48 97 ILE B N 1
ATOM 3171 C CA . ILE B 1 97 ? -7.954 15.898 14.866 1.00 32.49 97 ILE B CA 1
ATOM 3172 C C . ILE B 1 97 ? -8.185 14.419 14.513 1.00 32.17 97 ILE B C 1
ATOM 3173 O O . ILE B 1 97 ? -8.319 14.081 13.351 1.00 34.31 97 ILE B O 1
ATOM 3178 N N . PHE B 1 98 ? -8.208 13.542 15.516 1.00 33.24 98 PHE B N 1
ATOM 3179 C CA . PHE B 1 98 ? -8.544 12.127 15.323 1.00 31.23 98 PHE B CA 1
ATOM 3180 C C . PHE B 1 98 ? -9.756 11.780 16.171 1.00 32.78 98 PHE B C 1
ATOM 3181 O O . PHE B 1 98 ? -9.825 12.182 17.314 1.00 33.51 98 PHE B O 1
ATOM 3189 N N . VAL B 1 99 ? -10.699 11.015 15.632 1.00 33.45 99 VAL B N 1
ATOM 3190 C CA . VAL B 1 99 ? -11.902 10.657 16.366 1.00 29.55 99 VAL B CA 1
ATOM 3191 C C . VAL B 1 99 ? -12.289 9.188 16.222 1.00 33.93 99 VAL B C 1
ATOM 3192 O O . VAL B 1 99 ? -12.543 8.723 15.122 1.00 36.80 99 VAL B O 1
ATOM 3196 N N . GLU B 1 100 ? -12.343 8.464 17.335 1.00 33.51 100 GLU B N 1
ATOM 3197 C CA . GLU B 1 100 ? -12.767 7.068 17.352 1.00 32.02 100 GLU B CA 1
ATOM 3198 C C . GLU B 1 100 ? -14.246 6.911 17.043 1.00 34.97 100 GLU B C 1
ATOM 3199 O O . GLU B 1 100 ? -15.058 7.457 17.768 1.00 36.64 100 GLU B O 1
ATOM 3205 N N . TYR B 1 101 ? -14.637 6.110 16.057 1.00 35.56 101 TYR B N 1
ATOM 3206 C CA . TYR B 1 101 ? -16.074 6.018 15.777 1.00 34.37 101 TYR B CA 1
ATOM 3207 C C . TYR B 1 101 ? -16.833 4.716 16.132 1.00 35.40 101 TYR B C 1
ATOM 3208 O O . TYR B 1 101 ? -17.940 4.541 15.658 1.00 37.14 101 TYR B O 1
ATOM 3217 N N . PHE B 1 102 ? -16.277 3.828 16.958 1.00 37.65 102 PHE B N 1
ATOM 3218 C CA . PHE B 1 102 ? -16.983 2.590 17.348 1.00 38.32 102 PHE B CA 1
ATOM 3219 C C . PHE B 1 102 ? -18.366 2.893 17.921 1.00 37.30 102 PHE B C 1
ATOM 3220 O O . PHE B 1 102 ? -19.343 2.237 17.572 1.00 38.59 102 PHE B O 1
ATOM 3228 N N . GLU B 1 103 ? -18.458 3.892 18.787 1.00 36.51 103 GLU B N 1
ATOM 3229 C CA . GLU B 1 103 ? -19.713 4.146 19.471 1.00 36.15 103 GLU B CA 1
ATOM 3230 C C . GLU B 1 103 ? -20.680 4.986 18.649 1.00 37.47 103 GLU B C 1
ATOM 3231 O O . GLU B 1 103 ? -21.701 5.437 19.153 1.00 41.55 103 GLU B O 1
ATOM 3237 N N . ASP B 1 104 ? -20.375 5.166 17.372 1.00 36.41 104 ASP B N 1
ATOM 3238 C CA . ASP B 1 104 ? -21.193 5.989 16.495 1.00 34.49 104 ASP B CA 1
ATOM 3239 C C . ASP B 1 104 ? -21.828 5.131 15.425 1.00 37.73 104 ASP B C 1
ATOM 3240 O O . ASP B 1 104 ? -21.219 4.857 14.412 1.00 39.41 104 ASP B O 1
ATOM 3245 N N . LYS B 1 105 ? -23.064 4.720 15.662 1.00 40.70 105 LYS B N 1
ATOM 3246 C CA . LYS B 1 105 ? -23.778 3.789 14.795 1.00 37.33 105 LYS B CA 1
ATOM 3247 C C . LYS B 1 105 ? -24.088 4.415 13.461 1.00 36.23 105 LYS B C 1
ATOM 3248 O O . LYS B 1 105 ? -23.961 3.793 12.428 1.00 37.56 105 LYS B O 1
ATOM 3254 N N . GLU B 1 106 ? -24.484 5.670 13.490 1.00 36.50 106 GLU B N 1
ATOM 3255 C CA . GLU B 1 106 ? -24.843 6.333 12.274 1.00 36.81 106 GLU B CA 1
ATOM 3256 C C . GLU B 1 106 ? -23.666 6.370 11.351 1.00 37.95 106 GLU B C 1
ATOM 3257 O O . GLU B 1 106 ? -23.689 5.776 10.293 1.00 40.21 106 GLU B O 1
ATOM 3263 N N . THR B 1 107 ? -22.614 7.034 11.791 1.00 38.40 107 THR B N 1
ATOM 3264 C CA . THR B 1 107 ? -21.424 7.223 10.978 1.00 35.63 107 THR B CA 1
ATOM 3265 C C . THR B 1 107 ? -20.805 5.916 10.528 1.00 38.78 107 THR B C 1
ATOM 3266 O O . THR B 1 107 ? -20.420 5.757 9.378 1.00 39.02 107 THR B O 1
ATOM 3270 N N . THR B 1 108 ? -20.701 4.984 11.464 1.00 41.59 108 THR B N 1
ATOM 3271 C CA . THR B 1 108 ? -20.163 3.665 11.199 1.00 36.85 108 THR B CA 1
ATOM 3272 C C . THR B 1 108 ? -20.879 3.049 10.033 1.00 40.62 108 THR B C 1
ATOM 3273 O O . THR B 1 108 ? -20.268 2.629 9.066 1.00 41.79 108 THR B O 1
ATOM 3277 N N . TYR B 1 109 ? -22.192 2.984 10.143 1.00 42.03 109 TYR B N 1
ATOM 3278 C CA . TYR B 1 109 ? -22.991 2.408 9.091 1.00 41.90 109 TYR B CA 1
ATOM 3279 C C . TYR B 1 109 ? -22.725 3.060 7.756 1.00 43.09 109 TYR B C 1
ATOM 3280 O O . TYR B 1 109 ? -22.572 2.396 6.748 1.00 45.92 109 TYR B O 1
ATOM 3289 N N . GLU B 1 110 ? -22.713 4.378 7.755 1.00 42.33 110 GLU B N 1
ATOM 3290 C CA . GLU B 1 110 ? -22.535 5.121 6.533 1.00 39.94 110 GLU B CA 1
ATOM 3291 C C . GLU B 1 110 ? -21.189 4.856 5.858 1.00 41.90 110 GLU B C 1
ATOM 3292 O O . GLU B 1 110 ? -21.141 4.676 4.652 1.00 43.54 110 GLU B O 1
ATOM 3298 N N . LEU B 1 111 ? -20.100 4.817 6.619 1.00 42.11 111 LEU B N 1
ATOM 3299 C CA . LEU B 1 111 ? -18.777 4.575 6.036 1.00 38.86 111 LEU B CA 1
ATOM 3300 C C . LEU B 1 111 ? -18.636 3.213 5.410 1.00 38.48 111 LEU B C 1
ATOM 3301 O O . LEU B 1 111 ? -17.937 3.029 4.430 1.00 40.71 111 LEU B O 1
ATOM 3306 N N . GLN B 1 112 ? -19.282 2.248 6.028 1.00 41.09 112 GLN B N 1
ATOM 3307 C CA . GLN B 1 112 ? -19.270 0.884 5.557 1.00 41.56 112 GLN B CA 1
ATOM 3308 C C . GLN B 1 112 ? -19.999 0.773 4.213 1.00 43.56 112 GLN B C 1
ATOM 3309 O O . GLN B 1 112 ? -19.812 -0.199 3.486 1.00 45.22 112 GLN B O 1
ATOM 3315 N N . LYS B 1 113 ? -20.838 1.761 3.903 1.00 43.56 113 LYS B N 1
ATOM 3316 C CA . LYS B 1 113 ? -21.506 1.845 2.605 1.00 40.38 113 LYS B CA 1
ATOM 3317 C C . LYS B 1 113 ? -20.783 2.729 1.618 1.00 40.12 113 LYS B C 1
ATOM 3318 O O . LYS B 1 113 ? -21.306 3.019 0.567 1.00 43.94 113 LYS B O 1
ATOM 3324 N N . GLY B 1 114 ? -19.585 3.172 1.952 1.00 38.94 114 GLY B N 1
ATOM 3325 C CA . GLY B 1 114 ? -18.760 3.838 0.970 1.00 36.53 114 GLY B CA 1
ATOM 3326 C C . GLY B 1 114 ? -18.863 5.342 0.867 1.00 39.54 114 GLY B C 1
ATOM 3327 O O . GLY B 1 114 ? -18.211 5.933 0.019 1.00 42.29 114 GLY B O 1
ATOM 3328 N N . VAL B 1 115 ? -19.627 5.975 1.746 1.00 40.03 115 VAL B N 1
ATOM 3329 C CA . VAL B 1 115 ? -19.720 7.428 1.755 1.00 38.36 115 VAL B CA 1
ATOM 3330 C C . VAL B 1 115 ? -18.328 8.003 1.908 1.00 39.97 115 VAL B C 1
ATOM 3331 O O . VAL B 1 115 ? -17.566 7.504 2.721 1.00 43.12 115 VAL B O 1
ATOM 3335 N N . PRO B 1 116 ? -17.966 9.012 1.098 1.00 38.57 116 PRO B N 1
ATOM 3336 C CA . PRO B 1 116 ? -16.670 9.656 1.312 1.00 35.76 116 PRO B CA 1
ATOM 3337 C C . PRO B 1 116 ? -16.607 10.127 2.736 1.00 37.76 116 PRO B C 1
ATOM 3338 O O . PRO B 1 116 ? -17.619 10.564 3.251 1.00 41.74 116 PRO B O 1
ATOM 3342 N N . PRO B 1 117 ? -15.449 10.027 3.376 1.00 37.87 117 PRO B N 1
ATOM 3343 C CA . PRO B 1 117 ? -15.379 10.295 4.812 1.00 35.83 117 PRO B CA 1
ATOM 3344 C C . PRO B 1 117 ? -15.865 11.695 5.174 1.00 36.37 117 PRO B C 1
ATOM 3345 O O . PRO B 1 117 ? -16.514 11.864 6.192 1.00 38.17 117 PRO B O 1
ATOM 3349 N N . ALA B 1 118 ? -15.550 12.682 4.347 1.00 39.09 118 ALA B N 1
ATOM 3350 C CA . ALA B 1 118 ? -15.961 14.061 4.589 1.00 35.71 118 ALA B CA 1
ATOM 3351 C C . ALA B 1 118 ? -17.474 14.252 4.591 1.00 38.71 118 ALA B C 1
ATOM 3352 O O . ALA B 1 118 ? -17.953 15.276 5.062 1.00 40.98 118 ALA B O 1
ATOM 3354 N N . LEU B 1 119 ? -18.225 13.292 4.054 1.00 38.08 119 LEU B N 1
ATOM 3355 C CA . LEU B 1 119 ? -19.674 13.439 3.949 1.00 36.19 119 LEU B CA 1
ATOM 3356 C C . LEU B 1 119 ? -20.471 12.528 4.858 1.00 37.67 119 LEU B C 1
ATOM 3357 O O . LEU B 1 119 ? -21.684 12.456 4.734 1.00 40.35 119 LEU B O 1
ATOM 3362 N N . SER B 1 120 ? -19.805 11.836 5.771 1.00 37.26 120 SER B N 1
ATOM 3363 C CA . SER B 1 120 ? -20.508 11.047 6.785 1.00 37.89 120 SER B CA 1
ATOM 3364 C C . SER B 1 120 ? -21.018 11.924 7.922 1.00 36.25 120 SER B C 1
ATOM 3365 O O . SER B 1 120 ? -20.618 13.073 8.024 1.00 37.35 120 SER B O 1
ATOM 3368 N N . ARG B 1 121 ? -21.868 11.382 8.788 1.00 36.32 121 ARG B N 1
ATOM 3369 C CA . ARG B 1 121 ? -22.444 12.195 9.842 1.00 34.95 121 ARG B CA 1
ATOM 3370 C C . ARG B 1 121 ? -21.346 12.884 10.580 1.00 35.46 121 ARG B C 1
ATOM 3371 O O . ARG B 1 121 ? -21.389 14.081 10.777 1.00 39.75 121 ARG B O 1
ATOM 3379 N N . LEU B 1 122 ? -20.333 12.126 10.954 1.00 37.40 122 LEU B N 1
ATOM 3380 C CA . LEU B 1 122 ? -19.282 12.657 11.803 1.00 36.82 122 LEU B CA 1
ATOM 3381 C C . LEU B 1 122 ? -18.278 13.475 11.019 1.00 35.79 122 LEU B C 1
ATOM 3382 O O . LEU B 1 122 ? -17.803 14.478 11.511 1.00 39.24 122 LEU B O 1
ATOM 3387 N N . GLY B 1 123 ? -17.914 13.022 9.829 1.00 35.43 123 GLY B N 1
ATOM 3388 C CA . GLY B 1 123 ? -16.966 13.747 9.005 1.00 33.02 123 GLY B CA 1
ATOM 3389 C C . GLY B 1 123 ? -17.451 15.123 8.582 1.00 35.24 123 GLY B C 1
ATOM 3390 O O . GLY B 1 123 ? -16.669 16.045 8.420 1.00 36.41 123 GLY B O 1
ATOM 3391 N N . PHE B 1 124 ? -18.752 15.261 8.382 1.00 36.88 124 PHE B N 1
ATOM 3392 C CA . PHE B 1 124 ? -19.334 16.528 7.966 1.00 34.98 124 PHE B CA 1
ATOM 3393 C C . PHE B 1 124 ? -19.315 17.530 9.140 1.00 36.39 124 PHE B C 1
ATOM 3394 O O . PHE B 1 124 ? -19.145 18.719 8.922 1.00 39.69 124 PHE B O 1
ATOM 3402 N N . GLU B 1 125 ? -19.427 17.054 10.381 1.00 37.20 125 GLU B N 1
ATOM 3403 C CA . GLU B 1 125 ? -19.351 17.935 11.549 1.00 34.82 125 GLU B CA 1
ATOM 3404 C C . GLU B 1 125 ? -18.040 18.656 11.542 1.00 34.96 125 GLU B C 1
ATOM 3405 O O . GLU B 1 125 ? -17.944 19.788 11.979 1.00 40.07 125 GLU B O 1
ATOM 3411 N N . LEU B 1 126 ? -17.018 17.954 11.080 1.00 35.82 126 LEU B N 1
ATOM 3412 C CA . LEU B 1 126 ? -15.663 18.470 11.022 1.00 34.22 126 LEU B CA 1
ATOM 3413 C C . LEU B 1 126 ? -15.446 19.296 9.768 1.00 35.27 126 LEU B C 1
ATOM 3414 O O . LEU B 1 126 ? -14.748 20.292 9.796 1.00 37.33 126 LEU B O 1
ATOM 3419 N N . LEU B 1 127 ? -16.028 18.848 8.662 1.00 37.20 127 LEU B N 1
ATOM 3420 C CA . LEU B 1 127 ? -16.011 19.582 7.395 1.00 35.24 127 LEU B CA 1
ATOM 3421 C C . LEU B 1 127 ? -16.578 20.970 7.592 1.00 37.27 127 LEU B C 1
ATOM 3422 O O . LEU B 1 127 ? -16.042 21.940 7.084 1.00 40.56 127 LEU B O 1
ATOM 3427 N N . LYS B 1 128 ? -17.671 21.062 8.337 1.00 39.04 128 LYS B N 1
ATOM 3428 C CA . LYS B 1 128 ? -18.262 22.354 8.656 1.00 38.46 128 LYS B CA 1
ATOM 3429 C C . LYS B 1 128 ? -17.262 23.254 9.402 1.00 39.45 128 LYS B C 1
ATOM 3430 O O . LYS B 1 128 ? -17.297 24.467 9.282 1.00 43.35 128 LYS B O 1
ATOM 3436 N N . LEU B 1 129 ? -16.352 22.660 10.155 1.00 39.45 129 LEU B N 1
ATOM 3437 C CA . LEU B 1 129 ? -15.450 23.448 10.975 1.00 38.36 129 LEU B CA 1
ATOM 3438 C C . LEU B 1 129 ? -14.147 23.748 10.245 1.00 40.36 129 LEU B C 1
ATOM 3439 O O . LEU B 1 129 ? -13.219 24.298 10.825 1.00 43.66 129 LEU B O 1
ATOM 3444 N N . GLY B 1 130 ? -14.064 23.373 8.977 1.00 39.23 130 GLY B N 1
ATOM 3445 C CA . GLY B 1 130 ? -12.938 23.785 8.166 1.00 35.96 130 GLY B CA 1
ATOM 3446 C C . GLY B 1 130 ? -11.911 22.722 7.867 1.00 37.25 130 GLY B C 1
ATOM 3447 O O . GLY B 1 130 ? -10.969 22.992 7.139 1.00 37.99 130 GLY B O 1
ATOM 3448 N N . TYR B 1 131 ? -12.087 21.525 8.422 1.00 38.45 131 TYR B N 1
ATOM 3449 C CA . TYR B 1 131 ? -11.183 20.405 8.156 1.00 35.65 131 TYR B CA 1
ATOM 3450 C C . TYR B 1 131 ? -11.465 19.868 6.753 1.00 38.07 131 TYR B C 1
ATOM 3451 O O . TYR B 1 131 ? -12.594 19.532 6.417 1.00 39.24 131 TYR B O 1
ATOM 3460 N N . THR B 1 132 ? -10.435 19.785 5.923 1.00 42.14 132 THR B N 1
ATOM 3461 C CA . THR B 1 132 ? -10.651 19.562 4.493 1.00 39.99 132 THR B CA 1
ATOM 3462 C C . THR B 1 132 ? -9.997 18.290 3.928 1.00 41.24 132 THR B C 1
ATOM 3463 O O . THR B 1 132 ? -10.448 17.777 2.901 1.00 40.65 132 THR B O 1
ATOM 3467 N N . TYR B 1 133 ? -8.959 17.787 4.604 1.00 39.32 133 TYR B N 1
ATOM 3468 C CA . TYR B 1 133 ? -8.246 16.576 4.194 1.00 38.64 133 TYR B CA 1
ATOM 3469 C C . TYR B 1 133 ? -8.603 15.456 5.179 1.00 39.62 133 TYR B C 1
ATOM 3470 O O . TYR B 1 133 ? -8.465 15.638 6.386 1.00 39.96 133 TYR B O 1
ATOM 3479 N N . PHE B 1 134 ? -9.063 14.311 4.676 1.00 39.40 134 PHE B N 1
ATOM 3480 C CA . PHE B 1 134 ? -9.590 13.243 5.533 1.00 37.00 134 PHE B CA 1
ATOM 3481 C C . PHE B 1 134 ? -8.917 11.910 5.301 1.00 36.88 134 PHE B C 1
ATOM 3482 O O . PHE B 1 134 ? -8.499 11.615 4.200 1.00 40.19 134 PHE B O 1
ATOM 3490 N N . ARG B 1 135 ? -8.805 11.106 6.347 1.00 37.82 135 ARG B N 1
ATOM 3491 C CA . ARG B 1 135 ? -8.319 9.747 6.199 1.00 36.01 135 ARG B CA 1
ATOM 3492 C C . ARG B 1 135 ? -9.181 8.846 7.044 1.00 36.22 135 ARG B C 1
ATOM 3493 O O . ARG B 1 135 ? -9.458 9.151 8.182 1.00 38.30 135 ARG B O 1
ATOM 3501 N N . ASP B 1 136 ? -9.632 7.745 6.477 1.00 37.14 136 ASP B N 1
ATOM 3502 C CA . ASP B 1 136 ? -10.459 6.811 7.207 1.00 35.72 136 ASP B CA 1
ATOM 3503 C C . ASP B 1 136 ? -9.663 5.583 7.622 1.00 38.64 136 ASP B C 1
ATOM 3504 O O . ASP B 1 136 ? -9.323 4.746 6.795 1.00 43.15 136 ASP B O 1
ATOM 3509 N N . TRP B 1 137 ? -9.380 5.479 8.912 1.00 36.26 137 TRP B N 1
ATOM 3510 C CA . TRP B 1 137 ? -8.638 4.357 9.437 1.00 33.40 137 TRP B CA 1
ATOM 3511 C C . TRP B 1 137 ? -9.583 3.298 9.889 1.00 35.26 137 TRP B C 1
ATOM 3512 O O . TRP B 1 137 ? -10.570 3.611 10.523 1.00 37.76 137 TRP B O 1
ATOM 3523 N N . PHE B 1 138 ? -9.301 2.045 9.560 1.00 36.10 138 PHE B N 1
ATOM 3524 C CA . PHE B 1 138 ? -10.092 0.951 10.102 1.00 33.73 138 PHE B CA 1
ATOM 3525 C C . PHE B 1 138 ? -9.247 -0.296 10.228 1.00 34.43 138 PHE B C 1
ATOM 3526 O O . PHE B 1 138 ? -9.636 -1.370 9.807 1.00 36.14 138 PHE B O 1
ATOM 3534 N N . ILE B 1 139 ? -8.087 -0.126 10.841 1.00 34.40 139 ILE B N 1
ATOM 3535 C CA . ILE B 1 139 ? -7.217 -1.216 11.229 1.00 31.27 139 ILE B CA 1
ATOM 3536 C C . ILE B 1 139 ? -7.886 -2.165 12.202 1.00 33.84 139 ILE B C 1
ATOM 3537 O O . ILE B 1 139 ? -8.463 -1.729 13.195 1.00 36.29 139 ILE B O 1
ATOM 3542 N N . PRO B 1 140 ? -7.807 -3.472 11.925 1.00 34.61 140 PRO B N 1
ATOM 3543 C CA . PRO B 1 140 ? -8.443 -4.467 12.794 1.00 34.32 140 PRO B CA 1
ATOM 3544 C C . PRO B 1 140 ? -7.988 -4.344 14.237 1.00 33.52 140 PRO B C 1
ATOM 3545 O O . PRO B 1 140 ? -6.783 -4.377 14.480 1.00 34.74 140 PRO B O 1
ATOM 3549 N N . GLU B 1 141 ? -8.926 -4.254 15.178 1.00 34.20 141 GLU B N 1
ATOM 3550 C CA . GLU B 1 141 ? -8.555 -4.030 16.567 1.00 31.78 141 GLU B CA 1
ATOM 3551 C C . GLU B 1 141 ? -7.803 -5.229 17.084 1.00 32.77 141 GLU B C 1
ATOM 3552 O O . GLU B 1 141 ? -6.989 -5.112 17.987 1.00 37.47 141 GLU B O 1
ATOM 3558 N N . GLY B 1 142 ? -8.047 -6.384 16.484 1.00 32.50 142 GLY B N 1
ATOM 3559 C CA . GLY B 1 142 ? -7.319 -7.586 16.846 1.00 32.63 142 GLY B CA 1
ATOM 3560 C C . GLY B 1 142 ? -5.846 -7.475 16.516 1.00 33.34 142 GLY B C 1
ATOM 3561 O O . GLY B 1 142 ? -5.015 -8.167 17.080 1.00 34.71 142 GLY B O 1
ATOM 3562 N N . LEU B 1 143 ? -5.518 -6.599 15.581 1.00 33.89 143 LEU B N 1
ATOM 3563 C CA . LEU B 1 143 ? -4.139 -6.428 15.188 1.00 31.92 143 LEU B CA 1
ATOM 3564 C C . LEU B 1 143 ? -3.584 -5.286 15.999 1.00 33.82 143 LEU B C 1
ATOM 3565 O O . LEU B 1 143 ? -2.527 -5.387 16.607 1.00 35.27 143 LEU B O 1
ATOM 3570 N N . MET B 1 144 ? -4.335 -4.199 16.012 1.00 33.32 144 MET B N 1
ATOM 3571 C CA . MET B 1 144 ? -3.972 -3.035 16.770 1.00 30.87 144 MET B CA 1
ATOM 3572 C C . MET B 1 144 ? -5.231 -2.322 17.198 1.00 32.65 144 MET B C 1
ATOM 3573 O O . MET B 1 144 ? -6.087 -2.031 16.378 1.00 34.69 144 MET B O 1
ATOM 3578 N N . GLU B 1 145 ? -5.361 -2.053 18.488 1.00 34.57 145 GLU B N 1
ATOM 3579 C CA . GLU B 1 145 ? -6.538 -1.363 19.004 1.00 33.06 145 GLU B CA 1
ATOM 3580 C C . GLU B 1 145 ? -6.464 0.129 18.788 1.00 33.82 145 GLU B C 1
ATOM 3581 O O . GLU B 1 145 ? -5.388 0.712 18.786 1.00 36.57 145 GLU B O 1
ATOM 3587 N N . GLY B 1 146 ? -7.616 0.747 18.588 1.00 34.07 146 GLY B N 1
ATOM 3588 C CA . GLY B 1 146 ? -7.662 2.183 18.453 1.00 33.69 146 GLY B CA 1
ATOM 3589 C C . GLY B 1 146 ? -7.356 2.534 17.027 1.00 33.96 146 GLY B C 1
ATOM 3590 O O . GLY B 1 146 ? -6.761 3.550 16.735 1.00 36.88 146 GLY B O 1
ATOM 3591 N N . GLY B 1 147 ? -7.758 1.663 16.124 1.00 35.01 147 GLY B N 1
ATOM 3592 C CA . GLY B 1 147 ? -7.430 1.855 14.738 1.00 32.39 147 GLY B CA 1
ATOM 3593 C C . GLY B 1 147 ? -8.662 2.191 13.948 1.00 32.62 147 GLY B C 1
ATOM 3594 O O . GLY B 1 147 ? -8.624 2.228 12.735 1.00 36.52 147 GLY B O 1
ATOM 3595 N N . HIS B 1 148 ? -9.763 2.462 14.625 1.00 33.28 148 HIS B N 1
ATOM 3596 C CA . HIS B 1 148 ? -10.942 2.886 13.905 1.00 30.79 148 HIS B CA 1
ATOM 3597 C C . HIS B 1 148 ? -11.232 4.340 14.154 1.00 33.01 148 HIS B C 1
ATOM 3598 O O . HIS B 1 148 ? -12.014 4.697 15.019 1.00 35.61 148 HIS B O 1
ATOM 3605 N N . LYS B 1 149 ? -10.620 5.178 13.337 1.00 32.73 149 LYS B N 1
ATOM 3606 C CA . LYS B 1 149 ? -10.586 6.594 13.578 1.00 31.85 149 LYS B CA 1
ATOM 3607 C C . LYS B 1 149 ? -10.721 7.332 12.291 1.00 34.33 149 LYS B C 1
ATOM 3608 O O . LYS B 1 149 ? -10.274 6.851 11.269 1.00 36.92 149 LYS B O 1
ATOM 3614 N N . ILE B 1 150 ? -11.368 8.488 12.340 1.00 35.93 150 ILE B N 1
ATOM 3615 C CA . ILE B 1 150 ? -11.267 9.483 11.275 1.00 34.95 150 ILE B CA 1
ATOM 3616 C C . ILE B 1 150 ? -10.231 10.551 11.626 1.00 34.06 150 ILE B C 1
ATOM 3617 O O . ILE B 1 150 ? -10.283 11.139 12.691 1.00 35.74 150 ILE B O 1
ATOM 3622 N N . GLN B 1 151 ? -9.281 10.776 10.729 1.00 34.03 151 GLN B N 1
ATOM 3623 C CA . GLN B 1 151 ? -8.288 11.821 10.885 1.00 31.84 151 GLN B CA 1
ATOM 3624 C C . GLN B 1 151 ? -8.647 12.970 9.988 1.00 34.89 151 GLN B C 1
ATOM 3625 O O . GLN B 1 151 ? -9.028 12.740 8.859 1.00 37.41 151 GLN B O 1
ATOM 3631 N N . ALA B 1 152 ? -8.566 14.203 10.468 1.00 34.08 152 ALA B N 1
ATOM 3632 C CA . ALA B 1 152 ? -8.953 15.319 9.632 1.00 30.76 152 ALA B CA 1
ATOM 3633 C C . ALA B 1 152 ? -8.006 16.471 9.793 1.00 33.46 152 ALA B C 1
ATOM 3634 O O . ALA B 1 152 ? -7.663 16.819 10.898 1.00 37.32 152 ALA B O 1
ATOM 3636 N N . GLU B 1 153 ? -7.611 17.090 8.692 1.00 34.23 153 GLU B N 1
ATOM 3637 C CA . GLU B 1 153 ? -6.728 18.240 8.757 1.00 34.12 153 GLU B CA 1
ATOM 3638 C C . GLU B 1 153 ? -7.206 19.397 7.953 1.00 36.02 153 GLU B C 1
ATOM 3639 O O . GLU B 1 153 ? -7.807 19.241 6.909 1.00 38.33 153 GLU B O 1
ATOM 3645 N N . LYS B 1 154 ? -6.904 20.573 8.474 1.00 38.29 154 LYS B N 1
ATOM 3646 C CA . LYS B 1 154 ? -7.154 21.828 7.807 1.00 36.88 154 LYS B CA 1
ATOM 3647 C C . LYS B 1 154 ? -6.127 22.014 6.683 1.00 41.35 154 LYS B C 1
ATOM 3648 O O . LYS B 1 154 ? -4.993 21.553 6.800 1.00 42.50 154 LYS B O 1
ATOM 3654 N N . PRO B 1 155 ? -6.532 22.642 5.568 1.00 39.24 155 PRO B N 1
ATOM 3655 C CA . PRO B 1 155 ? -5.625 22.820 4.434 1.00 39.79 155 PRO B CA 1
ATOM 3656 C C . PRO B 1 155 ? -4.536 23.819 4.743 1.00 42.87 155 PRO B C 1
ATOM 3657 O O . PRO B 1 155 ? -4.817 24.848 5.336 1.00 43.13 155 PRO B O 1
ATOM 3661 N N . LYS B 1 156 ? -3.308 23.527 4.349 1.00 46.53 156 LYS B N 1
ATOM 3662 C CA . LYS B 1 156 ? -2.200 24.421 4.650 1.00 46.52 156 LYS B CA 1
ATOM 3663 C C . LYS B 1 156 ? -2.192 25.635 3.732 1.00 46.75 156 LYS B C 1
ATOM 3664 O O . LYS B 1 156 ? -1.693 26.680 4.121 1.00 47.70 156 LYS B O 1
ATOM 3670 N N . THR B 1 157 ? -2.724 25.500 2.51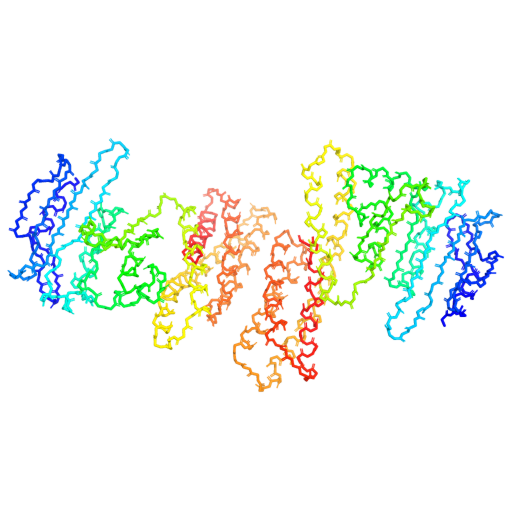6 1.00 46.79 157 THR B N 1
ATOM 3671 C CA . THR B 1 157 ? -2.820 26.636 1.592 1.00 47.58 157 THR B CA 1
ATOM 3672 C C . THR B 1 157 ? -4.180 26.694 0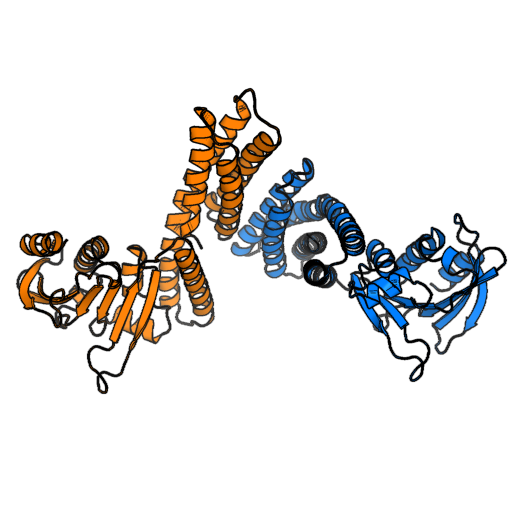.927 1.00 45.09 157 THR B C 1
ATOM 3673 O O . THR B 1 157 ? -4.968 25.746 0.992 1.00 44.75 157 THR B O 1
ATOM 3677 N N . ALA B 1 158 ? -4.441 27.832 0.298 1.00 46.69 158 ALA B N 1
ATOM 3678 C CA . ALA B 1 158 ? -5.582 27.993 -0.582 1.00 43.16 158 ALA B CA 1
ATOM 3679 C C . ALA B 1 158 ? -5.592 26.923 -1.664 1.00 43.31 158 ALA B C 1
ATOM 3680 O O . ALA B 1 158 ? -6.642 26.430 -2.057 1.00 45.83 158 ALA B O 1
ATOM 3682 N N . GLU B 1 159 ? -4.403 26.550 -2.117 1.00 43.83 159 GLU B N 1
ATOM 3683 C CA . GLU B 1 159 ? -4.228 25.578 -3.189 1.00 41.27 159 GLU B CA 1
ATOM 3684 C C . GLU B 1 159 ? -4.619 24.157 -2.835 1.00 42.20 159 GLU B C 1
ATOM 3685 O O . GLU B 1 159 ? -5.336 23.489 -3.579 1.00 44.07 159 GLU B O 1
ATOM 3691 N N . ALA B 1 160 ? -4.134 23.689 -1.698 1.00 41.33 160 ALA B N 1
ATOM 3692 C CA . ALA B 1 160 ? -4.468 22.357 -1.256 1.00 38.63 160 ALA B CA 1
ATOM 3693 C C . ALA B 1 160 ? -5.936 22.324 -0.951 1.00 38.26 160 ALA B C 1
ATOM 3694 O O . ALA B 1 160 ? -6.615 21.356 -1.252 1.00 40.54 160 ALA B O 1
ATOM 3696 N N . LYS B 1 161 ? -6.428 23.395 -0.346 1.00 40.13 161 LYS B N 1
ATOM 3697 C CA . LYS B 1 161 ? -7.832 23.456 -0.013 1.00 38.06 161 LYS B CA 1
ATOM 3698 C C . LYS B 1 161 ? -8.677 23.197 -1.236 1.00 38.56 161 LYS B C 1
ATOM 3699 O O . LYS B 1 161 ? -9.615 22.420 -1.196 1.00 40.37 161 LYS B O 1
ATOM 3705 N N . ALA B 1 162 ? -8.324 23.821 -2.345 1.00 39.54 162 ALA B N 1
ATOM 3706 C CA . ALA B 1 162 ? -9.099 23.626 -3.549 1.00 36.68 162 ALA B CA 1
ATOM 3707 C C . ALA B 1 162 ? -8.898 22.247 -4.094 1.00 37.91 162 ALA B C 1
ATOM 3708 O O . ALA B 1 162 ? -9.820 21.650 -4.623 1.00 40.65 162 ALA B O 1
ATOM 3710 N N . ARG B 1 163 ? -7.689 21.733 -3.944 1.00 39.67 163 ARG B N 1
ATOM 3711 C CA . ARG B 1 163 ? -7.385 20.395 -4.409 1.00 37.43 163 ARG B CA 1
ATOM 3712 C C . ARG B 1 163 ? -8.290 19.432 -3.673 1.00 38.56 163 ARG B C 1
ATOM 3713 O O . ARG B 1 163 ? -8.891 18.540 -4.262 1.00 42.54 163 ARG B O 1
ATOM 3721 N N . HIS B 1 164 ? -8.413 19.661 -2.374 1.00 38.91 164 HIS B N 1
ATOM 3722 C CA . HIS B 1 164 ? -9.198 18.810 -1.490 1.00 38.53 164 HIS B CA 1
ATOM 3723 C C . HIS B 1 164 ? -10.677 18.856 -1.772 1.00 39.43 164 HIS B C 1
ATOM 3724 O O . HIS B 1 164 ? -11.344 17.826 -1.739 1.00 40.02 164 HIS B O 1
ATOM 3731 N N . LEU B 1 165 ? -11.186 20.057 -2.022 1.00 39.54 165 LEU B N 1
ATOM 3732 C CA . LEU B 1 165 ? -12.596 20.252 -2.309 1.00 36.67 165 LEU B CA 1
ATOM 3733 C C . LEU B 1 165 ? -12.894 19.652 -3.655 1.00 38.93 165 LEU B C 1
ATOM 3734 O O . LEU B 1 165 ? -13.967 19.110 -3.890 1.00 41.82 165 LEU B O 1
ATOM 3739 N N . ALA B 1 166 ? -11.932 19.771 -4.552 1.00 39.67 166 ALA B N 1
ATOM 3740 C CA . ALA B 1 166 ? -12.042 19.141 -5.846 1.00 38.67 166 ALA B CA 1
ATOM 3741 C C . ALA B 1 166 ? -12.071 17.640 -5.671 1.00 39.68 166 ALA B C 1
ATOM 3742 O O . ALA B 1 166 ? -12.853 16.925 -6.290 1.00 41.11 166 ALA B O 1
ATOM 3744 N N . ASN B 1 167 ? -11.221 17.169 -4.783 1.00 40.42 167 ASN B N 1
ATOM 3745 C CA . ASN B 1 167 ? -11.178 15.765 -4.500 1.00 40.68 167 ASN B CA 1
ATOM 3746 C C . ASN B 1 167 ? -12.473 15.266 -3.905 1.00 40.59 167 ASN B C 1
ATOM 3747 O O . ASN B 1 167 ? -12.951 14.211 -4.259 1.00 44.33 167 ASN B O 1
ATOM 3752 N N . LEU B 1 168 ? -13.053 16.023 -2.995 1.00 41.03 168 LEU B N 1
ATOM 3753 C CA . LEU B 1 168 ? -14.311 15.605 -2.400 1.00 39.90 168 LEU B CA 1
ATOM 3754 C C . LEU B 1 168 ? -15.439 15.665 -3.391 1.00 41.53 168 LEU B C 1
ATOM 3755 O O . LEU B 1 168 ? -16.341 14.841 -3.373 1.00 42.54 168 LEU B O 1
ATOM 3760 N N . LYS B 1 169 ? -15.401 16.676 -4.241 1.00 42.90 169 LYS B N 1
ATOM 3761 C CA . LYS B 1 169 ? -16.383 16.798 -5.305 1.00 45.12 169 LYS B CA 1
ATOM 3762 C C . LYS B 1 169 ? -16.326 15.600 -6.244 1.00 46.43 169 LYS B C 1
ATOM 3763 O O . LYS B 1 169 ? -17.351 15.073 -6.650 1.00 46.10 169 LYS B O 1
ATOM 3769 N N . LYS B 1 170 ? -15.119 15.160 -6.568 1.00 46.65 170 LYS B N 1
ATOM 3770 C CA . LYS B 1 170 ? -14.943 13.977 -7.392 1.00 44.51 170 LYS B CA 1
ATOM 3771 C C . LYS B 1 170 ? -15.454 12.707 -6.716 1.00 45.50 170 LYS B C 1
ATOM 3772 O O . LYS B 1 170 ? -16.147 11.911 -7.335 1.00 47.79 170 LYS B O 1
ATOM 3778 N N . GLU B 1 171 ? -15.130 12.527 -5.439 1.00 47.50 171 GLU B N 1
ATOM 3779 C CA . GLU B 1 171 ? -15.517 11.306 -4.731 1.00 47.52 171 GLU B CA 1
ATOM 3780 C C . GLU B 1 171 ? -17.011 11.281 -4.459 1.00 47.34 171 GLU B C 1
ATOM 3781 O O . GLU B 1 171 ? -17.616 10.221 -4.378 1.00 47.81 171 GLU B O 1
ATOM 3787 N N . PHE B 1 172 ? -17.602 12.454 -4.305 1.00 45.41 172 PHE B N 1
ATOM 3788 C CA . PHE B 1 172 ? -19.033 12.556 -4.089 1.00 43.39 172 PHE B CA 1
ATOM 3789 C C . PHE B 1 172 ? -19.791 12.094 -5.315 1.00 44.37 172 PHE B C 1
ATOM 3790 O O . PHE B 1 172 ? -20.689 11.268 -5.241 1.00 44.62 172 PHE B O 1
ATOM 3798 N N . GLU B 1 173 ? -19.402 12.639 -6.453 1.00 46.58 173 GLU B N 1
ATOM 3799 C CA . GLU B 1 173 ? -20.089 12.380 -7.696 1.00 45.33 173 GLU B CA 1
ATOM 3800 C C . GLU B 1 173 ? -19.911 10.930 -8.057 1.00 48.07 173 GLU B C 1
ATOM 3801 O O . GLU B 1 173 ? -20.845 10.255 -8.491 1.00 49.45 173 GLU B O 1
ATOM 3807 N N . GLU B 1 174 ? -18.689 10.459 -7.843 1.00 49.34 174 GLU B N 1
ATOM 3808 C CA . GLU B 1 174 ? -18.340 9.060 -8.006 1.00 49.27 174 GLU B CA 1
ATOM 3809 C C . GLU B 1 174 ? -19.190 8.228 -7.037 1.00 50.70 174 GLU B C 1
ATOM 3810 O O . GLU B 1 174 ? -19.646 7.141 -7.366 1.00 52.75 174 GLU B O 1
ATOM 3816 N N . PHE B 1 175 ? -19.401 8.745 -5.833 1.00 50.83 175 PHE B N 1
ATOM 3817 C CA . PHE B 1 175 ? -20.237 8.056 -4.864 1.00 47.07 175 PHE B CA 1
ATOM 3818 C C . PHE B 1 175 ? -21.696 8.018 -5.278 1.00 47.16 175 PHE B C 1
ATOM 3819 O O . PHE B 1 175 ? -22.331 6.976 -5.221 1.00 50.10 175 PHE B O 1
ATOM 3827 N N . ILE B 1 176 ? -22.224 9.163 -5.686 1.00 48.43 176 ILE B N 1
ATOM 3828 C CA . ILE B 1 176 ? -23.625 9.278 -6.079 1.00 48.92 176 ILE B CA 1
ATOM 3829 C C . ILE B 1 176 ? -23.958 8.231 -7.110 1.00 53.07 176 ILE B C 1
ATOM 3830 O O . ILE B 1 176 ? -25.027 7.618 -7.087 1.00 55.29 176 ILE B O 1
ATOM 3835 N N . GLY B 1 177 ? -22.998 8.021 -8.001 1.00 54.68 177 GLY B N 1
ATOM 3836 C CA . GLY B 1 177 ? -23.163 7.143 -9.135 1.00 54.44 177 GLY B CA 1
ATOM 3837 C C . GLY B 1 177 ? -23.202 5.667 -8.815 1.00 58.31 177 GLY B C 1
ATOM 3838 O O . GLY B 1 177 ? -23.723 4.887 -9.614 1.00 65.26 177 GLY B O 1
ATOM 3839 N N . LYS B 1 178 ? -22.647 5.260 -7.678 1.00 57.22 178 LYS B N 1
ATOM 3840 C CA . LYS B 1 178 ? -22.599 3.834 -7.356 1.00 57.33 178 LYS B CA 1
ATOM 3841 C C . LYS B 1 178 ? -23.574 3.448 -6.259 1.00 59.78 178 LYS B C 1
ATOM 3842 O O . LYS B 1 178 ? -23.717 2.279 -5.946 1.00 64.41 178 LYS B O 1
ATOM 3848 N N . CYS B 1 179 ? -24.263 4.419 -5.681 1.00 60.24 179 CYS B N 1
ATOM 3849 C CA . CYS B 1 179 ? -25.130 4.108 -4.555 1.00 60.55 179 CYS B CA 1
ATOM 3850 C C . CYS B 1 179 ? -26.529 3.681 -4.943 1.00 64.35 179 CYS B C 1
ATOM 3851 O O . CYS B 1 179 ? -27.078 4.167 -5.931 1.00 67.53 179 CYS B O 1
ATOM 3854 N N . GLU B 1 180 ? -27.110 2.779 -4.153 1.00 63.25 180 GLU B N 1
ATOM 3855 C CA . GLU B 1 180 ? -28.485 2.356 -4.382 1.00 65.27 180 GLU B CA 1
ATOM 3856 C C . GLU B 1 180 ? -29.347 2.330 -3.131 1.00 66.70 180 GLU B C 1
ATOM 3857 O O . GLU B 1 180 ? -30.214 1.470 -3.008 1.00 69.43 180 GLU B O 1
ATOM 3863 N N . ASP B 1 181 ? -29.082 3.241 -2.198 1.00 65.29 181 ASP B N 1
ATOM 3864 C CA . ASP B 1 181 ? -29.934 3.458 -1.025 1.00 62.38 181 ASP B CA 1
ATOM 3865 C C . ASP B 1 181 ? -30.576 4.847 -1.107 1.00 61.40 181 ASP B C 1
ATOM 3866 O O . ASP B 1 181 ? -29.885 5.855 -0.972 1.00 61.96 181 ASP B O 1
ATOM 3871 N N . GLU B 1 182 ? -31.891 4.908 -1.302 1.00 62.17 182 GLU B N 1
ATOM 3872 C CA . GLU B 1 182 ? -32.556 6.193 -1.508 1.00 61.48 182 GLU B CA 1
ATOM 3873 C C . GLU B 1 182 ? -32.431 7.106 -0.295 1.00 61.11 182 GLU B C 1
ATOM 3874 O O . GLU B 1 182 ? -32.264 8.319 -0.430 1.00 62.16 182 GLU B O 1
ATOM 3880 N N . GLY B 1 183 ? -32.513 6.513 0.889 1.00 63.22 183 GLY B N 1
ATOM 3881 C CA . GLY B 1 183 ? -32.401 7.250 2.132 1.00 59.86 183 GLY B CA 1
ATOM 3882 C C . GLY B 1 183 ? -31.017 7.809 2.328 1.00 54.84 183 GLY B C 1
ATOM 3883 O O . GLY B 1 183 ? -30.848 8.954 2.737 1.00 55.00 183 GLY B O 1
ATOM 3884 N N . LEU B 1 184 ? -30.025 6.981 2.036 1.00 51.84 184 LEU B N 1
ATOM 3885 C CA . LEU B 1 184 ? -28.643 7.364 2.225 1.00 50.87 184 LEU B CA 1
ATOM 3886 C C . LEU B 1 184 ? -28.236 8.463 1.260 1.00 52.06 184 LEU B C 1
ATOM 3887 O O . LEU B 1 184 ? -27.615 9.443 1.662 1.00 52.46 184 LEU B O 1
ATOM 3892 N N . ILE B 1 185 ? -28.563 8.294 -0.016 1.00 53.31 185 ILE B N 1
ATOM 3893 C CA . ILE B 1 185 ? -28.225 9.291 -1.029 1.00 49.67 185 ILE B CA 1
ATOM 3894 C C . ILE B 1 185 ? -28.744 10.671 -0.679 1.00 47.12 185 ILE B C 1
ATOM 3895 O O . ILE B 1 185 ? -28.017 11.652 -0.775 1.00 46.05 185 ILE B O 1
ATOM 3900 N N . LYS B 1 186 ? -30.001 10.733 -0.259 1.00 48.47 186 LYS B N 1
ATOM 3901 C CA . LYS B 1 186 ? -30.624 11.994 0.101 1.00 47.75 186 LYS B CA 1
ATOM 3902 C C . LYS B 1 186 ? -29.863 12.684 1.210 1.00 45.57 186 LYS B C 1
ATOM 3903 O O . LYS B 1 186 ? -29.626 13.881 1.156 1.00 46.43 186 LYS B O 1
ATOM 3909 N N . LYS B 1 187 ? -29.481 11.918 2.218 1.00 46.52 187 LYS B N 1
ATOM 3910 C CA . LYS B 1 187 ? -28.722 12.462 3.324 1.00 44.35 187 LYS B CA 1
ATOM 3911 C C . LYS B 1 187 ? -27.407 13.015 2.820 1.00 42.44 187 LYS B C 1
ATOM 3912 O O . LYS B 1 187 ? -27.039 14.137 3.132 1.00 42.20 187 LYS B O 1
ATOM 3918 N N . VAL B 1 188 ? -26.712 12.236 2.006 1.00 44.73 188 VAL B N 1
ATOM 3919 C CA . VAL B 1 188 ? -25.397 12.630 1.533 1.00 42.14 188 VAL B CA 1
ATOM 3920 C C . VAL B 1 188 ? -25.484 13.919 0.730 1.00 42.91 188 VAL B C 1
ATOM 3921 O O . VAL B 1 188 ? -24.622 14.786 0.834 1.00 41.81 188 VAL B O 1
ATOM 3925 N N . LYS B 1 189 ? -26.541 14.042 -0.061 1.00 44.33 189 LYS B N 1
ATOM 3926 C CA . LYS B 1 189 ? -26.775 15.232 -0.862 1.00 40.49 189 LYS B CA 1
ATOM 3927 C C . LYS B 1 189 ? -27.111 16.490 -0.082 1.00 41.67 189 LYS B C 1
ATOM 3928 O O . LYS B 1 189 ? -26.670 17.563 -0.463 1.00 43.72 189 LYS B O 1
ATOM 3934 N N . GLU B 1 190 ? -27.901 16.383 0.983 1.00 41.87 190 GLU B N 1
ATOM 3935 C CA . GLU B 1 190 ? -28.175 17.551 1.812 1.00 38.20 190 GLU B CA 1
ATOM 3936 C C . GLU B 1 190 ? -26.889 18.172 2.273 1.00 41.23 190 GLU B C 1
ATOM 3937 O O . GLU B 1 190 ? -26.777 19.385 2.403 1.00 44.14 190 GLU B O 1
ATOM 3943 N N . ARG B 1 191 ? -25.929 17.307 2.568 1.00 40.76 191 ARG B N 1
ATOM 3944 C CA . ARG B 1 191 ? -24.643 17.716 3.083 1.00 36.22 191 ARG B CA 1
ATOM 3945 C C . ARG B 1 191 ? -23.811 18.477 2.074 1.00 36.77 191 ARG B C 1
ATOM 3946 O O . ARG B 1 191 ? -23.240 19.501 2.404 1.00 39.56 191 ARG B O 1
ATOM 3954 N N . TYR B 1 192 ? -23.750 17.999 0.840 1.00 40.87 192 TYR B N 1
ATOM 3955 C CA . TYR B 1 192 ? -22.977 18.713 -0.171 1.00 41.49 192 TYR B CA 1
ATOM 3956 C C . TYR B 1 192 ? -23.609 20.062 -0.452 1.00 41.64 192 TYR B C 1
ATOM 3957 O O . TYR B 1 192 ? -22.925 21.083 -0.479 1.00 43.67 192 TYR B O 1
ATOM 3966 N N . ASN B 1 193 ? -24.921 20.056 -0.659 1.00 43.22 193 ASN B N 1
ATOM 3967 C CA . ASN B 1 193 ? -25.650 21.288 -0.908 1.00 42.49 193 ASN B CA 1
ATOM 3968 C C . ASN B 1 193 ? -25.402 22.304 0.146 1.00 42.73 193 ASN B C 1
ATOM 3969 O O . ASN B 1 193 ? -25.139 23.444 -0.163 1.00 46.40 193 ASN B O 1
ATOM 3974 N N . PHE B 1 194 ? -25.479 21.882 1.397 1.00 40.21 194 PHE B N 1
ATOM 3975 C CA . PHE B 1 194 ? -25.284 22.808 2.476 1.00 40.53 194 PHE B CA 1
ATOM 3976 C C . PHE B 1 194 ? -23.932 23.472 2.335 1.00 45.17 194 PHE B C 1
ATOM 3977 O O . PHE B 1 194 ? -23.780 24.652 2.617 1.00 48.61 194 PHE B O 1
ATOM 3985 N N . LEU B 1 195 ? -22.940 22.711 1.899 1.00 45.59 195 LEU B N 1
ATOM 3986 C CA . LEU B 1 195 ? -21.629 23.287 1.661 1.00 46.25 195 LEU B CA 1
ATOM 3987 C C . LEU B 1 195 ? -21.659 24.159 0.422 1.00 47.28 195 LEU B C 1
ATOM 3988 O O . LEU B 1 195 ? -21.183 25.294 0.430 1.00 48.72 195 LEU B O 1
ATOM 3993 N N . GLU B 1 196 ? -22.183 23.594 -0.657 1.00 44.96 196 GLU B N 1
ATOM 3994 C CA . GLU B 1 196 ? -22.429 24.369 -1.852 1.00 46.34 196 GLU B CA 1
ATOM 3995 C C . GLU B 1 196 ? -23.278 25.582 -1.564 1.00 50.22 196 GLU B C 1
ATOM 3996 O O . GLU B 1 196 ? -22.987 26.663 -2.055 1.00 55.65 196 GLU B O 1
ATOM 4002 N N . GLU B 1 197 ? -24.331 25.404 -0.777 1.00 46.25 197 GLU B N 1
ATOM 4003 C CA . GLU B 1 197 ? -25.292 26.473 -0.586 1.00 47.69 197 GLU B CA 1
ATOM 4004 C C . GLU B 1 197 ? -24.745 27.673 0.130 1.00 51.17 197 GLU B C 1
ATOM 4005 O O . GLU B 1 197 ? -25.051 28.801 -0.247 1.00 55.77 197 GLU B O 1
ATOM 4011 N N . GLU B 1 198 ? -23.912 27.455 1.137 1.00 51.12 198 GLU B N 1
ATOM 4012 C CA . GLU B 1 198 ? -23.473 28.582 1.941 1.00 51.47 198 GLU B CA 1
ATOM 4013 C C . GLU B 1 198 ? -22.548 29.468 1.144 1.00 54.12 198 GLU B C 1
ATOM 4014 O O . GLU B 1 198 ? -22.492 30.678 1.372 1.00 57.32 198 GLU B O 1
ATOM 4020 N N . ALA B 1 199 ? -21.857 28.856 0.185 1.00 57.89 199 ALA B N 1
ATOM 4021 C CA . ALA B 1 199 ? -20.921 29.553 -0.695 1.00 59.60 199 ALA B CA 1
ATOM 4022 C C . ALA B 1 199 ? -21.659 30.365 -1.749 1.00 55.43 199 ALA B C 1
ATOM 4023 O O . ALA B 1 199 ? -21.310 31.505 -2.040 1.00 56.13 199 ALA B O 1
ATOM 4025 N N . GLU B 1 200 ? -22.695 29.755 -2.301 1.00 54.81 200 GLU B N 1
ATOM 4026 C CA . GLU B 1 200 ? -23.545 30.386 -3.285 1.00 55.61 200 GLU B CA 1
ATOM 4027 C C . GLU B 1 200 ? -24.232 31.614 -2.731 1.00 55.65 200 GLU B C 1
ATOM 4028 O O . GLU B 1 200 ? -24.417 32.584 -3.435 1.00 56.01 200 GLU B O 1
ATOM 4034 N N . GLU B 1 201 ? -24.606 31.586 -1.463 1.00 54.43 201 GLU B N 1
ATOM 4035 C CA . GLU B 1 201 ? -25.336 32.723 -0.940 1.00 56.85 201 GLU B CA 1
ATOM 4036 C C . GLU B 1 201 ? -24.440 33.911 -0.686 1.00 58.96 201 GLU B C 1
ATOM 4037 O O . GLU B 1 201 ? -24.873 35.042 -0.863 1.00 62.74 201 GLU B O 1
ATOM 4043 N N . ARG B 1 202 ? -23.189 33.673 -0.307 1.00 61.04 202 ARG B N 1
ATOM 4044 C CA . ARG B 1 202 ? -22.248 34.784 -0.164 1.00 64.14 202 ARG B CA 1
ATOM 4045 C C . ARG B 1 202 ? -21.770 35.280 -1.505 1.00 63.29 202 ARG B C 1
ATOM 4046 O O . ARG B 1 202 ? -21.408 36.447 -1.671 1.00 63.29 202 ARG B O 1
ATOM 4054 N N . CYS B 1 203 ? -21.727 34.375 -2.464 1.00 61.73 203 CYS B N 1
ATOM 4055 C CA . CYS B 1 203 ? -21.326 34.787 -3.776 1.00 60.58 203 CYS B CA 1
ATOM 4056 C C . CYS B 1 203 ? -22.411 35.703 -4.312 1.00 60.74 203 CYS B C 1
ATOM 4057 O O . CYS B 1 203 ? -22.092 36.722 -4.897 1.00 64.29 203 CYS B O 1
ATOM 4060 N N . ARG B 1 204 ? -23.678 35.388 -4.034 1.00 59.00 204 ARG B N 1
ATOM 4061 C CA . ARG B 1 204 ? -24.801 36.198 -4.513 1.00 61.03 204 ARG B CA 1
ATOM 4062 C C . ARG B 1 204 ? -24.614 37.668 -4.194 1.00 64.57 204 ARG B C 1
ATOM 4063 O O . ARG B 1 204 ? -24.873 38.533 -5.023 1.00 67.53 204 ARG B O 1
ATOM 4071 N N . LEU B 1 205 ? -24.163 37.937 -2.980 1.00 66.10 205 LEU B N 1
ATOM 4072 C CA . LEU B 1 205 ? -24.028 39.295 -2.470 1.00 67.18 205 LEU B CA 1
ATOM 4073 C C . LEU B 1 205 ? -22.708 39.980 -2.836 1.00 64.61 205 LEU B C 1
ATOM 4074 O O . LEU B 1 205 ? -22.689 41.144 -3.216 1.00 64.03 205 LEU B O 1
ATOM 4079 N N . ALA B 1 206 ? -21.607 39.248 -2.707 1.00 64.43 206 ALA B N 1
ATOM 4080 C CA . ALA B 1 206 ? -20.287 39.797 -2.984 1.00 64.67 206 ALA B CA 1
ATOM 4081 C C . ALA B 1 206 ? -20.241 40.264 -4.410 1.00 65.45 206 ALA B C 1
ATOM 4082 O O . ALA B 1 206 ? -19.615 41.272 -4.728 1.00 66.39 206 ALA B O 1
ATOM 4084 N N . ALA B 1 207 ? -20.910 39.498 -5.263 1.00 65.14 207 ALA B N 1
ATOM 4085 C CA . ALA B 1 207 ? -21.101 39.861 -6.660 1.00 68.70 207 ALA B CA 1
ATOM 4086 C C . ALA B 1 207 ? -21.920 41.127 -6.794 1.00 70.96 207 ALA B C 1
ATOM 4087 O O . ALA B 1 207 ? -21.603 41.964 -7.633 1.00 72.02 207 ALA B O 1
ATOM 4089 N N . HIS B 1 208 ? -22.964 41.263 -5.970 1.00 69.67 208 HIS B N 1
ATOM 4090 C CA . HIS B 1 208 ? -23.830 42.429 -6.041 1.00 68.12 208 HIS B CA 1
ATOM 4091 C C . HIS B 1 208 ? -22.934 43.614 -5.846 1.00 71.71 208 HIS B C 1
ATOM 4092 O O . HIS B 1 208 ? -22.885 44.524 -6.671 1.00 74.36 208 HIS B O 1
ATOM 4099 N N . HIS B 1 209 ? -22.169 43.571 -4.764 1.00 72.54 209 HIS B N 1
ATOM 4100 C CA . HIS B 1 209 ? -21.334 44.711 -4.430 1.00 74.83 209 HIS B CA 1
ATOM 4101 C C . HIS B 1 209 ? -19.979 44.724 -5.130 1.00 75.44 209 HIS B C 1
ATOM 4102 O O . HIS B 1 209 ? -19.281 45.724 -5.090 1.00 76.42 209 HIS B O 1
ATOM 4109 N N . CYS B 1 210 ? -19.645 43.651 -5.837 1.00 72.98 210 CYS B N 1
ATOM 4110 C CA . CYS B 1 210 ? -18.532 43.703 -6.783 1.00 73.89 210 CYS B CA 1
ATOM 4111 C C . CYS B 1 210 ? -18.946 44.390 -8.081 1.00 74.13 210 CYS B C 1
ATOM 4112 O O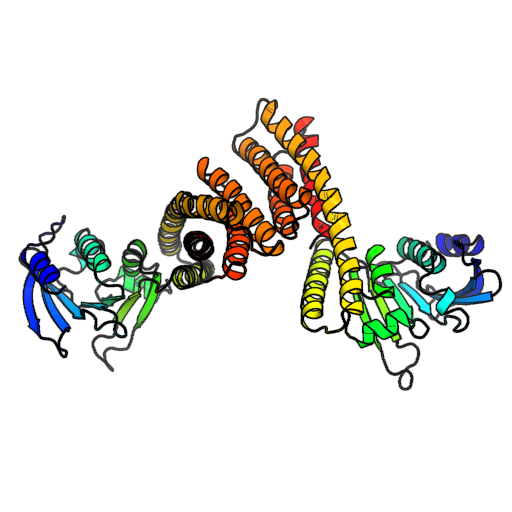 . CYS B 1 210 ? -18.205 45.191 -8.654 1.00 72.40 210 CYS B O 1
ATOM 4115 N N . ILE B 1 211 ? -20.128 44.039 -8.559 1.00 72.91 211 ILE B N 1
ATOM 4116 C CA . ILE B 1 211 ? -20.680 44.686 -9.728 1.00 70.81 211 ILE B CA 1
ATOM 4117 C C . ILE B 1 211 ? -20.805 46.169 -9.475 1.00 73.42 211 ILE B C 1
ATOM 4118 O O . ILE B 1 211 ? -20.328 46.963 -10.274 1.00 75.47 211 ILE B O 1
ATOM 4123 N N . HIS B 1 212 ? -21.385 46.547 -8.337 1.00 72.70 212 HIS B N 1
ATOM 4124 C CA . HIS B 1 212 ? -21.611 47.964 -8.089 1.00 74.43 212 HIS B CA 1
ATOM 4125 C C . HIS B 1 212 ? -20.283 48.676 -7.921 1.00 75.28 212 HIS B C 1
ATOM 4126 O O . HIS B 1 212 ? -20.155 49.828 -8.289 1.00 75.93 212 HIS B O 1
ATOM 4133 N N . ALA B 1 213 ? -19.269 47.970 -7.444 1.00 77.30 213 ALA B N 1
ATOM 4134 C CA . ALA B 1 213 ? -17.938 48.558 -7.374 1.00 77.95 213 ALA B CA 1
ATOM 4135 C C . ALA B 1 213 ? -17.388 48.757 -8.769 1.00 78.32 213 ALA B C 1
ATOM 4136 O O . ALA B 1 213 ? -16.830 49.801 -9.075 1.00 79.11 213 ALA B O 1
ATOM 4138 N N . CYS B 1 214 ? -17.547 47.746 -9.614 1.00 77.79 214 CYS B N 1
ATOM 4139 C CA . CYS B 1 214 ? -17.129 47.869 -10.999 1.00 77.01 214 CYS B CA 1
ATOM 4140 C C . CYS B 1 214 ? -18.009 48.847 -11.762 1.00 76.46 214 CYS B C 1
ATOM 4141 O O . CYS B 1 214 ? -17.504 49.648 -12.532 1.00 79.78 214 CYS B O 1
ATOM 4144 N N . GLU B 1 215 ? -19.319 48.782 -11.544 1.00 74.34 215 GLU B N 1
ATOM 4145 C CA . GLU B 1 215 ? -20.243 49.712 -12.184 1.00 73.21 215 GLU B CA 1
ATOM 4146 C C . GLU B 1 215 ? -19.924 51.150 -11.886 1.00 79.07 215 GLU B C 1
ATOM 4147 O O . GLU B 1 215 ? -19.888 51.979 -12.784 1.00 81.25 215 GLU B O 1
ATOM 4153 N N . ARG B 1 216 ? -19.716 51.445 -10.607 1.00 82.86 216 ARG B N 1
ATOM 4154 C CA . ARG B 1 216 ? -19.485 52.820 -10.174 1.00 84.33 216 ARG B CA 1
ATOM 4155 C C . ARG B 1 216 ? -18.129 53.269 -10.655 1.00 86.36 216 ARG B C 1
ATOM 4156 O O . ARG B 1 216 ? -17.932 54.431 -11.005 1.00 89.09 216 ARG B O 1
ATOM 4164 N N . TYR B 1 217 ? -17.205 52.318 -10.709 1.00 87.40 217 TYR B N 1
ATOM 4165 C CA . TYR B 1 217 ? -15.842 52.618 -11.094 1.00 89.61 217 TYR B CA 1
ATOM 4166 C C . TYR B 1 217 ? -15.758 53.184 -12.498 1.00 89.95 217 TYR B C 1
ATOM 4167 O O . TYR B 1 217 ? -15.386 54.338 -12.679 1.00 93.37 217 TYR B O 1
ATOM 4176 N N . LEU B 1 218 ? -16.119 52.378 -13.486 1.00 90.30 218 LEU B N 1
ATOM 4177 C CA . LEU B 1 218 ? -16.037 52.791 -14.879 1.00 90.31 218 LEU B CA 1
ATOM 4178 C C . LEU B 1 218 ? -16.957 53.980 -15.128 1.00 94.26 218 LEU B C 1
ATOM 4179 O O . LEU B 1 218 ? -16.784 54.713 -16.097 1.00 97.35 218 LEU B O 1
ATOM 4184 N N . ALA B 1 219 ? -17.939 54.152 -14.244 1.00 93.97 219 ALA B N 1
ATOM 4185 C CA . ALA B 1 219 ? -18.952 55.195 -14.380 1.00 94.69 219 ALA B CA 1
ATOM 4186 C C . ALA B 1 219 ? -18.365 56.602 -14.288 1.00 99.97 219 ALA B C 1
ATOM 4187 O O . ALA B 1 219 ? -18.299 57.321 -15.290 1.00 101.50 219 ALA B O 1
ATOM 4189 N N . LEU B 1 220 ? -17.950 56.992 -13.083 1.00 100.98 220 LEU B N 1
ATOM 4190 C CA . LEU B 1 220 ? -17.559 58.379 -12.822 1.00 104.05 220 LEU B CA 1
ATOM 4191 C C . LEU B 1 220 ? -16.045 58.644 -12.786 1.00 107.19 220 LEU B C 1
ATOM 4192 O O . LEU B 1 220 ? -15.622 59.797 -12.923 1.00 108.83 220 LEU B O 1
ATOM 4197 N N . CYS B 1 221 ? -15.235 57.600 -12.602 1.00 106.90 221 CYS B N 1
ATOM 4198 C CA . CYS B 1 221 ? -13.781 57.776 -12.488 1.00 109.82 221 CYS B CA 1
ATOM 4199 C C . CYS B 1 221 ? -13.213 58.385 -13.769 1.00 111.21 221 CYS B C 1
ATOM 4200 O O . CYS B 1 221 ? -13.342 57.837 -14.869 1.00 109.59 221 CYS B O 1
ATOM 4203 N N . THR B 1 222 ? -12.602 59.555 -13.614 1.00 113.23 222 THR B N 1
ATOM 4204 C CA . THR B 1 222 ? -12.327 60.397 -14.771 1.00 114.73 222 THR B CA 1
ATOM 4205 C C . THR B 1 222 ? -11.198 59.904 -15.655 1.00 112.23 222 THR B C 1
ATOM 4206 O O . THR B 1 222 ? -11.432 59.531 -16.804 1.00 108.84 222 THR B O 1
ATOM 4210 N N . GLU B 1 223 ? -9.982 59.885 -15.137 1.00 113.45 223 GLU B N 1
ATOM 4211 C CA . GLU B 1 223 ? -8.865 59.492 -15.974 1.00 113.64 223 GLU B CA 1
ATOM 4212 C C . GLU B 1 223 ? -8.590 58.011 -15.807 1.00 111.88 223 GLU B C 1
ATOM 4213 O O . GLU B 1 223 ? -7.767 57.636 -14.980 1.00 112.02 223 GLU B O 1
ATOM 4219 N N . SER B 1 224 ? -9.317 57.168 -16.534 1.00 110.57 224 SER B N 1
ATOM 4220 C CA . SER B 1 224 ? -8.996 55.741 -16.545 1.00 107.65 224 SER B CA 1
ATOM 4221 C C . SER B 1 224 ? -8.763 55.239 -17.976 1.00 104.05 224 SER B C 1
ATOM 4222 O O . SER B 1 224 ? -9.061 55.933 -18.949 1.00 104.91 224 SER B O 1
ATOM 4225 N N . SER B 1 225 ? -8.134 54.076 -18.085 1.00 98.91 225 SER B N 1
ATOM 4226 C CA . SER B 1 225 ? -7.855 53.452 -19.370 1.00 95.68 225 SER B CA 1
ATOM 4227 C C . SER B 1 225 ? -9.088 52.874 -20.060 1.00 97.21 225 SER B C 1
ATOM 4228 O O . SER B 1 225 ? -10.222 53.070 -19.623 1.00 99.91 225 SER B O 1
ATOM 4231 N N . ARG B 1 226 ? -8.876 52.178 -21.169 1.00 96.34 226 ARG B N 1
ATOM 4232 C CA . ARG B 1 226 ? -9.986 51.450 -21.768 1.00 95.67 226 ARG B CA 1
ATOM 4233 C C . ARG B 1 226 ? -9.792 49.972 -21.566 1.00 94.53 226 ARG B C 1
ATOM 4234 O O . ARG B 1 226 ? -10.721 49.183 -21.718 1.00 90.45 226 ARG B O 1
ATOM 4242 N N . GLU B 1 227 ? -8.570 49.603 -21.214 1.00 94.57 227 GLU B N 1
ATOM 4243 C CA . GLU B 1 227 ? -8.298 48.275 -20.720 1.00 93.08 227 GLU B CA 1
ATOM 4244 C C . GLU B 1 227 ? -8.904 48.169 -19.316 1.00 92.60 227 GLU B C 1
ATOM 4245 O O . GLU B 1 227 ? -9.179 47.074 -18.827 1.00 91.96 227 GLU B O 1
ATOM 4251 N N . GLN B 1 228 ? -9.108 49.309 -18.661 1.00 90.76 228 GLN B N 1
ATOM 4252 C CA . GLN B 1 228 ? -9.652 49.292 -17.308 1.00 89.19 228 GLN B CA 1
ATOM 4253 C C . GLN B 1 228 ? -11.170 49.390 -17.294 1.00 88.48 228 GLN B C 1
ATOM 4254 O O . GLN B 1 228 ? -11.817 48.836 -16.417 1.00 90.17 228 GLN B O 1
ATOM 4260 N N . ARG B 1 229 ? -11.729 50.093 -18.270 1.00 90.25 229 ARG B N 1
ATOM 4261 C CA . ARG B 1 229 ? -13.172 50.167 -18.427 1.00 90.15 229 ARG B CA 1
ATOM 4262 C C . ARG B 1 229 ? -13.664 48.972 -19.212 1.00 86.74 229 ARG B C 1
ATOM 4263 O O . ARG B 1 229 ? -14.860 48.739 -19.315 1.00 83.40 229 ARG B O 1
ATOM 4271 N N . GLN B 1 230 ? -12.726 48.234 -19.789 1.00 87.07 230 GLN B N 1
ATOM 4272 C CA . GLN B 1 230 ? -13.020 46.895 -20.269 1.00 84.12 230 GLN B CA 1
ATOM 4273 C C . GLN B 1 230 ? -12.897 45.889 -19.110 1.00 82.45 230 GLN B C 1
ATOM 4274 O O . GLN B 1 230 ? -13.606 44.891 -19.083 1.00 83.20 230 GLN B O 1
ATOM 4280 N N . HIS B 1 231 ? -12.012 46.147 -18.148 1.00 83.36 231 HIS B N 1
ATOM 4281 C CA . HIS B 1 231 ? -11.899 45.285 -16.963 1.00 82.56 231 HIS B CA 1
ATOM 4282 C C . HIS B 1 231 ? -13.100 45.383 -16.038 1.00 82.72 231 HIS B C 1
ATOM 4283 O O . HIS B 1 231 ? -13.754 44.383 -15.755 1.00 81.76 231 HIS B O 1
ATOM 4290 N N . ALA B 1 232 ? -13.382 46.590 -15.558 1.00 84.00 232 ALA B N 1
ATOM 4291 C CA . ALA B 1 232 ? -14.511 46.798 -14.664 1.00 81.69 232 ALA B CA 1
ATOM 4292 C C . ALA B 1 232 ? -15.751 46.597 -15.463 1.00 78.56 232 ALA B C 1
ATOM 4293 O O . ALA B 1 232 ? -16.795 46.224 -14.940 1.00 79.04 232 ALA B O 1
ATOM 4295 N N . GLY B 1 233 ? -15.619 46.850 -16.752 1.00 78.69 233 GLY B N 1
ATOM 4296 C CA . GLY B 1 233 ? -16.746 46.722 -17.632 1.00 80.62 233 GLY B CA 1
ATOM 4297 C C . GLY B 1 233 ? -17.152 45.280 -17.715 1.00 78.72 233 GLY B C 1
ATOM 4298 O O . GLY B 1 233 ? -18.285 44.949 -17.423 1.00 77.16 233 GLY B O 1
ATOM 4299 N N . ASP B 1 234 ? -16.213 44.414 -18.060 1.00 81.42 234 ASP B N 1
ATOM 4300 C CA . ASP B 1 234 ? -16.536 43.009 -18.253 1.00 81.08 234 ASP B CA 1
ATOM 4301 C C . ASP B 1 234 ? -16.727 42.257 -16.928 1.00 78.98 234 ASP B C 1
ATOM 4302 O O . ASP B 1 234 ? -17.638 41.432 -16.811 1.00 74.52 234 ASP B O 1
ATOM 4307 N N . CYS B 1 235 ? -15.890 42.552 -15.932 1.00 79.36 235 CYS B N 1
ATOM 4308 C CA . CYS B 1 235 ? -16.014 41.906 -14.627 1.00 76.18 235 CYS B CA 1
ATOM 4309 C C . CYS B 1 235 ? -17.424 42.019 -14.073 1.00 75.55 235 CYS B C 1
ATOM 4310 O O . CYS B 1 235 ? -17.984 41.038 -13.591 1.00 76.49 235 CYS B O 1
ATOM 4313 N N . ALA B 1 236 ? -17.972 43.229 -14.116 1.00 76.11 236 ALA B N 1
ATOM 4314 C CA . ALA B 1 236 ? -19.328 43.488 -13.652 1.00 71.97 236 ALA B CA 1
ATOM 4315 C C . ALA B 1 236 ? -20.336 42.584 -14.367 1.00 71.49 236 ALA B C 1
ATOM 4316 O O . ALA B 1 236 ? -21.329 42.182 -13.771 1.00 73.78 236 ALA B O 1
ATOM 4318 N N . ASP B 1 237 ? -20.105 42.286 -15.646 1.00 71.05 237 ASP B N 1
ATOM 4319 C CA . ASP B 1 237 ? -21.070 41.498 -16.421 1.00 69.18 237 ASP B CA 1
ATOM 4320 C C . ASP B 1 237 ? -20.943 40.026 -16.128 1.00 69.71 237 ASP B C 1
ATOM 4321 O O . ASP B 1 237 ? -21.914 39.283 -16.217 1.00 70.21 237 ASP B O 1
ATOM 4326 N N . LEU B 1 238 ? -19.724 39.597 -15.839 1.00 69.77 238 LEU B N 1
ATOM 4327 C CA . LEU B 1 238 ? -19.490 38.248 -15.349 1.00 68.68 238 LEU B CA 1
ATOM 4328 C C . LEU B 1 238 ? -20.194 38.028 -14.032 1.00 65.63 238 LEU B C 1
ATOM 4329 O O . LEU B 1 238 ? -20.888 37.044 -13.818 1.00 65.00 238 LEU B O 1
ATOM 4334 N N . CYS B 1 239 ? -20.015 38.994 -13.155 1.00 64.50 239 CYS B N 1
ATOM 4335 C CA . CYS B 1 239 ? -20.583 38.930 -11.846 1.00 64.01 239 CYS B CA 1
ATOM 4336 C C . CYS B 1 239 ? -22.091 38.979 -11.980 1.00 63.72 239 CYS B C 1
ATOM 4337 O O . CYS B 1 239 ? -22.815 38.470 -11.129 1.00 64.08 239 CYS B O 1
ATOM 4340 N N . ARG B 1 240 ? -22.559 39.570 -13.073 1.00 63.96 240 ARG B N 1
ATOM 4341 C CA . ARG B 1 240 ? -23.985 39.630 -13.356 1.00 62.86 240 ARG B CA 1
ATOM 4342 C C . ARG B 1 240 ? -24.573 38.286 -13.720 1.00 64.82 240 ARG B C 1
ATOM 4343 O O . ARG B 1 240 ? -25.578 37.871 -13.153 1.00 65.89 240 ARG B O 1
ATOM 4351 N N . LEU B 1 241 ? -23.957 37.619 -14.687 1.00 65.59 241 LEU B N 1
ATOM 4352 C CA . LEU B 1 241 ? -24.420 36.300 -15.099 1.00 63.70 241 LEU B CA 1
ATOM 4353 C C . LEU B 1 241 ? -24.300 35.310 -13.963 1.00 59.86 241 LEU B C 1
ATOM 4354 O O . LEU B 1 241 ? -25.216 34.534 -13.708 1.00 57.61 241 LEU B O 1
ATOM 4359 N N . ALA B 1 242 ? -23.149 35.362 -13.297 1.00 62.55 242 ALA B N 1
ATOM 4360 C CA . ALA B 1 242 ? -22.869 34.544 -12.138 1.00 58.96 242 ALA B CA 1
ATOM 4361 C C . ALA B 1 242 ? -24.053 34.757 -11.236 1.00 59.05 242 ALA B C 1
ATOM 4362 O O . ALA B 1 242 ? -24.678 33.811 -10.782 1.00 60.76 242 ALA B O 1
ATOM 4364 N N . ALA B 1 243 ? -24.361 36.024 -10.993 1.00 58.45 243 ALA B N 1
ATOM 4365 C CA . ALA B 1 243 ? -25.513 36.379 -10.189 1.00 61.40 243 ALA B CA 1
ATOM 4366 C C . ALA B 1 243 ? -26.809 35.760 -10.722 1.00 60.11 243 ALA B C 1
ATOM 4367 O O . ALA B 1 243 ? -27.604 35.240 -9.964 1.00 61.65 243 ALA B O 1
ATOM 4369 N N . LEU B 1 244 ? -27.028 35.804 -12.027 1.00 58.35 244 LEU B N 1
ATOM 4370 C CA . LEU B 1 244 ? -28.261 35.242 -12.591 1.00 58.18 244 LEU B CA 1
ATOM 4371 C C . LEU B 1 244 ? -28.482 33.771 -12.310 1.00 57.59 244 LEU B C 1
ATOM 4372 O O . LEU B 1 244 ? -29.588 33.344 -12.015 1.00 58.78 244 LEU B O 1
ATOM 4377 N N . LEU B 1 245 ? -27.422 32.999 -12.450 1.00 58.14 245 LEU B N 1
ATOM 4378 C CA . LEU B 1 245 ? -27.482 31.584 -12.201 1.00 59.37 245 LEU B CA 1
ATOM 4379 C C . LEU B 1 245 ? -27.691 31.276 -10.743 1.00 61.98 245 LEU B C 1
ATOM 4380 O O . LEU B 1 245 ? -28.396 30.339 -10.415 1.00 63.04 245 LEU B O 1
ATOM 4385 N N . LEU B 1 246 ? -27.086 32.087 -9.879 1.00 62.47 246 LEU B N 1
ATOM 4386 C CA . LEU B 1 246 ? -27.155 31.911 -8.428 1.00 63.87 246 LEU B CA 1
ATOM 4387 C C . LEU B 1 246 ? -28.462 32.344 -7.810 1.00 63.38 246 LEU B C 1
ATOM 4388 O O . LEU B 1 246 ? -28.903 31.771 -6.819 1.00 65.92 246 LEU B O 1
ATOM 4393 N N . GLU B 1 247 ? -29.062 33.376 -8.381 1.00 62.04 247 GLU B N 1
ATOM 4394 C CA . GLU B 1 247 ? -30.401 33.794 -7.997 1.00 62.54 247 GLU B CA 1
ATOM 4395 C C . GLU B 1 247 ? -31.504 32.817 -8.401 1.00 63.03 247 GLU B C 1
ATOM 4396 O O . GLU B 1 247 ? -32.526 32.736 -7.732 1.00 65.63 247 GLU B O 1
ATOM 4402 N N . ARG B 1 248 ? -31.331 32.080 -9.489 1.00 66.21 248 ARG B N 1
ATOM 4403 C CA . ARG B 1 248 ? -32.353 31.093 -9.830 1.00 68.13 248 ARG B CA 1
ATOM 4404 C C . ARG B 1 248 ? -31.969 29.783 -9.158 1.00 68.80 248 ARG B C 1
ATOM 4405 O O . ARG B 1 248 ? -32.605 28.753 -9.371 1.00 70.36 248 ARG B O 1
ATOM 4413 N N . ARG B 1 249 ? -30.914 29.850 -8.348 1.00 69.06 249 ARG B N 1
ATOM 4414 C CA . ARG B 1 249 ? -30.213 28.684 -7.806 1.00 69.16 249 ARG B CA 1
ATOM 4415 C C . ARG B 1 249 ? -30.069 27.542 -8.821 1.00 71.97 249 ARG B C 1
ATOM 4416 O O . ARG B 1 249 ? -30.633 26.464 -8.663 1.00 70.78 249 ARG B O 1
ATOM 4424 N N . SER B 1 250 ? -29.302 27.830 -9.873 1.00 71.31 250 SER B N 1
ATOM 4425 C CA . SER B 1 250 ? -28.944 26.874 -10.908 1.00 69.06 250 SER B CA 1
ATOM 4426 C C . SER B 1 250 ? -27.638 26.180 -10.524 1.00 72.71 250 SER B C 1
ATOM 4427 O O . SER B 1 250 ? -26.737 26.830 -10.004 1.00 73.76 250 SER B O 1
ATOM 4430 N N . PRO B 1 251 ? -27.506 24.874 -10.826 1.00 75.02 251 PRO B N 1
ATOM 4431 C CA . PRO B 1 251 ? -26.327 24.074 -10.453 1.00 71.34 251 PRO B CA 1
ATOM 4432 C C . PRO B 1 251 ? -25.088 24.502 -11.207 1.00 67.76 251 PRO B C 1
ATOM 4433 O O . PRO B 1 251 ? -23.969 24.192 -10.813 1.00 68.60 251 PRO B O 1
ATOM 4437 N N . TRP B 1 252 ? -25.307 25.197 -12.310 1.00 65.90 252 TRP B N 1
ATOM 4438 C CA . TRP B 1 252 ? -24.232 25.572 -13.188 1.00 63.26 252 TRP B CA 1
ATOM 4439 C C . TRP B 1 252 ? -23.696 26.929 -12.784 1.00 60.36 252 TRP B C 1
ATOM 4440 O O . TRP B 1 252 ? -22.832 27.494 -13.450 1.00 62.63 252 TRP B O 1
ATOM 4451 N N . ALA B 1 253 ? -24.219 27.444 -11.679 1.00 62.84 253 ALA B N 1
ATOM 4452 C CA . ALA B 1 253 ? -23.784 28.727 -11.136 1.00 61.75 253 ALA B CA 1
ATOM 4453 C C . ALA B 1 253 ? -22.304 28.790 -10.739 1.00 59.25 253 ALA B C 1
ATOM 4454 O O . ALA B 1 253 ? -21.636 29.756 -11.086 1.00 59.18 253 ALA B O 1
ATOM 4456 N N . PRO B 1 254 ? -21.789 27.794 -9.984 1.00 57.35 254 PRO B N 1
ATOM 4457 C CA . PRO B 1 254 ? -20.406 28.006 -9.535 1.00 58.60 254 PRO B CA 1
ATOM 4458 C C . PRO B 1 254 ? -19.401 27.990 -10.680 1.00 57.24 254 PRO B C 1
ATOM 4459 O O . PRO B 1 254 ? -18.368 28.658 -10.605 1.00 58.66 254 PRO B O 1
ATOM 4463 N N . ALA B 1 255 ? -19.719 27.251 -11.734 1.00 57.19 255 ALA B N 1
ATOM 4464 C CA . ALA B 1 255 ? -18.908 27.261 -12.939 1.00 58.82 255 ALA B CA 1
ATOM 4465 C C . ALA B 1 255 ? -18.841 28.687 -13.429 1.00 59.43 255 ALA B C 1
ATOM 4466 O O . ALA B 1 255 ? -17.802 29.149 -13.886 1.00 61.87 255 ALA B O 1
ATOM 4468 N N . ALA B 1 256 ? -19.976 29.367 -13.358 1.00 57.46 256 ALA B N 1
ATOM 4469 C CA . ALA B 1 256 ? -20.037 30.771 -13.696 1.00 54.39 256 ALA B CA 1
ATOM 4470 C C . ALA B 1 256 ? -19.290 31.577 -12.640 1.00 55.48 256 ALA B C 1
ATOM 4471 O O . ALA B 1 256 ? -18.568 32.495 -12.962 1.00 59.11 256 ALA B O 1
ATOM 4473 N N . CYS B 1 257 ? -19.475 31.234 -11.372 1.00 56.02 257 CYS B N 1
ATOM 4474 C CA . CYS B 1 257 ? -18.826 31.962 -10.294 1.00 55.20 257 CYS B CA 1
ATOM 4475 C C . CYS B 1 257 ? -17.332 31.857 -10.319 1.00 56.35 257 CYS B C 1
ATOM 4476 O O . CYS B 1 257 ? -16.622 32.823 -10.087 1.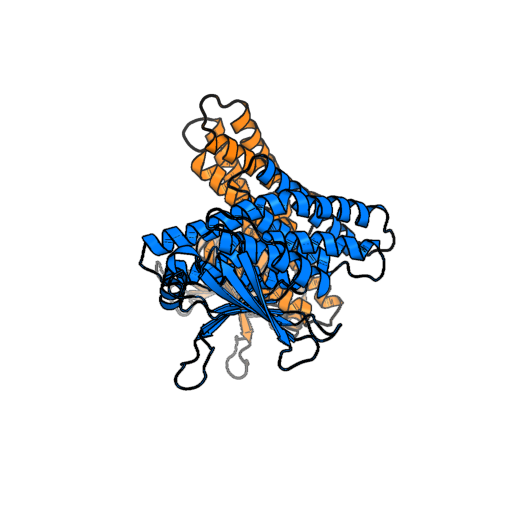00 60.45 257 CYS B O 1
ATOM 4479 N N . GLU B 1 258 ? -16.867 30.659 -10.604 1.00 56.54 258 GLU B N 1
ATOM 4480 C CA . GLU B 1 258 ? -15.461 30.389 -10.777 1.00 58.70 258 GLU B CA 1
ATOM 4481 C C . GLU B 1 258 ? -14.791 31.277 -11.821 1.00 59.50 258 GLU B C 1
ATOM 4482 O O . GLU B 1 258 ? -13.734 31.846 -11.591 1.00 62.07 258 GLU B O 1
ATOM 4488 N N . LEU B 1 259 ? -15.426 31.401 -12.970 1.00 58.66 259 LEU B N 1
ATOM 4489 C CA . LEU B 1 259 ? -14.896 32.232 -14.022 1.00 61.57 259 LEU B CA 1
ATOM 4490 C C . LEU B 1 259 ? -14.897 33.700 -13.648 1.00 63.25 259 LEU B C 1
ATOM 4491 O O . LEU B 1 259 ? -13.879 34.367 -13.759 1.00 66.65 259 LEU B O 1
ATOM 4496 N N . ALA B 1 260 ? -16.050 34.190 -13.198 1.00 64.19 260 ALA B N 1
ATOM 4497 C CA . ALA B 1 260 ? -16.261 35.602 -12.877 1.00 63.34 260 ALA B CA 1
ATOM 4498 C C . ALA B 1 260 ? -15.247 36.050 -11.858 1.00 63.45 260 ALA B C 1
ATOM 4499 O O . ALA B 1 260 ? -14.920 37.238 -11.766 1.00 63.01 260 ALA B O 1
ATOM 4501 N N . ALA B 1 261 ? -14.787 35.075 -11.077 1.00 63.21 261 ALA B N 1
ATOM 4502 C CA . ALA B 1 261 ? -13.771 35.271 -10.063 1.00 63.37 261 ALA B CA 1
ATOM 4503 C C . ALA B 1 261 ? -12.456 35.639 -10.697 1.00 66.50 261 ALA B C 1
ATOM 4504 O O . ALA B 1 261 ? -11.733 36.484 -10.178 1.00 70.92 261 ALA B O 1
ATOM 4506 N N . ARG B 1 262 ? -12.159 35.022 -11.835 1.00 64.46 262 ARG B N 1
ATOM 4507 C CA . ARG B 1 262 ? -10.878 35.227 -12.506 1.00 65.98 262 ARG B CA 1
ATOM 4508 C C . ARG B 1 262 ? -10.717 36.665 -12.972 1.00 67.88 262 ARG B C 1
ATOM 4509 O O . ARG B 1 262 ? -9.651 37.270 -12.864 1.00 71.55 262 ARG B O 1
ATOM 4517 N N . TYR B 1 263 ? -11.801 37.212 -13.494 1.00 66.58 263 TYR B N 1
ATOM 4518 C CA . TYR B 1 263 ? -11.751 38.521 -14.096 1.00 67.36 263 TYR B CA 1
ATOM 4519 C C . TYR B 1 263 ? -12.242 39.553 -13.125 1.00 67.38 263 TYR B C 1
ATOM 4520 O O . TYR B 1 263 ? -12.299 40.728 -13.427 1.00 68.90 263 TYR B O 1
ATOM 4529 N N . ALA B 1 264 ? -12.600 39.083 -11.942 1.00 68.51 264 ALA B N 1
ATOM 4530 C CA . ALA B 1 264 ? -12.746 39.947 -10.794 1.00 70.06 264 ALA B CA 1
ATOM 4531 C C . ALA B 1 264 ? -11.369 40.110 -10.194 1.00 73.90 264 ALA B C 1
ATOM 4532 O O . ALA B 1 264 ? -10.990 41.195 -9.772 1.00 77.20 264 ALA B O 1
ATOM 4534 N N . LEU B 1 265 ? -10.619 39.014 -10.176 1.00 71.98 265 LEU B N 1
ATOM 4535 C CA . LEU B 1 265 ? -9.220 39.063 -9.797 1.00 73.43 265 LEU B CA 1
ATOM 4536 C C . LEU B 1 265 ? -8.436 39.909 -10.774 1.00 74.41 265 LEU B C 1
ATOM 4537 O O . LEU B 1 265 ? -7.614 40.729 -10.377 1.00 76.31 265 LEU B O 1
ATOM 4542 N N . ALA B 1 266 ? -8.693 39.706 -12.058 1.00 72.44 266 ALA B N 1
ATOM 4543 C CA . ALA B 1 266 ? -8.028 40.506 -13.062 1.00 75.21 266 ALA B CA 1
ATOM 4544 C C . ALA B 1 266 ? -8.469 41.958 -12.932 1.00 79.05 266 ALA B C 1
ATOM 4545 O O . ALA B 1 266 ? -7.657 42.877 -13.036 1.00 80.95 266 ALA B O 1
ATOM 4547 N N . CYS B 1 267 ? -9.751 42.160 -12.653 1.00 77.51 267 CYS B N 1
ATOM 4548 C CA . CYS B 1 267 ? -10.270 43.501 -12.423 1.00 77.13 267 CYS B CA 1
ATOM 4549 C C . CYS B 1 267 ? -9.757 44.078 -11.109 1.00 79.34 267 CYS B C 1
ATOM 4550 O O . CYS B 1 267 ? -9.376 45.242 -11.030 1.00 81.83 267 CYS B O 1
ATOM 4553 N N . ALA B 1 268 ? -9.772 43.269 -10.063 1.00 76.43 268 ALA B N 1
ATOM 4554 C CA . ALA B 1 268 ? -9.187 43.713 -8.819 1.00 76.58 268 ALA B CA 1
ATOM 4555 C C . ALA B 1 268 ? -7.728 44.132 -9.012 1.00 81.78 268 ALA B C 1
ATOM 4556 O O . ALA B 1 268 ? -7.372 45.284 -8.768 1.00 84.45 268 ALA B O 1
ATOM 4558 N N . GLU B 1 269 ? -6.905 43.214 -9.509 1.00 79.28 269 GLU B N 1
ATOM 4559 C CA . GLU B 1 269 ? -5.463 43.431 -9.549 1.00 79.95 269 GLU B CA 1
ATOM 4560 C C . GLU B 1 269 ? -5.031 44.684 -10.283 1.00 83.43 269 GLU B C 1
ATOM 4561 O O . GLU B 1 269 ? -4.123 45.393 -9.849 1.00 83.77 269 GLU B O 1
ATOM 4567 N N . ARG B 1 270 ? -5.706 44.974 -11.382 1.00 86.02 270 ARG B N 1
ATOM 4568 C CA . ARG B 1 270 ? -5.214 45.995 -12.294 1.00 88.62 270 ARG B CA 1
ATOM 4569 C C . ARG B 1 270 ? -5.909 47.340 -12.185 1.00 93.33 270 ARG B C 1
ATOM 4570 O O . ARG B 1 270 ? -5.382 48.341 -12.666 1.00 96.24 270 ARG B O 1
ATOM 4578 N N . CYS B 1 271 ? -7.050 47.394 -11.506 1.00 91.67 271 CYS B N 1
ATOM 4579 C CA . CYS B 1 271 ? -7.723 48.675 -11.374 1.00 89.63 271 CYS B CA 1
ATOM 4580 C C . CYS B 1 271 ? -7.350 49.337 -10.084 1.00 89.91 271 CYS B C 1
ATOM 4581 O O . CYS B 1 271 ? -7.745 50.464 -9.853 1.00 88.24 271 CYS B O 1
ATOM 4584 N N . ASP B 1 272 ? -6.486 48.710 -9.300 1.00 91.67 272 ASP B N 1
ATOM 4585 C CA . ASP B 1 272 ? -6.240 49.247 -7.978 1.00 94.85 272 ASP B CA 1
ATOM 4586 C C . ASP B 1 272 ? -5.080 50.231 -7.961 1.00 94.09 272 ASP B C 1
ATOM 4587 O O . ASP B 1 272 ? -4.239 50.254 -8.856 1.00 90.89 272 ASP B O 1
ATOM 4592 N N . GLY B 1 273 ? -5.061 51.034 -6.905 1.00 95.61 273 GLY B N 1
ATOM 4593 C CA . GLY B 1 273 ? -4.154 52.149 -6.746 1.00 98.90 273 GLY B CA 1
ATOM 4594 C C . GLY B 1 273 ? -4.674 52.978 -5.581 1.00 104.79 273 GLY B C 1
ATOM 4595 O O . GLY B 1 273 ? -5.286 52.428 -4.667 1.00 105.76 273 GLY B O 1
ATOM 4596 N N . ASP B 1 274 ? -4.445 54.290 -5.609 1.00 105.64 274 ASP B N 1
ATOM 4597 C CA . ASP B 1 274 ? -4.708 55.153 -4.448 1.00 109.32 274 ASP B CA 1
ATOM 4598 C C . ASP B 1 274 ? -6.134 55.737 -4.278 1.00 105.82 274 ASP B C 1
ATOM 4599 O O . ASP B 1 274 ? -6.552 56.065 -3.156 1.00 104.87 274 ASP B O 1
ATOM 4604 N N . GLU B 1 275 ? -6.879 55.847 -5.375 1.00 102.41 275 GLU B N 1
ATOM 4605 C CA . GLU B 1 275 ? -8.222 56.462 -5.374 1.00 100.66 275 GLU B CA 1
ATOM 4606 C C . GLU B 1 275 ? -9.216 55.811 -4.399 1.00 99.54 275 GLU B C 1
ATOM 4607 O O . GLU B 1 275 ? -8.995 54.687 -3.959 1.00 98.84 275 GLU B O 1
ATOM 4613 N N . PRO B 1 276 ? -10.287 56.539 -4.013 1.00 98.82 276 PRO B N 1
ATOM 4614 C CA . PRO B 1 276 ? -11.376 55.908 -3.250 1.00 95.53 276 PRO B CA 1
ATOM 4615 C C . PRO B 1 276 ? -12.093 54.792 -4.029 1.00 95.72 276 PRO B C 1
ATOM 4616 O O . PRO B 1 276 ? -12.498 53.793 -3.423 1.00 93.26 276 PRO B O 1
ATOM 4620 N N . LEU B 1 277 ? -12.253 54.982 -5.344 1.00 97.00 277 LEU B N 1
ATOM 4621 C CA . LEU B 1 277 ? -13.047 54.091 -6.222 1.00 94.98 277 LEU B CA 1
ATOM 4622 C C . LEU B 1 277 ? -12.395 52.751 -6.590 1.00 93.57 277 LEU B C 1
ATOM 4623 O O . LEU B 1 277 ? -13.074 51.744 -6.795 1.00 90.95 277 LEU B O 1
ATOM 4628 N N . GLU B 1 278 ? -11.074 52.756 -6.677 1.00 94.35 278 GLU B N 1
ATOM 4629 C CA . GLU B 1 278 ? -10.318 51.580 -7.060 1.00 92.47 278 GLU B CA 1
ATOM 4630 C C . GLU B 1 278 ? -9.856 50.887 -5.792 1.00 92.92 278 GLU B C 1
ATOM 4631 O O . GLU B 1 278 ? -9.394 49.744 -5.803 1.00 91.02 278 GLU B O 1
ATOM 4637 N N . ARG B 1 279 ? -9.925 51.646 -4.709 1.00 94.09 279 ARG B N 1
ATOM 4638 C CA . ARG B 1 279 ? -9.833 51.137 -3.355 1.00 92.15 279 ARG B CA 1
ATOM 4639 C C . ARG B 1 279 ? -11.007 50.165 -3.120 1.00 89.42 279 ARG B C 1
ATOM 4640 O O . ARG B 1 279 ? -10.841 49.074 -2.580 1.00 86.30 279 ARG B O 1
ATOM 4648 N N . GLU B 1 280 ? -12.202 50.582 -3.525 1.00 87.65 280 GLU B N 1
ATOM 4649 C CA . GLU B 1 280 ? -13.409 49.778 -3.345 1.00 85.33 280 GLU B CA 1
ATOM 4650 C C . GLU B 1 280 ? -13.779 48.866 -4.549 1.00 84.44 280 GLU B C 1
ATOM 4651 O O . GLU B 1 280 ? -14.385 47.812 -4.357 1.00 81.91 280 GLU B O 1
ATOM 4657 N N . CYS B 1 281 ? -13.385 49.230 -5.774 1.00 86.82 281 CYS B N 1
ATOM 4658 C CA . CYS B 1 281 ? -13.652 48.353 -6.936 1.00 84.71 281 CYS B CA 1
ATOM 4659 C C . CYS B 1 281 ? -12.829 47.081 -6.870 1.00 81.38 281 CYS B C 1
ATOM 4660 O O . CYS B 1 281 ? -13.369 45.978 -6.808 1.00 80.15 281 CYS B O 1
ATOM 4663 N N . ALA B 1 282 ? -11.514 47.257 -6.859 1.00 82.12 282 ALA B N 1
ATOM 4664 C CA . ALA B 1 282 ? -10.585 46.154 -6.690 1.00 81.32 282 ALA B CA 1
ATOM 4665 C C . ALA B 1 282 ? -10.916 45.441 -5.406 1.00 76.60 282 ALA B C 1
ATOM 4666 O O . ALA B 1 282 ? -10.904 44.216 -5.338 1.00 74.60 282 ALA B O 1
ATOM 4668 N N . GLY B 1 283 ? -11.194 46.242 -4.386 1.00 79.69 283 GLY B N 1
ATOM 4669 C CA . GLY B 1 283 ? -11.705 45.754 -3.125 1.00 78.06 283 GLY B CA 1
ATOM 4670 C C . GLY B 1 283 ? -12.865 44.795 -3.274 1.00 74.71 283 GLY B C 1
ATOM 4671 O O . GLY B 1 283 ? -12.766 43.658 -2.834 1.00 75.35 283 GLY B O 1
ATOM 4672 N N . ALA B 1 284 ? -13.954 45.242 -3.898 1.00 73.94 284 ALA B N 1
ATOM 4673 C CA . ALA B 1 284 ? -15.166 44.425 -3.994 1.00 73.00 284 ALA B CA 1
ATOM 4674 C C . ALA B 1 284 ? -14.982 43.183 -4.860 1.00 71.10 284 ALA B C 1
ATOM 4675 O O . ALA B 1 284 ? -15.641 42.158 -4.652 1.00 66.39 284 ALA B O 1
ATOM 4677 N N . CYS B 1 285 ? -14.087 43.288 -5.836 1.00 72.41 285 CYS B N 1
ATOM 4678 C CA . CYS B 1 285 ? -13.720 42.156 -6.671 1.00 69.98 285 CYS B CA 1
ATOM 4679 C C . CYS B 1 285 ? -13.079 41.074 -5.847 1.00 69.56 285 CYS B C 1
ATOM 4680 O O . CYS B 1 285 ? -13.420 39.903 -5.966 1.00 67.44 285 CYS B O 1
ATOM 4683 N N . ARG B 1 286 ? -12.152 41.490 -4.994 1.00 69.98 286 ARG B N 1
ATOM 4684 C CA . ARG B 1 286 ? -11.359 40.564 -4.221 1.00 66.71 286 ARG B CA 1
ATOM 4685 C C . ARG B 1 286 ? -12.244 39.855 -3.222 1.00 66.34 286 ARG B C 1
ATOM 4686 O O . ARG B 1 286 ? -12.018 38.694 -2.902 1.00 64.72 286 ARG B O 1
ATOM 4694 N N . ARG B 1 287 ? -13.283 40.547 -2.771 1.00 67.37 287 ARG B N 1
ATOM 4695 C CA . ARG B 1 287 ? -14.279 39.950 -1.894 1.00 65.96 287 ARG B CA 1
ATOM 4696 C C . ARG B 1 287 ? -15.176 39.067 -2.732 1.00 63.76 287 ARG B C 1
ATOM 4697 O O . ARG B 1 287 ? -15.710 38.071 -2.238 1.00 61.94 287 ARG B O 1
ATOM 4705 N N . PHE B 1 288 ? -15.319 39.415 -4.010 1.00 64.43 288 PHE B N 1
ATOM 4706 C CA . PHE B 1 288 ? -15.995 38.520 -4.940 1.00 63.47 288 PHE B CA 1
ATOM 4707 C C . PHE B 1 288 ? -15.155 37.325 -5.312 1.00 60.05 288 PHE B C 1
ATOM 4708 O O . PHE B 1 288 ? -15.670 36.243 -5.516 1.00 59.50 288 PHE B O 1
ATOM 4716 N N . VAL B 1 289 ? -13.865 37.550 -5.481 1.00 63.05 289 VAL B N 1
ATOM 4717 C CA . VAL B 1 289 ? -12.970 36.463 -5.819 1.00 63.59 289 VAL B CA 1
ATOM 4718 C C . VAL B 1 289 ? -12.949 35.532 -4.629 1.00 62.35 289 VAL B C 1
ATOM 4719 O O . VAL B 1 289 ? -12.954 34.313 -4.770 1.00 66.16 289 VAL B O 1
ATOM 4723 N N . ALA B 1 290 ? -12.918 36.124 -3.447 1.00 63.02 290 ALA B N 1
ATOM 4724 C CA . ALA B 1 290 ? -12.984 35.371 -2.202 1.00 62.76 290 ALA B CA 1
ATOM 4725 C C . ALA B 1 290 ? -14.281 34.587 -1.982 1.00 60.16 290 ALA B C 1
ATOM 4726 O O . ALA B 1 290 ? -14.236 33.461 -1.516 1.00 63.31 290 ALA B O 1
ATOM 4728 N N . ALA B 1 291 ? -15.431 35.159 -2.307 1.00 58.71 291 ALA B N 1
ATOM 4729 C CA . ALA B 1 291 ? -16.690 34.458 -2.075 1.00 57.15 291 ALA B CA 1
ATOM 4730 C C . ALA B 1 291 ? -16.743 33.101 -2.801 1.00 58.66 291 ALA B C 1
ATOM 4731 O O . ALA B 1 291 ? -17.415 32.181 -2.343 1.00 57.60 291 ALA B O 1
ATOM 4733 N N . CYS B 1 292 ? -16.025 32.994 -3.922 1.00 60.2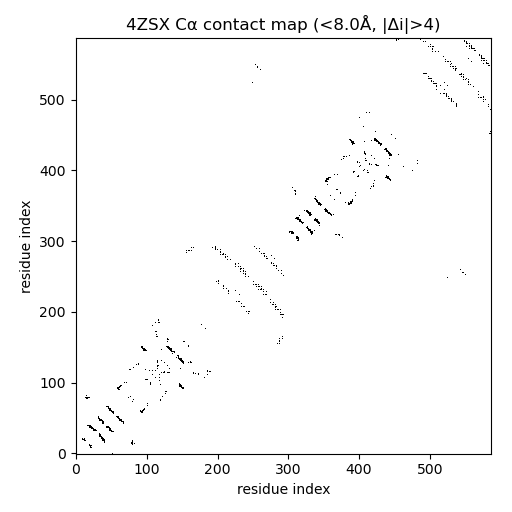3 292 CYS B N 1
ATOM 4734 C CA . CYS B 1 292 ? -16.059 31.837 -4.833 1.00 59.61 292 CYS B CA 1
ATOM 4735 C C . CYS B 1 292 ? -15.246 30.604 -4.430 1.00 59.43 292 CYS B C 1
ATOM 4736 O O . CYS B 1 292 ? -15.533 29.496 -4.878 1.00 62.85 292 CYS B O 1
ATOM 4739 N N . ALA B 1 293 ? -14.193 30.797 -3.652 1.00 55.97 293 ALA B N 1
ATOM 4740 C CA . ALA B 1 293 ? -13.244 29.719 -3.403 1.00 52.39 293 ALA B CA 1
ATOM 4741 C C . ALA B 1 293 ? -13.812 28.438 -2.762 1.00 53.98 293 ALA B C 1
ATOM 4742 O O . ALA B 1 293 ? -13.449 27.353 -3.196 1.00 57.44 293 ALA B O 1
ATOM 4744 N N . PRO B 1 294 ? -14.698 28.540 -1.741 1.00 58.69 294 PRO B N 1
ATOM 4745 C CA . PRO B 1 294 ? -15.204 27.316 -1.086 1.00 56.89 294 PRO B CA 1
ATOM 4746 C C . PRO B 1 294 ? -16.183 26.496 -1.930 1.00 58.78 294 PRO B C 1
ATOM 4747 O O . PRO B 1 294 ? -16.696 25.497 -1.431 1.00 58.58 294 PRO B O 1
ATOM 4751 N N . LEU B 1 295 ? -16.492 26.945 -3.143 1.00 58.36 295 LEU B N 1
ATOM 4752 C CA . LEU B 1 295 ? -17.410 26.219 -4.015 1.00 60.77 295 LEU B CA 1
ATOM 4753 C C . LEU B 1 295 ? -16.788 24.916 -4.507 1.00 61.96 295 LEU B C 1
ATOM 4754 O O . LEU B 1 295 ? -17.400 23.841 -4.467 1.00 61.96 295 LEU B O 1
ATOM 4759 N N . LEU B 1 296 ? -15.550 25.033 -4.966 1.00 60.68 296 LEU B N 1
ATOM 4760 C CA . LEU B 1 296 ? -14.909 23.970 -5.717 1.00 60.91 296 LEU B CA 1
ATOM 4761 C C . LEU B 1 296 ? -13.588 23.550 -5.092 1.00 55.28 296 LEU B C 1
ATOM 4762 O O . LEU B 1 296 ? -12.796 22.839 -5.715 1.00 54.41 296 LEU B O 1
#

Solvent-accessible surface area: 30610 Å² total; per-residue (Å²): 88,48,114,98,4,21,134,41,2,100,98,19,17,114,16,135,60,23,49,1,100,27,88,164,89,57,106,18,211,118,163,29,13,30,30,0,26,2,13,8,28,105,96,92,2,7,26,2,54,2,23,29,10,141,193,89,181,153,89,29,52,0,18,1,52,45,11,21,75,122,17,106,112,60,0,23,53,10,45,0,0,78,70,0,0,65,29,2,7,144,50,2,31,83,0,35,1,34,12,143,40,5,140,48,0,31,82,0,21,133,113,49,4,12,26,3,0,0,33,0,0,23,27,0,15,99,42,24,0,10,65,28,102,36,86,136,52,88,78,86,143,87,154,25,3,50,33,0,6,0,26,70,30,170,68,38,115,8,46,18,156,19,10,53,68,7,57,142,68,18,90,112,18,34,57,141,23,160,60,123,42,9,12,122,92,0,82,89,33,7,68,98,29,46,90,90,4,26,71,125,2,67,107,21,2,68,111,0,18,74,5,0,92,126,2,60,56,139,11,108,178,26,58,207,111,32,132,38,20,0,18,0,0,14,32,4,0,166,24,3,15,65,1,5,122,111,122,11,92,25,2,50,23,7,2,70,25,2,10,187,55,0,70,19,0,4,99,153,0,122,25,130,86,74,61,26,142,107,1,15,18,0,0,79,124,1,26,3,12,6,20,4,20,136,68,88,77,6,20,135,52,1,82,115,19,17,108,13,146,61,23,73,0,119,36,92,133,124,37,102,13,206,113,174,25,11,33,20,1,28,3,7,11,38,111,130,90,2,7,23,2,54,1,18,30,14,137,199,90,185,160,98,20,55,0,19,1,43,46,10,28,63,128,17,93,99,75,1,19,40,9,47,0,0,85,74,0,2,66,13,2,18,120,35,6,35,90,0,35,1,41,15,160,19,2,153,71,0,32,100,2,20,146,128,50,5,10,37,4,0,0,22,0,0,19,32,0,12,105,47,29,1,13,112,31,129,44,77,133,47,86,71,87,135,83,146,15,2,46,33,0,14,0,35,67,32,168,76,91,134,11,72,45,144,23,21,48,62,18,65,105,61,23,88,88,16,43,65,166,20,172,53,160,43,5,33,122,72,0,87,102,23,24,87,86,26,24,50,88,5,18,79,134,0,51,104,11,0,68,91,0,10,84,2,0,53,93,3,59,71,127,9,124,168,18,51,172,103,42,60,33,5,0,16,2,0,3,23,8,0,116,12,0,10,71,0,0,57,106,119,2,93,24,0,9,14,4,0,56,21,0,8,128,39,0,62,6,0,0,89,126,1,79,40,150,68,95,30,22,144,69,0,2,12,2,0,110,110,0,36,57,4,8,66,62,6,41

Secondary structure (DSSP, 8-state):
-HHHHHHHHHH-B--TT--EEEEEEEE-SSTTEEEEEEEETTEEEEEEEEE--BTTTB--EEEEE---GGGHHHHTTSHHHHHHHHHHTTT-SEEEEE-TT-HHHHHHHHTT--GGGSHHHHHHHHTT--EEEEEE--TTTSSS-EEEEEE--SSHHHHHHHHHHHHHHHHHHHHH---HHHHHHHHHHHHHHHHHHHHHHHHHHHHHHHHHHHHHHH--SS-SHHHHHHHHHHHHHHHHHHHHHTT-TTHHHHHHHHHHHHHHHHHHS--SSHHHHHHHHHHHHHHHHHTT-/-HHHHHHHHHH-B--TT--EEEEEEEE-SSTTEEEEEEEETTEEEEEEEEE--BTTTB--EEEEE---GGGHHHHTTSHHHHHHHHHHHTT-SEEEEE-TT-HHHHHHHHTT--GGGSHHHHHHHTTT--EEEE----TTTSSS--EEEEE--SSHHHHHHHHHHHHHHHHHHHHH---HHHHHHHHHHHHHHHHHHHHHHHHHHHHHHHHHHHHHHH-SS--SHHHHHHHHHHHHHHHHHHHHHTT-TTHHHHHHHHHHHHHHHHHHH-SSSHHHHHHHHHHHHHHHHHGGG-

B-factor: mean 53.39, std 19.3, range [26.93, 118.58]

CATH classification: 3.40.630.30 (+1 more: 1.20.1270.360)

InterPro domains:
  IPR005560 Uncharacterized cysteine-rich protein YhjQ/Copper storage protein-like [PF03860] (32-130)
  IPR005560 Uncharacterized cysteine-rich protein YhjQ/Copper storage protein-like [PTHR37310] (16-131)
  IPR044543 Uncharacterized cysteine-rich protein YhjQ-like [cd08026] (35-129)

Sequence (587 aa):
KYEELLKTLENGINSEEGEIRLVRKSQGRFKEEFNFDLSLGSKPLLTLKVFLGRKPYWQPWVEVFGVNPNLRNVFFGSEAERKLYEFLSEHFGRIFVEYFEDKETTYELQKGVPPALSRLGFELLKLGYTYFRDWFIPEGLMEGGHKIQAEKPKTAEAKARHLANLKKEFEEFIGKCEDEGLIKKVKERYNFLEEEAEERCRLAAHHCIHACERYLALCTESSREQRQHAGDCADLCRLAALLLERRSPWAPAACELAARYALACAERCDGDEPLERECAGACRRFVAACAPLKYEELLKTLENGINSEEGEIRLVRKSQGRFKEEFNFDLSLGSKPLLTLKVFLGRKPYWQPWVEVFGVNPNLRNVFFGSEAERKLYEFLSEHFGRIFVEYFEDKETTYELQKGVPPALSRLGFELLKLGYTYFRDWFIPEGLMEGGHKIQAEKPKTAEAKARHLANLKKEFEEFIGKCEDEGLIKKVKERYNFLEEEAEERCRLAAHHCIHACERYLALCTESSREQRQHAGDCADLCRLAALLLERRSPWAPAACELAARYALACAERCDGDEPLERECAGACRRFVAACAPLL

Organism: Pseudomonas aeruginosa (strain ATCC 15692 / DSM 22644 / CIP 104116 / JCM 14847 / LMG 12228 / 1C / PRS 101 / PAO1) (NCBI:txid208964)